Protein 5C33 (pdb70)

CATH classification: 2.60.120.920

GO terms:
  GO:0005262 calcium channel activity (F, IDA)
  GO:0015278 intracellularly gated calcium channel activity (F, IDA)
  GO:0031000 response to caffeine (P, IDA)
  GO:0006816 calcium ion transport (P, IDA)
  GO:0071313 cellular response to caffeine (P, IDA)
  GO:0003143 embryonic heart tube morphogenesis (P, IMP)
  GO:0019722 calcium-mediated signaling (P, IMP)
  GO:0006816 calcium ion transport (P, IMP)
  GO:0006874 intracellular calcium ion homeostasis (P, IMP)
  GO:0033017 sarcoplasmic reticulum membrane (C, IDA)
  GO:0005219 ryanodine-sensitive calcium-release channel activity (F, IDA)
  GO:0005516 calmodulin binding (F, IDA)
  GO:0005790 smooth endoplasmic reticulum (C, IDA)
  GO:0016020 membrane (C, IDA)
  GO:0016529 sarcoplasmic reticulum (C, IDA)
  GO:0030018 Z disc (C, IDA)
  GO:0016020 membrane (C, IC)
  GO:0003220 left ventricular cardiac muscle tissue morphogenesis (P, IMP)
  GO:0003300 cardiac muscle hypertrophy (P, IMP)
  GO:0010460 positive regulation of heart rate (P, IMP)

Nearest PDB structures (foldseek):
  5c33-assembly1_A  TM=1.006E+00  e=6.227E-36  Mus musculus
  6j6l-assembly1_B  TM=9.874E-01  e=3.017E-32  Mus musculus
  5c33-assembly2_B  TM=9.688E-01  e=4.383E-32  Mus musculus
  9c1e-assembly1_B  TM=8.774E-01  e=3.673E-23  Neogale vison
  9c1f-assembly1_B  TM=8.773E-01  e=4.548E-23  Neogale vison

B-factor: mean 19.42, std 8.79, range [5.18, 61.71]

Solvent-accessible surface area: 16112 Å² total

Radius of gyration: 21.64 Å; Cα contacts (8 Å, |Δi|>4): 975; chain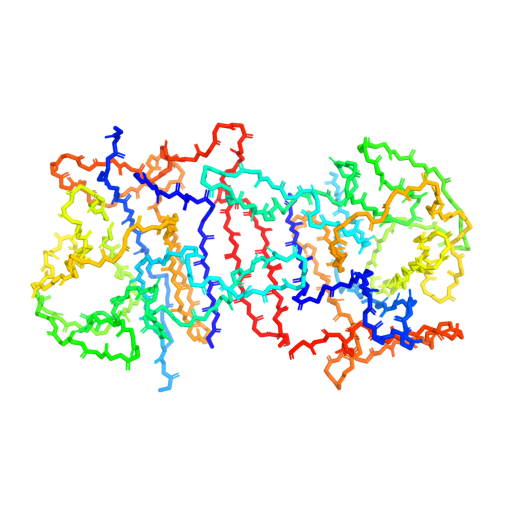s: 2; bounding box: 41×49×66 Å

Foldseek 3Di:
DKKKFKPFWAADDPDDPLAQAAKWKKAWAFDDVKDKKWAKFFQVPFDADPPGDTHDDRDAAQCEQGGWIDFQAFIHHVNDTDGWDWPPTDGDGHGKMKMWAHRPQGWIFIAINRTGIGDTDDDGDRPGIMTIMMDIDPPIDMDMQQDDPVRHDPDDDPPRYDGSVVRPCGDMDMGDDDD/DKKKFKQFWAADVQFFAKWKKAWQFDDCKAKKWAKFFQVPFDADPPRDTHDPRDAAQCEQGGWIDQQQWIHHVNDTDGWDWVVGDGDGHGKMKMWAGNPQGWIFIAIPATGIGDIDTDGDRDGIMTIMMDIDPPIDMDMQQDDDVRHDPDDDPPSYDGRVVRRDPPDDMDMDMGDDD

Secondary structure (DSSP, 8-state):
-EEEEES--B---SS--S--BEE-EEEEEE-----EEEEEEEGGGPEEEGGGEEE-----TTSSTTEEEE-SSEEEETTEEEE-B-TT--S--TT-EEE--BTTTTBB--EETTEE-B--B-S----S-EEEEEEE-TT-EEEEE-SSTTS--SSPPPTT-EEGGGG---EEEEEEE--/-EEEEES--B-----BEE-EEEEEE-----EEEEEEEGGGPEEEGGGEEE-----TTSSTTEEEE-SSEEEETTEEEE-B-TT--S--TT-EEE--BTTTTEE--EETTEE-B--EES----S-EEEEEEE-TT-EEEEE-SSTTS--SSPPPTT-EEGGGGSPTTPPPEEEEEEE-

InterPro domains:
  IPR000699 RIH domain [PF01365] (455-648)
  IPR000699 RIH domain [PF01365] (2123-2334)
  IPR001870 B30.2/SPRY domain [PS50188] (599-809)
  IPR001870 B30.2/SPRY domain [PS50188] (1025-1222)
  IPR001870 B30.2/SPRY domain [PS50188] (1357-1563)
  IPR002048 EF-hand domain [PF13499] (4030-4085)
  IPR002048 EF-hand domain [PS50222] (4022-4057)
  IPR003032 Ryanodine receptor Ryr [PF02026] (862-950)
  IPR003032 Ryanodine receptor Ryr [PF02026] (976-1065)
  IPR003032 Ryanodine receptor Ryr [PF02026] (2700-2790)
  IPR003032 Ryanodine receptor Ryr [PF02026] (2820-2903)
  IPR003877 SPRY domain [PF00622] (672-806)
  IPR003877 SPRY domain [PF00622] (1100-1219)
  IPR003877 SPRY domain [PF00622] (1426-1560)
  IPR003877 SPRY domain [SM00449] (670-808)
  IPR003877 SPRY domain [SM00449] (1098-1221)
  IPR003877 SPRY domain [SM00449] (1423-1562)
  IPR005821 Ion transport domain [PF00520] (4728-4876)
  IPR009460 Ryanodine Receptor TM 4-6 [PF06459] (4332-4598)
  IPR011992 EF-hand domain pair [SSF47473] (4008-4086)

Sequence (356 aa):
VSSMMRPNIFLGVSEGSAQYYKKWYYELMMVDHTEATHLRVGWASTEGYSPYPGGGEEWGGNGVGDDLFSYGFDGLHLWSSGCCIARRTVSSPNQQHLLRRRTDDVISCLDLSAPSISFRRINGQQPVQGMFENFNIDGLFFPVVSFSAGIKVRFLLGGRHGEEFKFLPPPGYAACYEAVLLKKVEEHSREYKVSSMRPNIIFLGVQYKKWYYELMVDHTEATTHLRVGWASTEGYSPYPGGGEEWGGNGVGDDLFSYGFDGLHLWSGCCIARRTVSSSPNQHLLRTDDDVISCLDLSAPSISFRINGQPVQGMFENFNIDGLFFPVVSFSAGIKVRFLLGGRHGEFKKFLPPPGYAACYYEAVLPKEKLKVEEHSREY

Structure (mmCIF, N/CA/C/O backbone):
data_5C33
#
_entry.id   5C33
#
_cell.length_a   53.246
_cell.length_b   64.085
_cell.length_c   109.769
_cell.angle_alpha   90.00
_cell.angle_beta   90.00
_cell.angle_gamma   90.00
#
_symmetry.space_group_name_H-M   'P 21 21 21'
#
loop_
_entity.id
_entity.type
_entity.pdbx_description
1 polymer 'Ryanodine receptor 2'
2 non-polymer 'ISOPROPYL ALCOHOL'
3 non-polymer 'CHLORIDE ION'
4 water water
#
loop_
_atom_site.group_PDB
_atom_site.id
_atom_site.type_symbol
_atom_site.label_atom_id
_atom_site.label_alt_id
_atom_site.label_comp_id
_atom_site.label_asym_id
_atom_site.label_entity_id
_atom_site.label_seq_id
_atom_site.pdbx_PDB_ins_code
_atom_site.Cartn_x
_atom_site.Cartn_y
_atom_site.Cartn_z
_atom_site.occupancy
_atom_site.B_iso_or_equiv
_atom_site.auth_seq_id
_atom_site.auth_comp_id
_atom_site.auth_asym_id
_atom_site.auth_atom_id
_atom_site.pdbx_PDB_model_num
ATOM 1 N N . VAL A 1 6 ? 10.492 2.317 17.386 1.00 34.30 652 VAL A N 1
ATOM 2 C CA . VAL A 1 6 ? 10.806 3.683 16.907 1.00 26.73 652 VAL A CA 1
ATOM 3 C C . VAL A 1 6 ? 10.932 4.761 18.023 1.00 23.11 652 VAL A C 1
ATOM 4 O O . VAL A 1 6 ? 10.040 5.026 18.826 1.00 25.89 652 VAL A O 1
ATOM 16 N N . SER A 1 7 ? 12.113 5.332 18.046 1.00 16.09 653 SER A N 1
ATOM 17 C CA . SER A 1 7 ? 12.560 6.349 18.975 1.00 14.49 653 SER A CA 1
ATOM 18 C C . SER A 1 7 ? 12.534 7.693 18.247 1.00 11.60 653 SER A C 1
ATOM 19 O O . SER A 1 7 ? 12.473 7.757 17.033 1.00 12.95 653 SER A O 1
ATOM 27 N N . SER A 1 8 ? 12.628 8.754 19.020 1.00 11.83 654 SER A N 1
ATOM 28 C CA . SER A 1 8 ? 12.691 10.082 18.437 1.00 11.32 654 SER A CA 1
ATOM 29 C C . SER A 1 8 ? 13.635 10.962 19.222 1.00 10.81 654 SER A C 1
ATOM 30 O O . SER A 1 8 ? 13.803 10.785 20.415 1.00 12.80 654 SER A O 1
ATOM 38 N N A MET A 1 9 ? 14.240 11.914 18.517 0.44 10.86 655 MET A N 1
ATOM 39 N N B MET A 1 9 ? 14.253 11.914 18.522 0.56 10.68 655 MET A N 1
ATOM 40 C CA A MET A 1 9 ? 15.138 12.869 19.146 0.44 10.61 655 MET A CA 1
ATOM 41 C CA B MET A 1 9 ? 15.142 12.876 19.173 0.56 10.18 655 MET A CA 1
ATOM 42 C C A MET A 1 9 ? 14.806 14.267 18.654 0.44 10.03 655 MET A C 1
ATOM 43 C C B MET A 1 9 ? 14.835 14.266 18.649 0.56 9.66 655 MET A C 1
ATOM 44 O O A MET A 1 9 ? 14.368 14.454 17.511 0.44 10.70 655 MET A O 1
ATOM 45 O O B MET A 1 9 ? 14.467 14.449 17.477 0.56 9.80 655 MET A O 1
ATOM 72 N N . ARG A 1 10 ? 15.107 15.260 19.490 1.00 9.55 656 ARG A N 1
ATOM 73 C CA . ARG A 1 10 ? 14.935 16.653 19.093 1.00 10.22 656 ARG A CA 1
ATOM 74 C C . ARG A 1 10 ? 15.853 17.527 19.960 1.00 10.25 656 ARG A C 1
ATOM 75 O O . ARG A 1 10 ? 16.083 17.206 21.130 1.00 11.19 656 ARG A O 1
ATOM 97 N N . PRO A 1 11 ? 16.312 18.653 19.423 1.00 10.10 657 PRO A N 1
ATOM 98 C CA . PRO A 1 11 ? 16.955 19.677 20.256 1.00 11.42 657 PRO A CA 1
ATOM 99 C C . PRO A 1 11 ? 15.923 20.591 20.868 1.00 12.89 657 PRO A C 1
ATOM 100 O O . PRO A 1 11 ? 14.807 20.631 20.384 1.00 13.25 657 PRO A O 1
ATOM 111 N N . ASN A 1 12 ? 16.308 21.320 21.900 1.00 13.32 658 ASN A N 1
ATOM 112 C CA . ASN A 1 12 ? 15.436 22.337 22.514 1.00 15.90 658 ASN A CA 1
ATOM 113 C C . ASN A 1 12 ? 15.479 23.676 21.789 1.00 15.65 658 ASN A C 1
ATOM 114 O O . ASN A 1 12 ? 15.892 24.683 22.338 1.00 20.05 658 ASN A O 1
ATOM 125 N N . ILE A 1 13 ? 15.071 23.663 20.545 1.00 13.75 659 ILE A N 1
ATOM 126 C CA . ILE A 1 13 ? 15.012 24.839 19.694 1.00 13.81 659 ILE A CA 1
ATOM 127 C C . ILE A 1 13 ? 13.583 24.944 19.175 1.00 13.44 659 ILE A C 1
ATOM 128 O O . ILE A 1 13 ? 13.060 23.997 18.544 1.00 14.75 659 ILE A O 1
ATOM 144 N N . PHE A 1 14 ? 12.952 26.060 19.468 1.00 13.58 660 PHE A N 1
ATOM 145 C CA . PHE A 1 14 ? 11.554 26.293 19.151 1.00 13.66 660 PHE A CA 1
ATOM 146 C C . PHE A 1 14 ? 11.405 27.548 18.357 1.00 14.59 660 PHE A C 1
ATOM 147 O O . PHE A 1 14 ? 11.783 28.645 18.835 1.00 19.14 660 PHE A O 1
ATOM 164 N N . LEU A 1 15 ? 10.871 27.396 17.150 1.00 14.33 661 LEU A N 1
ATOM 165 C CA . LEU A 1 15 ? 10.795 28.476 16.165 1.00 14.59 661 LEU A CA 1
ATOM 166 C C . LEU A 1 15 ? 9.392 28.835 15.870 1.00 14.71 661 LEU A C 1
ATOM 167 O O . LEU A 1 15 ? 8.560 27.981 15.676 1.00 16.60 661 LEU A O 1
ATOM 183 N N . GLY A 1 16 ? 9.039 30.106 15.827 1.00 15.65 662 GLY A N 1
ATOM 184 C CA . GLY A 1 16 ? 7.674 30.409 15.483 1.00 18.15 662 GLY A CA 1
ATOM 185 C C . GLY A 1 16 ? 7.445 31.843 15.321 1.00 21.05 662 GLY A C 1
ATOM 186 O O . GLY A 1 16 ? 8.337 32.648 15.507 1.00 21.45 662 GLY A O 1
ATOM 190 N N . VAL A 1 17 ? 6.210 32.132 14.952 1.00 21.49 663 VAL A N 1
ATOM 191 C CA . VAL A 1 17 ? 5.764 33.480 14.737 1.00 22.97 663 VAL A CA 1
ATOM 192 C C . VAL A 1 17 ? 5.618 34.180 16.075 1.00 24.45 663 VAL A C 1
ATOM 193 O O . VAL A 1 17 ? 5.211 33.590 17.092 1.00 27.44 663 VAL A O 1
ATOM 206 N N . SER A 1 18 ? 5.889 35.473 16.042 1.00 24.77 664 SER A N 1
ATOM 207 C CA . SER A 1 18 ? 5.550 36.332 17.144 1.00 25.99 664 SER A CA 1
ATOM 208 C C . SER A 1 18 ? 5.328 37.748 16.579 1.00 23.75 664 SER A C 1
ATOM 209 O O . SER A 1 18 ? 5.469 38.002 15.364 1.00 22.75 664 SER A O 1
ATOM 217 N N . GLU A 1 19 ? 4.938 38.655 17.460 1.00 22.92 665 GLU A N 1
ATOM 218 C CA . GLU A 1 19 ? 4.677 40.054 17.144 1.00 21.21 665 GLU A CA 1
ATOM 219 C C . GLU A 1 19 ? 5.933 40.905 17.400 1.00 23.06 665 GLU A C 1
ATOM 220 O O . GLU A 1 19 ? 5.950 42.119 17.128 1.00 24.36 665 GLU A O 1
ATOM 232 N N . GLY A 1 20 ? 7.013 40.258 17.839 1.00 26.30 666 GLY A N 1
ATOM 233 C CA . GLY A 1 20 ? 8.283 40.937 18.054 1.00 35.63 666 GLY A CA 1
ATOM 234 C C . GLY A 1 20 ? 9.150 41.015 16.797 1.00 32.35 666 GLY A C 1
ATOM 235 O O . GLY A 1 20 ? 8.728 40.654 15.697 1.00 30.36 666 GLY A O 1
ATOM 239 N N . SER A 1 21 ? 10.387 41.476 16.966 1.00 30.69 667 SER A N 1
ATOM 240 C CA . SER A 1 21 ? 11.334 41.553 15.863 1.00 25.73 667 SER A CA 1
ATOM 241 C C . SER A 1 21 ? 11.624 40.155 15.347 1.00 46.97 667 SER A C 1
ATOM 242 O O . SER A 1 21 ? 11.817 39.215 16.133 1.00 38.37 667 SER A O 1
ATOM 250 N N . ALA A 1 22 ? 11.646 40.021 14.026 1.00 37.38 668 ALA A N 1
ATOM 251 C CA . ALA A 1 22 ? 11.845 38.713 13.397 1.00 40.78 668 ALA A CA 1
ATOM 252 C C . ALA A 1 22 ? 12.646 38.867 12.109 1.00 32.63 668 ALA A C 1
ATOM 253 O O . ALA A 1 22 ? 12.130 38.676 10.999 1.00 32.10 668 ALA A O 1
ATOM 260 N N . GLN A 1 23 ? 13.916 39.225 12.260 1.00 33.02 669 GLN A N 1
ATOM 261 C CA . GLN A 1 23 ? 14.805 39.324 11.112 1.00 32.12 669 GLN A CA 1
ATOM 262 C C . GLN A 1 23 ? 14.833 38.035 10.298 1.00 30.87 669 GLN A C 1
ATOM 263 O O . GLN A 1 23 ? 14.932 38.101 9.066 1.00 31.29 669 GLN A O 1
ATOM 267 N N A TYR A 1 24 ? 14.752 36.898 11.008 0.45 29.07 670 TYR A N 1
ATOM 268 N N B TYR A 1 24 ? 14.715 36.879 10.958 0.55 28.26 670 TYR A N 1
ATOM 269 C CA A TYR A 1 24 ? 14.704 35.558 10.425 0.45 27.91 670 TYR A CA 1
ATOM 270 C CA B TYR A 1 24 ? 14.757 35.588 10.278 0.55 27.35 670 TYR A CA 1
ATOM 271 C C A TYR A 1 24 ? 13.314 34.928 10.515 0.45 23.93 670 TYR A C 1
ATOM 272 C C B TYR A 1 24 ? 13.480 34.735 10.498 0.55 23.93 670 TYR A C 1
ATOM 273 O O A TYR A 1 24 ? 12.747 34.824 11.589 0.45 23.65 670 TYR A O 1
ATOM 274 O O B TYR A 1 24 ? 13.138 34.334 11.623 0.55 25.56 670 TYR A O 1
ATOM 309 N N . LYS A 1 25 ? 12.797 34.466 9.387 1.00 19.74 671 LYS A N 1
ATOM 310 C CA . LYS A 1 25 ? 11.582 33.650 9.356 1.00 16.37 671 LYS A CA 1
ATOM 311 C C . LYS A 1 25 ? 11.859 32.296 8.680 1.00 13.30 671 LYS A C 1
ATOM 312 O O . LYS A 1 25 ? 10.958 31.492 8.489 1.00 15.32 671 LYS A O 1
ATOM 332 N N . LYS A 1 26 ? 13.103 32.086 8.279 1.00 12.15 672 LYS A N 1
ATOM 333 C CA . LYS A 1 26 ? 13.532 30.941 7.487 1.00 11.19 672 LYS A CA 1
ATOM 334 C C . LYS A 1 26 ? 14.661 30.259 8.234 1.00 11.09 672 LYS A C 1
ATOM 335 O O . LYS A 1 26 ? 15.664 30.906 8.595 1.00 12.18 672 LYS A O 1
ATOM 354 N N . TRP A 1 27 ? 14.482 28.961 8.552 1.00 10.26 673 TRP A N 1
ATOM 355 C CA . TRP A 1 27 ? 15.319 28.248 9.486 1.00 9.72 673 TRP A CA 1
ATOM 356 C C . TRP A 1 27 ? 15.856 26.966 8.828 1.00 9.68 673 TRP A C 1
ATOM 357 O O . TRP A 1 27 ? 15.113 26.259 8.144 1.00 10.42 673 TRP A O 1
ATOM 378 N N . TYR A 1 28 ? 17.122 26.653 9.109 1.00 9.67 674 TYR A N 1
ATOM 379 C CA . TYR A 1 28 ? 17.860 25.565 8.471 1.00 9.67 674 TYR A CA 1
ATOM 380 C C . TYR A 1 28 ? 18.606 24.705 9.506 1.00 9.40 674 TYR A C 1
ATOM 381 O O . TYR A 1 28 ? 19.214 25.258 10.440 1.00 9.71 674 TYR A O 1
ATOM 399 N N . TYR A 1 29 ? 18.574 23.405 9.291 1.00 8.74 675 TYR A N 1
ATOM 400 C CA . TYR A 1 29 ? 19.519 22.538 9.985 1.00 8.30 675 TYR A CA 1
ATOM 401 C C . TYR A 1 29 ? 19.833 21.335 9.074 1.00 8.28 675 TYR A C 1
ATOM 402 O O . TYR A 1 29 ? 19.174 21.144 8.048 1.00 9.34 675 TYR A O 1
ATOM 420 N N . GLU A 1 30 ? 20.799 20.533 9.487 1.00 8.29 676 GLU A N 1
ATOM 421 C CA . GLU A 1 30 ? 21.088 19.289 8.805 1.00 8.63 676 GLU A CA 1
ATOM 422 C C . GLU A 1 30 ? 21.050 18.112 9.768 1.00 8.55 676 GLU A C 1
ATOM 423 O O . GLU A 1 30 ? 21.275 18.240 10.981 1.00 8.97 676 GLU A O 1
ATOM 435 N N . LEU A 1 31 ? 20.754 16.944 9.217 1.00 8.68 677 LEU A N 1
ATOM 436 C CA . LEU A 1 31 ? 20.901 15.692 9.937 1.00 9.66 677 LEU A CA 1
ATOM 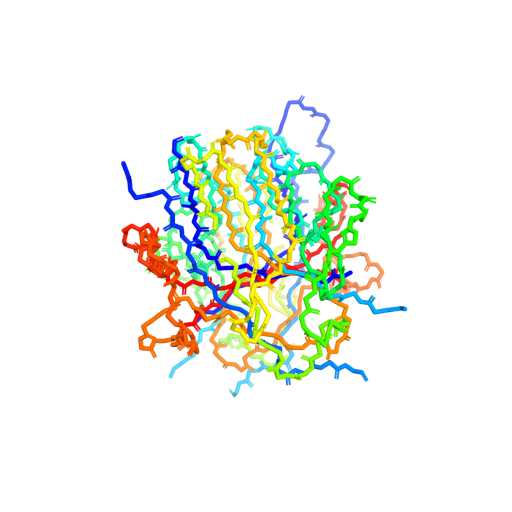437 C C . LEU A 1 31 ? 21.924 14.850 9.235 1.00 8.90 677 LEU A C 1
ATOM 438 O O . LEU A 1 31 ? 21.865 14.647 8.020 1.00 10.14 677 LEU A O 1
ATOM 454 N N A MET A 1 32 ? 22.897 14.351 10.000 0.71 9.61 678 MET A N 1
ATOM 455 N N B MET A 1 32 ? 22.864 14.344 10.037 0.29 10.41 678 MET A N 1
ATOM 456 C CA A MET A 1 32 ? 23.853 13.397 9.482 0.71 10.85 678 MET A CA 1
ATOM 457 C CA B MET A 1 32 ? 23.855 13.372 9.608 0.29 12.52 678 MET A CA 1
ATOM 458 C C A MET A 1 32 ? 23.488 12.001 9.945 0.71 10.36 678 MET A C 1
ATOM 459 C C B MET A 1 32 ? 23.400 11.987 9.964 0.29 11.85 678 MET A C 1
ATOM 460 O O A MET A 1 32 ? 23.248 11.763 11.122 0.71 11.33 678 MET A O 1
ATOM 461 O O B MET A 1 32 ? 23.029 11.729 11.107 0.29 13.03 678 MET A O 1
ATOM 488 N N . VAL A 1 33 ? 23.445 11.088 8.997 1.00 10.54 679 VAL A N 1
ATOM 489 C CA . VAL A 1 33 ? 23.174 9.679 9.288 1.00 11.74 679 VAL A CA 1
ATOM 490 C C . VAL A 1 33 ? 24.518 8.976 9.490 1.00 13.12 679 VAL A C 1
ATOM 491 O O . VAL A 1 33 ? 25.295 8.785 8.548 1.00 15.58 679 VAL A O 1
ATOM 505 N N . ASP A 1 34 ? 24.829 8.600 10.735 1.00 15.62 680 ASP A N 1
ATOM 506 C CA . ASP A 1 34 ? 26.115 7.946 11.015 1.00 16.91 680 ASP A CA 1
ATOM 507 C C . ASP A 1 34 ? 26.067 6.469 10.739 1.00 18.76 680 ASP A C 1
ATOM 508 O O . ASP A 1 34 ? 27.077 5.890 10.306 1.00 20.73 680 ASP A O 1
ATOM 517 N N . HIS A 1 35 ? 24.911 5.845 10.951 1.00 18.43 681 HIS A N 1
ATOM 518 C CA . HIS A 1 35 ? 24.764 4.414 10.699 1.00 19.61 681 HIS A CA 1
ATOM 519 C C . HIS A 1 35 ? 23.324 4.010 10.521 1.00 20.51 681 HIS A C 1
ATOM 520 O O . HIS A 1 35 ? 22.486 4.302 11.375 1.00 19.83 681 HIS A O 1
ATOM 534 N N . THR A 1 36 ? 23.075 3.313 9.409 1.00 20.91 682 THR A N 1
ATOM 535 C CA . THR A 1 36 ? 21.905 2.466 9.222 1.00 23.63 682 THR A CA 1
ATOM 536 C C . THR A 1 36 ? 22.409 1.047 8.969 1.00 25.02 682 THR A C 1
ATOM 537 O O . THR A 1 36 ? 23.561 0.825 8.563 1.00 26.95 682 THR A O 1
ATOM 548 N N . GLU A 1 37 ? 21.558 0.064 9.244 1.00 30.23 683 GLU A N 1
ATOM 549 C CA . GLU A 1 37 ? 21.948 -1.333 9.052 1.00 32.68 683 GLU A CA 1
ATOM 550 C C . GLU A 1 37 ? 22.013 -1.675 7.562 1.00 32.64 683 GLU A C 1
ATOM 551 O O . GLU A 1 37 ? 21.130 -1.294 6.784 1.00 32.03 683 GLU A O 1
ATOM 555 N N . ALA A 1 44 ? 12.093 -4.711 8.666 1.00 34.80 690 ALA A N 1
ATOM 556 C CA . ALA A 1 44 ? 11.887 -3.353 8.139 1.00 32.41 690 ALA A CA 1
ATOM 557 C C . ALA A 1 44 ? 12.364 -2.251 9.081 1.00 30.59 690 ALA A C 1
ATOM 558 O O . ALA A 1 44 ? 12.319 -2.398 10.299 1.00 34.39 690 ALA A O 1
ATOM 564 N N . THR A 1 45 ? 12.784 -1.133 8.504 1.00 23.30 691 THR A N 1
ATOM 565 C CA . THR A 1 45 ? 13.358 -0.041 9.307 1.00 20.52 691 THR A CA 1
ATOM 566 C C . THR A 1 45 ? 12.592 1.278 9.083 1.00 20.23 691 THR A C 1
ATOM 567 O O . THR A 1 45 ? 11.724 1.336 8.229 1.00 20.81 691 THR A O 1
ATOM 578 N N . HIS A 1 46 ? 12.901 2.293 9.880 1.00 16.96 692 HIS A N 1
ATOM 579 C CA . HIS A 1 46 ? 12.217 3.604 9.846 1.00 14.59 692 HIS A CA 1
ATOM 580 C C . HIS A 1 46 ? 13.286 4.651 10.117 1.00 13.14 692 HIS A C 1
ATOM 581 O O . HIS A 1 46 ? 14.013 4.559 11.096 1.00 14.66 692 HIS A O 1
ATOM 595 N N . LEU A 1 47 ? 13.363 5.646 9.248 1.00 12.25 693 LEU A N 1
ATOM 596 C CA . LEU A 1 47 ? 14.215 6.821 9.506 1.00 10.66 693 LEU A CA 1
ATOM 597 C C . LEU A 1 47 ? 13.554 7.992 8.800 1.00 9.66 693 LEU A C 1
ATOM 598 O O . LEU A 1 47 ? 13.478 8.041 7.558 1.00 10.51 693 LEU A O 1
ATOM 614 N N . ARG A 1 48 ? 13.044 8.955 9.579 1.00 8.75 694 ARG A N 1
ATOM 615 C CA . ARG A 1 48 ? 12.379 10.138 9.040 1.00 9.50 694 ARG A CA 1
ATOM 616 C C . ARG A 1 48 ? 12.879 11.368 9.760 1.00 9.13 694 ARG A C 1
ATOM 617 O O . ARG A 1 48 ? 13.073 11.340 10.975 1.00 10.31 694 ARG A O 1
ATOM 638 N N . VAL A 1 49 ? 13.041 12.468 9.033 1.00 8.42 695 VAL A N 1
ATOM 639 C CA . VAL A 1 49 ? 13.533 13.686 9.628 1.00 8.33 695 VAL A CA 1
ATOM 640 C C . VAL A 1 49 ? 12.712 14.873 9.150 1.00 8.45 695 VAL A C 1
ATOM 641 O O . VAL A 1 49 ? 12.260 14.904 8.018 1.00 8.97 695 VAL A O 1
ATOM 654 N N . GLY A 1 50 ? 12.549 15.877 9.992 1.00 8.22 696 GLY A N 1
ATOM 655 C CA . GLY A 1 50 ? 11.905 17.093 9.560 1.00 8.98 696 GLY A CA 1
ATOM 656 C C . GLY A 1 50 ? 11.570 17.995 10.734 1.00 7.90 696 GLY A C 1
ATOM 657 O O . GLY A 1 50 ? 12.455 18.400 11.490 1.00 8.54 696 GLY A O 1
ATOM 661 N N . TRP A 1 51 ? 10.294 18.355 10.855 1.00 8.45 697 TRP A N 1
ATOM 662 C CA . TRP A 1 51 ? 9.873 19.330 11.852 1.00 9.08 697 TRP A CA 1
ATOM 663 C C . TRP A 1 51 ? 8.555 18.898 12.490 1.00 8.63 697 TRP A C 1
ATOM 664 O O . TRP A 1 51 ? 7.753 18.227 11.830 1.00 9.95 697 TRP A O 1
ATOM 685 N N . ALA A 1 52 ? 8.309 19.367 13.708 1.00 9.02 698 ALA A N 1
ATOM 686 C CA . ALA A 1 52 ? 6.985 19.176 14.351 1.00 9.70 698 ALA A CA 1
ATOM 687 C C . ALA A 1 52 ? 6.602 20.430 15.096 1.00 9.90 698 ALA A C 1
ATOM 688 O O . ALA A 1 52 ? 7.482 21.207 15.477 1.00 10.15 698 ALA A O 1
ATOM 695 N N . SER A 1 53 ? 5.312 20.590 15.318 1.00 10.98 699 SER A N 1
ATOM 696 C CA . SER A 1 53 ? 4.783 21.697 16.087 1.00 11.17 699 SER A CA 1
ATOM 697 C C . SER A 1 53 ? 4.343 21.279 17.474 1.00 11.00 699 SER A C 1
ATOM 698 O O . SER A 1 53 ? 3.825 20.175 17.681 1.00 11.96 699 SER A O 1
ATOM 706 N N . THR A 1 54 ? 4.485 22.207 18.407 1.00 11.26 700 THR A N 1
ATOM 707 C CA . THR A 1 54 ? 3.980 22.034 19.749 1.00 10.61 700 THR A CA 1
ATOM 708 C C . THR A 1 54 ? 2.455 21.889 19.819 1.00 11.16 700 THR A C 1
ATOM 709 O O . THR A 1 54 ? 1.906 21.372 20.790 1.00 12.42 700 THR A O 1
ATOM 720 N N . GLU A 1 55 ? 1.729 22.273 18.752 1.00 12.29 701 GLU A N 1
ATOM 721 C CA . GLU A 1 55 ? 0.306 22.001 18.724 1.00 13.28 701 GLU A CA 1
ATOM 722 C C . GLU A 1 55 ? 0.006 20.526 18.677 1.00 12.64 701 GLU A C 1
ATOM 723 O O . GLU A 1 55 ? -1.136 20.120 18.948 1.00 14.24 701 GLU A O 1
ATOM 735 N N . GLY A 1 56 ? 1.003 19.693 18.351 1.00 12.81 702 GLY A N 1
ATOM 736 C CA . GLY A 1 56 ? 0.813 18.254 18.371 1.00 12.31 702 GLY A CA 1
ATOM 737 C C . GLY A 1 56 ? 1.056 17.591 19.689 1.00 12.79 702 GLY A C 1
ATOM 738 O O . GLY A 1 56 ? 0.913 16.380 19.777 1.00 14.30 702 GLY A O 1
ATOM 742 N N . TYR A 1 57 ? 1.367 18.358 20.714 1.00 12.55 703 TYR A N 1
ATOM 743 C CA . TYR A 1 57 ? 1.572 17.796 22.056 1.00 12.50 703 TYR A CA 1
ATOM 744 C C . TYR A 1 57 ? 0.315 17.072 22.565 1.00 14.50 703 TYR A C 1
ATOM 745 O O . TYR A 1 57 ? -0.816 17.414 22.204 1.00 16.15 703 TYR A O 1
ATOM 763 N N . SER A 1 58 ? 0.520 16.061 23.401 1.00 15.10 704 SER A N 1
ATOM 764 C CA . SER A 1 58 ? -0.579 15.348 24.039 1.00 16.16 704 SER A CA 1
ATOM 765 C C . SER A 1 58 ? -1.078 16.122 25.246 1.00 17.54 704 SER A C 1
ATOM 766 O O . SER A 1 58 ? -0.299 16.563 26.091 1.00 15.94 704 SER A O 1
ATOM 774 N N . PRO A 1 59 ? -2.395 16.282 25.350 1.00 19.57 705 PRO A N 1
ATOM 775 C CA . PRO A 1 59 ? -2.935 17.024 26.494 1.00 18.43 705 PRO A CA 1
ATOM 776 C C . PRO A 1 59 ? -2.993 16.169 27.750 1.00 18.62 705 PRO A C 1
ATOM 777 O O . PRO A 1 59 ? -3.328 14.969 27.712 1.00 22.11 705 PRO A O 1
ATOM 788 N N . TYR A 1 60 ? -2.703 16.825 28.873 1.00 18.17 706 TYR A N 1
ATOM 789 C CA . TYR A 1 60 ? -2.762 16.222 30.191 1.00 19.92 706 TYR A CA 1
ATOM 790 C C . TYR A 1 60 ? -3.665 17.031 31.087 1.00 22.11 706 TYR A C 1
ATOM 791 O O . TYR A 1 60 ? -3.979 18.173 30.794 1.00 23.16 706 TYR A O 1
ATOM 809 N N . PRO A 1 61 ? -4.129 16.433 32.193 1.00 25.95 707 PRO A N 1
ATOM 810 C CA . PRO A 1 61 ? -4.981 17.199 33.112 1.00 27.46 707 PRO A CA 1
ATOM 811 C C . PRO A 1 61 ? -4.342 18.519 33.546 1.00 26.64 707 PRO A C 1
ATOM 812 O O . PRO A 1 61 ? -3.090 18.635 33.556 1.00 28.44 707 PRO A O 1
ATOM 823 N N . GLY A 1 62 ? -5.188 19.505 33.831 1.00 26.93 708 GLY A N 1
ATOM 824 C CA . GLY A 1 62 ? -4.737 20.787 34.339 1.00 27.88 708 GLY A CA 1
ATOM 825 C C . GLY A 1 62 ? -4.096 21.659 33.282 1.00 28.08 708 GLY A C 1
ATOM 826 O O . GLY A 1 62 ? -3.417 22.628 33.621 1.00 32.09 708 GLY A O 1
ATOM 830 N N . GLY A 1 63 ? -4.273 21.310 32.006 1.00 25.87 709 GLY A N 1
ATOM 831 C CA . GLY A 1 63 ? -3.760 22.120 30.914 1.00 24.18 709 GLY A CA 1
ATOM 832 C C . GLY A 1 63 ? -2.345 21.764 30.507 1.00 22.21 709 GLY A C 1
ATOM 833 O O . GLY A 1 63 ? -1.702 22.497 29.753 1.00 23.78 709 GLY A O 1
ATOM 837 N N . GLY A 1 64 ? -1.821 20.660 31.024 1.00 21.02 710 GLY A N 1
ATOM 838 C CA . GLY A 1 64 ? -0.488 20.218 30.623 1.00 20.78 710 GLY A CA 1
ATOM 839 C C . GLY A 1 64 ? -0.469 19.776 29.175 1.00 17.24 710 GLY A C 1
ATOM 840 O O . GLY A 1 64 ? -1.471 19.367 28.614 1.00 16.94 710 GLY A O 1
ATOM 844 N N . GLU A 1 65 ? 0.690 19.903 28.556 1.00 17.68 711 GLU A N 1
ATOM 845 C CA . GLU A 1 65 ? 0.888 19.510 27.172 1.00 16.77 711 GLU A CA 1
ATOM 846 C C . GLU A 1 65 ? 2.273 18.887 27.092 1.00 16.48 711 GLU A C 1
ATOM 847 O O . GLU A 1 65 ? 3.258 19.482 27.535 1.00 17.74 711 GLU A O 1
ATOM 859 N N . GLU A 1 66 ? 2.377 17.702 26.501 1.00 13.56 712 GLU A N 1
ATOM 860 C CA . GLU A 1 66 ? 3.651 16.972 26.467 1.00 13.22 712 GLU A CA 1
ATOM 861 C C . GLU A 1 66 ? 4.004 16.498 25.063 1.00 13.07 712 GLU A C 1
ATOM 862 O O . GLU A 1 66 ? 3.162 16.004 24.329 1.00 13.19 712 GLU A O 1
ATOM 874 N N . TRP A 1 67 ? 5.276 16.568 24.730 1.00 14.33 713 TRP A N 1
ATOM 875 C CA . TRP A 1 67 ? 5.754 15.974 23.499 1.00 13.60 713 TRP A CA 1
ATOM 876 C C . TRP A 1 67 ? 5.545 14.475 23.545 1.00 13.67 713 TRP A C 1
ATOM 877 O O . TRP A 1 67 ? 5.930 13.826 24.503 1.00 17.83 713 TRP A O 1
ATOM 898 N N . GLY A 1 68 ? 5.036 13.922 22.461 1.00 12.80 714 GLY A N 1
ATOM 899 C CA . GLY A 1 68 ? 4.711 12.514 22.370 1.00 14.93 714 GLY A CA 1
ATOM 900 C C . GLY A 1 68 ? 5.867 11.620 21.924 1.00 13.61 714 GLY A C 1
ATOM 901 O O . GLY A 1 68 ? 5.813 10.413 22.151 1.00 14.89 714 GLY A O 1
ATOM 905 N N . GLY A 1 69 ? 6.848 12.171 21.240 1.00 12.22 715 GLY A N 1
ATOM 906 C CA . GLY A 1 69 ? 7.942 11.338 20.775 1.00 12.34 715 GLY A CA 1
ATOM 907 C C . GLY A 1 69 ? 7.558 10.315 19.739 1.00 12.87 715 GLY A C 1
ATOM 908 O O . GLY A 1 69 ? 8.209 9.273 19.632 1.00 14.34 715 GLY A O 1
ATOM 912 N N . ASN A 1 70 ? 6.548 10.600 18.944 1.00 13.14 716 ASN A N 1
ATOM 913 C CA . ASN A 1 70 ? 6.093 9.640 17.955 1.00 13.85 716 ASN A CA 1
ATOM 914 C C . ASN A 1 70 ? 6.765 9.830 16.601 1.00 12.26 716 ASN A C 1
ATOM 915 O O . ASN A 1 70 ? 7.612 10.720 16.426 1.00 12.74 716 ASN A O 1
ATOM 926 N N . GLY A 1 71 ? 6.431 8.970 15.644 1.00 12.80 717 GLY A N 1
ATOM 927 C CA . GLY A 1 71 ? 7.113 9.015 14.353 1.00 12.60 717 GLY A CA 1
ATOM 928 C C . GLY A 1 71 ? 6.841 10.334 13.664 1.00 11.40 717 GLY A C 1
ATOM 929 O O . GLY A 1 71 ? 5.728 10.854 13.700 1.00 12.28 717 GLY A O 1
ATOM 933 N N . VAL A 1 72 ? 7.859 10.862 13.001 1.00 11.10 718 VAL A N 1
ATOM 934 C CA . VAL A 1 72 ? 7.700 12.146 12.324 1.00 10.93 718 VAL A CA 1
ATOM 935 C C . VAL A 1 72 ? 6.776 11.937 11.140 1.00 10.22 718 VAL A C 1
ATOM 936 O O . VAL A 1 72 ? 7.028 11.117 10.250 1.00 11.25 718 VAL A O 1
ATOM 949 N N . GLY A 1 73 ? 5.716 12.724 11.102 1.00 10.24 719 GLY A N 1
ATOM 950 C CA . GLY A 1 73 ? 4.705 12.598 10.070 1.00 11.36 719 GLY A CA 1
ATOM 951 C C . GLY A 1 73 ? 3.591 11.625 10.321 1.00 11.05 719 GLY A C 1
ATOM 952 O O . GLY A 1 73 ? 2.765 11.414 9.443 1.00 11.99 719 GLY A O 1
ATOM 956 N N . ASP A 1 74 ? 3.543 11.072 11.527 1.00 11.02 720 ASP A N 1
ATOM 957 C CA . ASP A 1 74 ? 2.459 10.185 11.915 1.00 12.44 720 ASP A CA 1
ATOM 958 C C . ASP A 1 74 ? 1.322 10.904 12.630 1.00 14.09 720 ASP A C 1
ATOM 959 O O . ASP A 1 74 ? 0.555 10.306 13.395 1.00 17.17 720 ASP A O 1
ATOM 968 N N . ASP A 1 75 ? 1.196 12.179 12.369 1.00 12.95 721 ASP A N 1
ATOM 969 C CA . ASP A 1 75 ? 0.077 12.991 12.852 1.00 13.35 721 ASP A CA 1
ATOM 970 C C . ASP A 1 75 ? 0.022 14.244 11.972 1.00 13.14 721 ASP A C 1
ATOM 971 O O . ASP A 1 75 ? 0.885 14.448 11.093 1.00 12.90 721 ASP A O 1
ATOM 980 N N . LEU A 1 76 ? -0.931 15.120 12.238 1.00 11.85 722 LEU A N 1
ATOM 981 C CA . LEU A 1 76 ? -1.124 16.326 11.448 1.00 12.72 722 LEU A CA 1
ATOM 982 C C . LEU A 1 76 ? -0.336 17.514 11.937 1.00 12.73 722 LEU A C 1
ATOM 983 O O . LEU A 1 76 ? -0.601 18.656 11.532 1.00 15.04 722 LEU A O 1
ATOM 999 N N . PHE A 1 77 ? 0.673 17.265 12.763 1.00 11.72 723 PHE A N 1
ATOM 1000 C CA . PHE A 1 77 ? 1.441 18.314 13.385 1.00 11.91 723 PHE A CA 1
ATOM 1001 C C . PHE A 1 77 ? 2.943 18.114 13.129 1.00 11.03 723 PHE A C 1
ATOM 1002 O O . PHE A 1 77 ? 3.751 18.788 13.771 1.00 12.21 723 PHE A O 1
ATOM 1019 N N . SER A 1 78 ? 3.286 17.181 12.239 1.00 11.02 724 SER A N 1
ATOM 1020 C CA . SER A 1 78 ? 4.680 16.898 11.979 1.00 10.37 724 SER A CA 1
ATOM 1021 C C . SER A 1 78 ? 4.863 16.542 10.512 1.00 9.87 724 SER A C 1
ATOM 1022 O O . SER A 1 78 ? 3.936 16.110 9.861 1.00 10.46 724 SER A O 1
ATOM 1030 N N . TYR A 1 79 ? 6.108 16.706 10.057 1.00 9.61 725 TYR A N 1
ATOM 1031 C CA . TYR A 1 79 ? 6.401 16.784 8.651 1.00 9.92 725 TYR A CA 1
ATOM 1032 C C . TYR A 1 79 ? 7.739 16.106 8.431 1.00 9.34 725 TYR A C 1
ATOM 1033 O O . TYR A 1 79 ? 8.761 16.668 8.841 1.00 9.81 725 TYR A O 1
ATOM 1051 N N . GLY A 1 80 ? 7.768 14.949 7.786 1.00 9.10 726 GLY A N 1
ATOM 1052 C CA . GLY A 1 80 ? 8.980 14.160 7.701 1.00 9.68 726 GLY A CA 1
ATOM 1053 C C . GLY A 1 80 ? 9.372 13.785 6.288 1.00 9.56 726 GLY A C 1
ATOM 1054 O O . GLY A 1 80 ? 8.544 13.695 5.413 1.00 11.47 726 GLY A O 1
ATOM 1058 N N . PHE A 1 81 ? 10.649 13.523 6.093 1.00 9.00 727 PHE A N 1
ATOM 1059 C CA . PHE A 1 81 ? 11.252 13.042 4.850 1.00 8.79 727 PHE A CA 1
ATOM 1060 C C . PHE A 1 81 ? 12.053 11.766 5.122 1.00 8.55 727 PHE A C 1
ATOM 1061 O O . PHE A 1 81 ? 12.782 11.736 6.105 1.00 9.39 727 PHE A O 1
ATOM 1078 N N . ASP A 1 82 ? 11.921 10.777 4.237 1.00 8.87 728 ASP A N 1
ATOM 1079 C CA . ASP A 1 82 ? 12.611 9.517 4.405 1.00 8.78 728 ASP A CA 1
ATOM 1080 C C . ASP A 1 82 ? 13.520 9.127 3.251 1.00 9.28 728 ASP A C 1
ATOM 1081 O O . ASP A 1 82 ? 14.071 8.032 3.273 1.00 9.72 728 ASP A O 1
ATOM 1090 N N . GLY A 1 83 ? 13.750 10.049 2.323 1.00 8.97 729 GLY A N 1
ATOM 1091 C CA . GLY A 1 83 ? 14.532 9.778 1.116 1.00 9.94 729 GLY A CA 1
ATOM 1092 C C . GLY A 1 83 ? 13.679 9.583 -0.139 1.00 10.34 729 GLY A C 1
ATOM 1093 O O . GLY A 1 83 ? 14.040 10.027 -1.205 1.00 11.49 729 GLY A O 1
ATOM 1097 N N . LEU A 1 84 ? 12.551 8.915 0.033 1.00 11.18 730 LEU A N 1
ATOM 1098 C CA . LEU A 1 84 ? 11.620 8.616 -1.062 1.00 11.31 730 LEU A CA 1
ATOM 1099 C C . LEU A 1 84 ? 10.312 9.372 -0.972 1.00 11.10 730 LEU A C 1
ATOM 1100 O O . LEU A 1 84 ? 9.652 9.640 -1.987 1.00 11.35 730 LEU A O 1
ATOM 1116 N N . HIS A 1 85 ? 9.903 9.691 0.265 1.00 10.53 731 HIS A N 1
ATOM 1117 C CA . HIS A 1 85 ? 8.558 10.228 0.544 1.00 9.51 731 HIS A CA 1
ATOM 1118 C C . HIS A 1 85 ? 8.610 11.344 1.543 1.00 9.61 731 HIS A C 1
ATOM 1119 O O . HIS A 1 85 ? 9.480 11.390 2.428 1.00 10.58 731 HIS A O 1
ATOM 1133 N N . LEU A 1 86 ? 7.596 12.203 1.444 1.00 9.58 732 LEU A N 1
ATOM 1134 C CA . LEU A 1 86 ? 7.215 13.105 2.513 1.00 9.14 732 LEU A CA 1
ATOM 1135 C C . LEU A 1 86 ? 6.056 12.499 3.301 1.00 10.05 732 LEU A C 1
ATOM 1136 O O . LEU A 1 86 ? 5.110 12.000 2.697 1.00 13.28 732 LEU A O 1
ATOM 1152 N N . TRP A 1 87 ? 6.093 12.622 4.613 1.00 9.00 733 TRP A N 1
ATOM 1153 C CA . TRP A 1 87 ? 5.067 12.088 5.498 1.00 10.29 733 TRP A CA 1
ATOM 1154 C C . TRP A 1 87 ? 4.381 13.180 6.313 1.00 9.83 733 TRP A C 1
ATOM 1155 O O . TRP A 1 87 ? 5.069 13.976 6.987 1.00 10.00 733 TRP A O 1
ATOM 1176 N N . SER A 1 88 ? 3.049 13.131 6.341 1.00 10.34 734 SER A N 1
ATOM 1177 C CA A SER A 1 88 ? 2.293 13.867 7.314 0.68 10.51 734 SER A CA 1
ATOM 1178 C CA B SER A 1 88 ? 2.177 14.006 7.159 0.32 11.51 734 SER A CA 1
ATOM 1179 C C . SER A 1 88 ? 0.903 13.219 7.384 1.00 11.52 734 SER A C 1
ATOM 1180 O O . SER A 1 88 ? 0.417 12.603 6.433 1.00 12.22 734 SER A O 1
ATOM 1194 N N . GLY A 1 89 ? 0.302 13.282 8.580 1.00 12.87 735 GLY A N 1
ATOM 1195 C CA . GLY A 1 89 ? -0.981 12.626 8.798 1.00 14.94 735 GLY A CA 1
ATOM 1196 C C . GLY A 1 89 ? -0.928 11.136 8.490 1.00 14.88 735 GLY A C 1
ATOM 1197 O O . GLY A 1 89 ? -1.934 10.590 8.074 1.00 18.00 735 GLY A O 1
ATOM 1201 N N A CYS A 1 90 ? 0.210 10.467 8.709 0.82 13.17 736 CYS A N 1
ATOM 1202 N N B CYS A 1 90 ? 0.249 10.530 8.670 0.18 14.60 736 CYS A N 1
ATOM 1203 C CA A CYS A 1 90 ? 0.339 9.018 8.482 0.82 12.67 736 CYS A CA 1
ATOM 1204 C CA B CYS A 1 90 ? 0.483 9.090 8.489 0.18 14.11 736 CYS A CA 1
ATOM 1205 C C A CYS A 1 90 ? 0.251 8.632 7.016 0.82 11.91 736 CYS A C 1
ATOM 1206 C C B CYS A 1 90 ? 0.509 8.623 7.030 0.18 11.78 736 CYS A C 1
ATOM 1207 O O A CYS A 1 90 ? -0.024 7.465 6.691 0.82 14.04 736 CYS A O 1
ATOM 1208 O O B CYS A 1 90 ? 0.654 7.426 6.750 0.18 11.08 736 CYS A O 1
ATOM 1223 N N . ILE A 1 91 ? 0.442 9.579 6.115 1.00 11.41 737 ILE A N 1
ATOM 1224 C CA . ILE A 1 91 ? 0.333 9.324 4.702 1.00 11.58 737 ILE A CA 1
ATOM 1225 C C . ILE A 1 91 ? 1.610 9.764 3.987 1.00 11.03 737 ILE A C 1
ATOM 1226 O O . ILE A 1 91 ? 2.161 10.826 4.266 1.00 10.78 737 ILE A O 1
ATOM 1242 N N . ALA A 1 92 ? 2.062 8.944 3.048 1.00 10.38 738 ALA A N 1
ATOM 1243 C CA . ALA A 1 92 ? 3.282 9.199 2.263 1.00 10.72 738 ALA A CA 1
ATOM 1244 C C . ALA A 1 92 ? 2.979 9.855 0.912 1.00 9.83 738 ALA A C 1
ATOM 1245 O O . ALA A 1 92 ? 2.121 9.379 0.162 1.00 12.03 738 ALA A O 1
ATOM 1252 N N A ARG A 1 93 ? 3.714 10.913 0.588 0.54 9.70 739 ARG A N 1
ATOM 1253 N N B ARG A 1 93 ? 3.757 10.871 0.581 0.46 9.85 739 ARG A N 1
ATOM 1254 C CA A ARG A 1 93 ? 3.671 11.543 -0.741 0.54 9.55 739 ARG A CA 1
ATOM 1255 C CA B ARG A 1 93 ? 3.692 11.519 -0.724 0.46 10.29 739 ARG A CA 1
ATOM 1256 C C A ARG A 1 93 ? 5.001 11.224 -1.418 0.54 9.32 739 ARG A C 1
ATOM 1257 C C B ARG A 1 93 ? 5.017 11.283 -1.440 0.46 10.44 739 ARG A C 1
ATOM 1258 O O A ARG A 1 93 ? 6.054 11.403 -0.807 0.54 10.31 739 ARG A O 1
ATOM 1259 O O B ARG A 1 93 ? 6.079 11.594 -0.892 0.46 11.45 739 ARG A O 1
ATOM 1300 N N . THR A 1 94 ? 4.965 10.768 -2.651 1.00 10.17 740 THR A N 1
ATOM 1301 C CA . THR A 1 94 ? 6.198 10.530 -3.378 1.00 10.25 740 THR A CA 1
ATOM 1302 C C . THR A 1 94 ? 6.822 11.798 -3.870 1.00 10.73 740 THR A C 1
ATOM 1303 O O . THR A 1 94 ? 6.101 12.654 -4.415 1.00 12.94 740 THR A O 1
ATOM 1315 N N . VAL A 1 95 ? 8.139 11.907 -3.660 1.00 10.27 741 VAL A N 1
ATOM 1316 C CA . VAL A 1 95 ? 8.938 13.025 -4.154 1.00 11.66 741 VAL A CA 1
ATOM 1317 C C . VAL A 1 95 ? 10.109 12.449 -4.905 1.00 12.16 741 VAL A C 1
ATOM 1318 O O . VAL A 1 95 ? 10.328 11.225 -4.896 1.00 14.24 741 VAL A O 1
ATOM 1331 N N . SER A 1 96 ? 10.884 13.296 -5.562 1.00 11.49 742 SER A N 1
ATOM 1332 C CA . SER A 1 96 ? 12.004 12.824 -6.366 1.00 12.94 742 SER A CA 1
ATOM 1333 C C . SER A 1 96 ? 13.270 13.602 -6.034 1.00 11.53 742 SER A C 1
ATOM 1334 O O . SER A 1 96 ? 13.212 14.717 -5.529 1.00 13.13 742 SER A O 1
ATOM 1342 N N . SER A 1 97 ? 14.399 12.980 -6.339 1.00 11.39 743 SER A N 1
ATOM 1343 C CA . SER A 1 97 ? 15.702 13.616 -6.197 1.00 11.47 743 SER A CA 1
ATOM 1344 C C . SER A 1 97 ? 16.686 12.882 -7.091 1.00 10.93 743 SER A C 1
ATOM 1345 O O . SER A 1 97 ? 16.392 11.778 -7.531 1.00 12.06 743 SER A O 1
ATOM 1353 N N . PRO A 1 98 ? 17.883 13.449 -7.302 1.00 11.33 744 PRO A N 1
ATOM 1354 C CA . PRO A 1 98 ? 18.954 12.656 -7.943 1.00 12.84 744 PRO A CA 1
ATOM 1355 C C . PRO A 1 98 ? 19.390 11.484 -7.022 1.00 11.33 744 PRO A C 1
ATOM 1356 O O . PRO A 1 98 ? 19.235 11.550 -5.815 1.00 12.21 744 PRO A O 1
ATOM 1367 N N . ASN A 1 99 ? 19.927 10.422 -7.626 1.00 11.97 745 ASN A N 1
ATOM 1368 C CA . ASN A 1 99 ? 20.583 9.366 -6.857 1.00 11.52 745 ASN A CA 1
ATOM 1369 C C . ASN A 1 99 ? 19.661 8.898 -5.721 1.00 10.85 745 ASN A C 1
ATOM 1370 O O . ASN A 1 99 ? 20.100 8.689 -4.628 1.00 11.97 745 ASN A O 1
ATOM 1381 N N A GLN A 1 100 ? 18.410 8.596 -6.028 0.63 10.71 746 GLN A N 1
ATOM 1382 N N B GLN A 1 100 ? 18.338 8.866 -5.966 0.37 13.96 746 GLN A N 1
ATOM 1383 C CA A GLN A 1 100 ? 17.399 8.590 -4.973 0.63 9.92 746 GLN A CA 1
ATOM 1384 C CA B GLN A 1 100 ? 17.356 8.789 -4.862 0.37 12.49 746 GLN A CA 1
ATOM 1385 C C A GLN A 1 100 ? 17.410 7.295 -4.217 0.63 10.79 746 GLN A C 1
ATOM 1386 C C B GLN A 1 100 ? 17.273 7.401 -4.221 0.37 13.05 746 GLN A C 1
ATOM 1387 O O A GLN A 1 100 ? 17.416 6.207 -4.804 0.63 11.06 746 GLN A O 1
ATOM 1388 O O B GLN A 1 100 ? 17.171 6.366 -4.888 0.37 12.10 746 GLN A O 1
ATOM 1415 N N . HIS A 1 101 ? 17.329 7.422 -2.894 1.00 11.25 747 HIS A N 1
ATOM 1416 C CA . HIS A 1 101 ? 17.326 6.243 -2.036 1.00 11.27 747 HIS A CA 1
ATOM 1417 C C . HIS A 1 101 ? 16.707 6.566 -0.689 1.00 10.89 747 HIS A C 1
ATOM 1418 O O . HIS A 1 101 ? 16.748 7.707 -0.228 1.00 11.34 747 HIS A O 1
ATOM 1433 N N . LEU A 1 102 ? 16.212 5.536 -0.012 1.00 10.95 748 LEU A N 1
ATOM 1434 C CA . LEU A 1 102 ? 15.912 5.641 1.399 1.00 10.90 748 LEU A CA 1
ATOM 1435 C C . LEU A 1 102 ? 17.185 6.057 2.144 1.00 10.12 748 LEU A C 1
ATOM 1436 O O . LEU A 1 102 ? 18.286 5.616 1.826 1.00 12.18 748 LEU A O 1
ATOM 1452 N N . LEU A 1 103 ? 17.027 6.847 3.196 1.00 10.07 749 LEU A N 1
ATOM 1453 C CA . LEU A 1 103 ? 18.170 7.387 3.939 1.00 10.79 749 LEU A CA 1
ATOM 1454 C C . LEU A 1 103 ? 19.073 6.271 4.407 1.00 12.78 749 LEU A C 1
ATOM 1455 O O . LEU A 1 103 ? 18.617 5.234 4.890 1.00 13.74 749 LEU A O 1
ATOM 1471 N N A ARG A 1 104 ? 20.358 6.545 4.362 0.58 12.68 750 ARG A N 1
ATOM 1472 N N B ARG A 1 104 ? 20.371 6.489 4.249 0.27 13.80 750 ARG A N 1
ATOM 1473 N N C ARG A 1 104 ? 20.373 6.482 4.242 0.15 13.88 750 ARG A N 1
ATOM 1474 C CA A ARG A 1 104 ? 21.324 5.539 4.760 0.58 13.87 750 ARG A CA 1
ATOM 1475 C CA B ARG A 1 104 ? 21.358 5.492 4.648 0.27 14.95 750 ARG A CA 1
ATOM 1476 C CA C ARG A 1 104 ? 21.359 5.491 4.651 0.15 15.05 750 ARG A CA 1
ATOM 1477 C C A ARG A 1 104 ? 22.606 6.189 5.246 0.58 12.87 750 ARG A C 1
ATOM 1478 C C B ARG A 1 104 ? 22.619 6.165 5.178 0.27 14.31 750 ARG A C 1
ATOM 1479 C C C ARG A 1 104 ? 22.609 6.167 5.198 0.15 14.54 750 ARG A C 1
ATOM 1480 O O A ARG A 1 104 ? 22.810 7.399 5.164 0.58 12.50 750 ARG A O 1
ATOM 1481 O O B ARG A 1 104 ? 22.785 7.378 5.083 0.27 14.11 750 ARG A O 1
ATOM 1482 O O C ARG A 1 104 ? 22.750 7.388 5.140 0.15 14.29 750 ARG A O 1
ATOM 1543 N N . THR A 1 105 ? 23.510 5.350 5.735 1.00 14.31 751 THR A N 1
ATOM 1544 C CA . THR A 1 105 ? 24.801 5.785 6.254 1.00 13.84 751 THR A CA 1
ATOM 1545 C C . THR A 1 105 ? 25.447 6.834 5.354 1.00 12.97 751 THR A C 1
ATOM 1546 O O . THR A 1 105 ? 25.578 6.629 4.129 1.00 14.03 751 THR A O 1
ATOM 1557 N N . ASP A 1 106 ? 25.852 7.926 6.012 1.00 13.16 752 ASP A N 1
ATOM 1558 C CA . ASP A 1 106 ? 26.580 9.056 5.455 1.00 13.31 752 ASP A CA 1
ATOM 1559 C C . ASP A 1 106 ? 25.714 10.038 4.657 1.00 12.32 752 ASP A C 1
ATOM 1560 O O . ASP A 1 106 ? 26.217 11.049 4.189 1.00 14.00 752 ASP A O 1
ATOM 1569 N N . ASP A 1 107 ? 24.414 9.801 4.544 1.00 11.46 753 ASP A N 1
ATOM 1570 C CA . ASP A 1 107 ? 23.549 10.833 3.983 1.00 11.10 753 ASP A CA 1
ATOM 1571 C C . ASP A 1 107 ? 23.504 12.041 4.921 1.00 10.47 753 ASP A C 1
ATOM 1572 O O . ASP A 1 107 ? 23.507 11.913 6.154 1.00 11.42 753 ASP A O 1
ATOM 1581 N N . VAL A 1 108 ? 23.426 13.215 4.293 1.00 9.89 754 VAL A N 1
ATOM 1582 C CA . VAL A 1 108 ? 23.246 14.486 5.005 1.00 9.42 754 VAL A CA 1
ATOM 1583 C C . VAL A 1 108 ? 21.961 15.086 4.463 1.00 9.10 754 VAL A C 1
ATOM 1584 O O . VAL A 1 108 ? 21.875 15.405 3.279 1.00 10.10 754 VAL A O 1
ATOM 1597 N N . ILE A 1 109 ? 20.997 15.242 5.354 1.00 9.00 755 ILE A N 1
ATOM 1598 C CA . ILE A 1 109 ? 19.690 15.770 4.976 1.00 8.97 755 ILE A CA 1
ATOM 1599 C C . ILE A 1 109 ? 19.628 17.229 5.431 1.00 8.76 755 ILE A C 1
ATOM 1600 O O . ILE A 1 109 ? 19.825 17.534 6.591 1.00 10.72 755 ILE A O 1
ATOM 1616 N N . SER A 1 110 ? 19.333 18.130 4.504 1.00 8.71 756 SER A N 1
ATOM 1617 C CA . SER A 1 110 ? 19.084 19.523 4.835 1.00 9.11 756 SER A CA 1
ATOM 1618 C C . SER A 1 110 ? 17.566 19.704 5.050 1.00 9.13 756 SER A C 1
ATOM 1619 O O . SER A 1 110 ? 16.797 19.218 4.230 1.00 9.94 756 SER A O 1
ATOM 1627 N N . CYS A 1 111 ? 17.198 20.421 6.117 1.00 9.26 757 CYS A N 1
ATOM 1628 C CA . CYS A 1 111 ? 15.799 20.667 6.443 1.00 10.01 757 CYS A CA 1
ATOM 1629 C C . CYS A 1 111 ? 15.584 22.153 6.540 1.00 9.67 757 CYS A C 1
ATOM 1630 O O . CYS A 1 111 ? 16.306 22.844 7.272 1.00 10.39 757 CYS A O 1
ATOM 1656 N N . LEU A 1 113 ? 12.607 25.269 6.977 1.00 10.18 759 LEU A N 1
ATOM 1657 C CA . LEU A 1 113 ? 11.299 25.753 7.407 1.00 10.08 759 LEU A CA 1
ATOM 1658 C C . LEU A 1 113 ? 11.204 27.213 7.068 1.00 11.41 759 LEU A C 1
ATOM 1659 O O . LEU A 1 113 ? 12.013 27.988 7.544 1.00 11.36 759 LEU A O 1
ATOM 1675 N N . ASP A 1 114 ? 10.222 27.560 6.263 1.00 10.98 760 ASP A N 1
ATOM 1676 C CA . ASP A 1 114 ? 9.941 28.946 5.868 1.00 11.61 760 ASP A CA 1
ATOM 1677 C C . ASP A 1 114 ? 8.605 29.347 6.420 1.00 10.85 760 ASP A C 1
ATOM 1678 O O . ASP A 1 114 ? 7.573 28.953 5.895 1.00 12.98 760 ASP A O 1
ATOM 1687 N N . LEU A 1 115 ? 8.628 30.101 7.524 1.00 12.75 761 LEU A N 1
ATOM 1688 C CA . LEU A 1 115 ? 7.408 30.512 8.174 1.00 14.17 761 LEU A CA 1
ATOM 1689 C C . LEU A 1 115 ? 6.720 31.653 7.438 1.00 14.68 761 LEU A C 1
ATOM 1690 O O . LEU A 1 115 ? 5.597 31.989 7.771 1.00 17.51 761 LEU A O 1
ATOM 1706 N N . SER A 1 116 ? 7.363 32.220 6.428 1.00 15.21 762 SER A N 1
ATOM 1707 C CA . SER A 1 116 ? 6.757 33.328 5.669 1.00 16.35 762 SER A CA 1
ATOM 1708 C C . SER A 1 116 ? 5.952 32.833 4.474 1.00 15.94 762 SER A C 1
ATOM 1709 O O . SER A 1 116 ? 5.193 33.607 3.934 1.00 16.83 762 SER A O 1
ATOM 1717 N N . ALA A 1 117 ? 6.097 31.584 4.058 1.00 14.69 763 ALA A N 1
ATOM 1718 C CA . ALA A 1 117 ? 5.431 31.074 2.865 1.00 15.44 763 ALA A CA 1
ATOM 1719 C C . ALA A 1 117 ? 3.985 30.560 3.133 1.00 16.39 763 ALA A C 1
ATOM 1720 O O . ALA A 1 117 ? 3.056 31.193 2.661 1.00 17.29 763 ALA A O 1
ATOM 1727 N N . PRO A 1 118 ? 3.772 29.524 3.955 1.00 15.78 764 PRO A N 1
ATOM 1728 C CA . PRO A 1 118 ? 4.777 28.699 4.657 1.00 15.12 764 PRO A CA 1
ATOM 1729 C C . PRO A 1 118 ? 5.200 27.505 3.807 1.00 14.23 764 PRO A C 1
ATOM 1730 O O . PRO A 1 118 ? 4.418 27.016 2.990 1.00 15.40 764 PRO A O 1
ATOM 1741 N N . SER A 1 119 ? 6.368 26.955 4.080 1.00 13.43 765 SER A N 1
ATOM 1742 C CA . SER A 1 119 ? 6.803 25.758 3.395 1.00 12.22 765 SER A CA 1
ATOM 1743 C C . SER A 1 119 ? 7.796 25.016 4.304 1.00 11.78 765 SER A C 1
ATOM 1744 O O . SER A 1 119 ? 8.436 25.618 5.184 1.00 11.43 765 SER A O 1
ATOM 1752 N N . ILE A 1 120 ? 7.893 23.707 4.054 1.00 10.95 766 ILE A N 1
ATOM 1753 C CA . ILE A 1 120 ? 8.944 22.859 4.620 1.00 10.67 766 ILE A CA 1
ATOM 1754 C C . ILE A 1 120 ? 9.527 22.092 3.459 1.00 10.96 766 ILE A C 1
ATOM 1755 O O . ILE A 1 120 ? 8.784 21.454 2.718 1.00 12.35 766 ILE A O 1
ATOM 1771 N N . SER A 1 121 ? 10.844 22.180 3.287 1.00 10.29 767 SER A N 1
ATOM 1772 C CA . SER A 1 121 ? 11.494 21.598 2.131 1.00 10.34 767 SER A CA 1
ATOM 1773 C C . SER A 1 121 ? 12.830 20.974 2.580 1.00 9.70 767 SER A C 1
ATOM 1774 O O . SER A 1 121 ? 13.307 21.218 3.674 1.00 10.18 767 SER A O 1
ATOM 1782 N N . PHE A 1 122 ? 13.383 20.179 1.683 1.00 9.70 768 PHE A N 1
ATOM 1783 C CA . PHE A 1 122 ? 14.546 19.341 2.001 1.00 9.25 768 PHE A CA 1
ATOM 1784 C C . PHE A 1 122 ? 15.571 19.350 0.906 1.00 9.36 768 PHE A C 1
ATOM 1785 O O . PHE A 1 122 ? 15.253 19.579 -0.272 1.00 10.01 768 PHE A O 1
ATOM 1802 N N A ARG A 1 123 ? 16.825 19.060 1.280 0.58 9.46 769 ARG A N 1
ATOM 1803 N N B ARG A 1 123 ? 16.815 19.043 1.281 0.42 9.29 769 ARG A N 1
ATOM 1804 C CA A ARG A 1 123 ? 17.858 18.667 0.331 0.58 9.68 769 ARG A CA 1
ATOM 1805 C CA B ARG A 1 123 ? 17.847 18.675 0.331 0.42 9.02 769 ARG A CA 1
ATOM 1806 C C A ARG A 1 123 ? 18.432 17.356 0.821 0.58 9.41 769 ARG A C 1
ATOM 1807 C C B ARG A 1 123 ? 18.463 17.373 0.816 0.42 8.76 769 ARG A C 1
ATOM 1808 O O A ARG A 1 123 ? 18.377 17.043 2.027 0.58 9.71 769 ARG A O 1
ATOM 1809 O O B ARG A 1 123 ? 18.407 17.042 1.999 0.42 9.33 769 ARG A O 1
ATOM 1849 N N . ILE A 1 124 ? 19.041 16.625 -0.112 1.00 9.55 770 ILE A N 1
ATOM 1850 C CA . ILE A 1 124 ? 19.694 15.362 0.190 1.00 10.31 770 ILE A CA 1
ATOM 1851 C C . ILE A 1 124 ? 21.083 15.393 -0.413 1.00 8.98 770 ILE A C 1
ATOM 1852 O O . ILE A 1 124 ? 21.248 15.555 -1.604 1.00 10.06 770 ILE A O 1
ATOM 1869 N N . ASN A 1 125 ? 22.100 15.308 0.451 1.00 9.49 771 ASN A N 1
ATOM 1870 C CA . ASN A 1 125 ? 23.494 15.434 0.008 1.00 10.09 771 ASN A CA 1
ATOM 1871 C C . ASN A 1 125 ? 23.682 16.653 -0.880 1.00 10.18 771 ASN A C 1
ATOM 1872 O O . ASN A 1 125 ? 24.414 16.634 -1.870 1.00 11.67 771 ASN A O 1
ATOM 1883 N N . GLY A 1 126 ? 23.027 17.745 -0.470 1.00 9.67 772 GLY A N 1
ATOM 1884 C CA . GLY A 1 126 ? 23.175 19.033 -1.112 1.00 10.29 772 GLY A CA 1
ATOM 1885 C C . GLY A 1 126 ? 22.257 19.314 -2.290 1.00 10.77 772 GLY A C 1
ATOM 1886 O O . GLY A 1 126 ? 22.257 20.420 -2.800 1.00 11.69 772 GLY A O 1
ATOM 1890 N N A GLN A 1 127 ? 21.471 18.326 -2.696 0.35 10.58 773 GLN A N 1
ATOM 1891 N N B GLN A 1 127 ? 21.502 18.314 -2.727 0.65 10.01 773 GLN A N 1
ATOM 1892 C CA A GLN A 1 127 ? 20.679 18.429 -3.912 0.35 11.83 773 GLN A CA 1
ATOM 1893 C CA B GLN A 1 127 ? 20.639 18.471 -3.891 0.65 11.57 773 GLN A CA 1
ATOM 1894 C C A GLN A 1 127 ? 19.191 18.583 -3.541 0.35 12.59 773 GLN A C 1
ATOM 1895 C C B GLN A 1 127 ? 19.208 18.657 -3.474 0.65 11.40 773 GLN A C 1
ATOM 1896 O O A GLN A 1 127 ? 18.694 17.890 -2.673 0.35 12.08 773 GLN A O 1
ATOM 1897 O O B GLN A 1 127 ? 18.748 18.044 -2.542 0.65 10.29 773 GLN A O 1
ATOM 1924 N N . PRO A 1 128 ? 18.452 19.506 -4.187 1.00 14.10 774 PRO A N 1
ATOM 1925 C CA . PRO A 1 128 ? 17.044 19.712 -3.790 1.00 15.26 774 PRO A CA 1
ATOM 1926 C C . PRO A 1 128 ? 16.170 18.494 -3.996 1.00 14.12 774 PRO A C 1
ATOM 1927 O O . PRO A 1 128 ? 16.318 17.759 -4.966 1.00 16.74 774 PRO A O 1
ATOM 1938 N N . VAL A 1 129 ? 15.281 18.268 -3.056 1.00 12.79 775 VAL A N 1
ATOM 1939 C CA . VAL A 1 129 ? 14.212 17.319 -3.220 1.00 11.85 775 VAL A CA 1
ATOM 1940 C C . VAL A 1 129 ? 13.114 18.035 -3.936 1.00 12.99 775 VAL A C 1
ATOM 1941 O O . VAL A 1 129 ? 12.701 19.147 -3.550 1.00 14.45 775 VAL A O 1
ATOM 1954 N N . GLN A 1 130 ? 12.594 17.398 -4.997 1.00 12.82 776 GLN A N 1
ATOM 1955 C CA . GLN A 1 130 ? 11.477 17.953 -5.763 1.00 13.72 776 GLN A CA 1
ATOM 1956 C C . GLN A 1 130 ? 10.195 17.492 -5.118 1.00 14.40 776 GLN A C 1
ATOM 1957 O O . GLN A 1 130 ? 9.820 16.320 -5.196 1.00 14.64 776 GLN A O 1
ATOM 1971 N N . GLY A 1 131 ? 9.524 18.441 -4.477 1.00 13.56 777 GLY A N 1
ATOM 1972 C CA . GLY A 1 131 ? 8.333 18.207 -3.701 1.00 14.76 777 GLY A CA 1
ATOM 1973 C C . GLY A 1 131 ? 8.556 18.694 -2.299 1.00 14.57 777 GLY A C 1
ATOM 1974 O O . GLY A 1 131 ? 9.532 18.306 -1.639 1.00 15.35 777 GLY A O 1
ATOM 1978 N N . MET A 1 132 ? 7.650 19.541 -1.812 1.00 13.49 778 MET A N 1
ATOM 1979 C CA . MET A 1 132 ? 7.759 20.100 -0.489 1.00 13.24 778 MET A CA 1
ATOM 1980 C C . MET A 1 132 ? 6.404 20.210 0.144 1.00 13.58 778 MET A C 1
ATOM 1981 O O . MET A 1 132 ? 5.407 20.019 -0.491 1.00 16.00 778 MET A O 1
ATOM 1995 N N . PHE A 1 133 ? 6.364 20.484 1.439 1.00 12.58 779 PHE A N 1
ATOM 1996 C CA . PHE A 1 133 ? 5.100 20.761 2.105 1.00 13.50 779 PHE A CA 1
ATOM 1997 C C . PHE A 1 133 ? 4.718 22.200 1.930 1.00 13.78 779 PHE A C 1
ATOM 1998 O O . PHE A 1 133 ? 5.546 23.109 2.171 1.00 13.60 779 PHE A O 1
ATOM 2015 N N . GLU A 1 134 ? 3.447 22.391 1.545 1.00 14.10 780 GLU A N 1
ATOM 2016 C CA . GLU A 1 134 ? 2.798 23.670 1.420 1.00 15.71 780 GLU A CA 1
ATOM 2017 C C . GLU A 1 134 ? 1.372 23.492 1.947 1.00 21.64 780 GLU A C 1
ATOM 2018 O O . GLU A 1 134 ? 0.910 22.364 2.157 1.00 29.03 780 GLU A O 1
ATOM 2030 N N . ASN A 1 135 ? 0.689 24.591 2.104 1.00 16.43 781 ASN A N 1
ATOM 2031 C CA . ASN A 1 135 ? -0.766 24.554 2.399 1.00 15.72 781 ASN A CA 1
ATOM 2032 C C . ASN A 1 135 ? -1.049 23.847 3.701 1.00 16.53 781 ASN A C 1
ATOM 2033 O O . ASN A 1 135 ? -2.058 23.158 3.841 1.00 15.60 781 ASN A O 1
ATOM 2044 N N . PHE A 1 136 ? -0.201 24.074 4.707 1.00 16.42 782 PHE A N 1
ATOM 2045 C CA . PHE A 1 136 ? -0.353 23.594 6.056 1.00 17.36 782 PHE A CA 1
ATOM 2046 C C . PHE A 1 136 ? -0.284 24.758 7.036 1.00 16.50 782 PHE A C 1
ATOM 2047 O O . PHE A 1 136 ? 0.211 25.874 6.752 1.00 17.41 782 PHE A O 1
ATOM 2064 N N . ASN A 1 137 ? -0.886 24.561 8.179 1.00 19.05 783 ASN A N 1
ATOM 2065 C CA . ASN A 1 137 ? -0.858 25.610 9.154 1.00 18.39 783 ASN A CA 1
ATOM 2066 C C . ASN A 1 137 ? 0.422 25.761 9.955 1.00 19.76 783 ASN A C 1
ATOM 2067 O O . ASN A 1 137 ? 1.143 24.801 10.145 1.00 19.21 783 ASN A O 1
ATOM 2078 N N . ILE A 1 138 ? 0.665 26.988 10.428 1.00 16.76 784 ILE A N 1
ATOM 2079 C CA . ILE A 1 138 ? 1.818 27.281 11.240 1.00 20.16 784 ILE A CA 1
ATOM 2080 C C . ILE A 1 138 ? 1.449 27.719 12.658 1.00 18.63 784 ILE A C 1
ATOM 2081 O O . ILE A 1 138 ? 2.105 28.571 13.243 1.00 17.51 784 ILE A O 1
ATOM 2097 N N . ASP A 1 139 ? 0.433 27.100 13.209 1.00 16.18 785 ASP A N 1
ATOM 2098 C CA . ASP A 1 139 ? 0.155 27.256 14.643 1.00 16.08 785 ASP A CA 1
ATOM 2099 C C . ASP A 1 139 ? 1.218 26.568 15.468 1.00 16.41 785 ASP A C 1
ATOM 2100 O O . ASP A 1 139 ? 1.699 25.490 15.096 1.00 18.20 785 ASP A O 1
ATOM 2109 N N . GLY A 1 140 ? 1.555 27.167 16.613 1.00 16.35 786 GLY A N 1
ATOM 2110 C CA . GLY A 1 140 ? 2.496 26.567 17.558 1.00 15.23 786 GLY A CA 1
ATOM 2111 C C . GLY A 1 140 ? 3.925 26.982 17.305 1.00 14.64 786 GLY A C 1
ATOM 2112 O O . GLY A 1 140 ? 4.218 27.800 16.430 1.00 18.83 786 GLY A O 1
ATOM 2116 N N . LEU A 1 141 ? 4.839 26.400 18.059 1.00 13.71 787 LEU A N 1
ATOM 2117 C CA . LEU A 1 141 ? 6.265 26.517 17.809 1.00 13.41 787 LEU A CA 1
ATOM 2118 C C . LEU A 1 141 ? 6.788 25.232 17.176 1.00 12.53 787 LEU A C 1
ATOM 2119 O O . LEU A 1 141 ? 6.331 24.127 17.535 1.00 12.34 787 LEU A O 1
ATOM 2135 N N . PHE A 1 142 ? 7.673 25.406 16.201 1.00 11.35 788 PHE A N 1
ATOM 2136 C CA . PHE A 1 142 ? 8.266 24.299 15.448 1.00 10.70 788 PHE A CA 1
ATOM 2137 C C . PHE A 1 142 ? 9.619 23.926 16.015 1.00 10.96 788 PHE A C 1
ATOM 2138 O O . PHE A 1 142 ? 10.415 24.800 16.401 1.00 12.30 788 PHE A O 1
ATOM 2155 N N . PHE A 1 143 ? 9.924 22.631 16.004 1.00 9.83 789 PHE A N 1
ATOM 2156 C CA . PHE A 1 143 ? 11.217 22.132 16.435 1.00 9.83 789 PHE A CA 1
ATOM 2157 C C . PHE A 1 143 ? 11.742 21.113 15.441 1.00 9.57 789 PHE A C 1
ATOM 2158 O O . PHE A 1 143 ? 10.950 20.334 14.858 1.00 9.52 789 PHE A O 1
ATOM 2175 N N . PRO A 1 144 ? 13.063 21.071 15.237 1.00 8.76 790 PRO A N 1
ATOM 2176 C CA . PRO A 1 144 ? 13.674 19.952 14.505 1.00 8.91 790 PRO A CA 1
ATOM 2177 C C . PRO A 1 144 ? 13.349 18.628 15.171 1.00 9.20 790 PRO A C 1
ATOM 2178 O O . PRO A 1 144 ? 13.314 18.587 16.418 1.00 9.62 790 PRO A O 1
ATOM 2189 N N . VAL A 1 145 ? 13.173 17.572 14.397 1.00 9.18 791 VAL A N 1
ATOM 2190 C CA . VAL A 1 145 ? 12.838 16.265 14.994 1.00 8.72 791 VAL A CA 1
ATOM 2191 C C . VAL A 1 145 ? 13.210 15.153 14.013 1.00 8.43 791 VAL A C 1
ATOM 2192 O O . VAL A 1 145 ? 13.177 15.314 12.795 1.00 9.18 791 VAL A O 1
ATOM 2205 N N . VAL A 1 146 ? 13.599 14.015 14.577 1.00 8.78 792 VAL A N 1
ATOM 2206 C CA . VAL A 1 146 ? 13.914 12.830 13.827 1.00 9.56 792 VAL A CA 1
ATOM 2207 C C . VAL A 1 146 ? 13.298 11.645 14.549 1.00 8.87 792 VAL A C 1
ATOM 2208 O O . VAL A 1 146 ? 13.191 11.645 15.782 1.00 10.28 792 VAL A O 1
ATOM 2221 N N . SER A 1 147 ? 12.882 10.642 13.783 1.00 9.06 793 SER A N 1
ATOM 2222 C CA . SER A 1 147 ? 12.438 9.379 14.351 1.00 9.80 793 SER A CA 1
ATOM 2223 C C . SER A 1 147 ? 13.137 8.224 13.623 1.00 10.76 793 SER A C 1
ATOM 2224 O O . SER A 1 147 ? 13.445 8.305 12.431 1.00 10.58 793 SER A O 1
ATOM 2232 N N . PHE A 1 148 ? 13.410 7.153 14.371 1.00 11.63 794 PHE A N 1
ATOM 2233 C CA . PHE A 1 148 ? 14.258 6.078 13.840 1.00 12.70 794 PHE A CA 1
ATOM 2234 C C . PHE A 1 148 ? 14.047 4.790 14.600 1.00 14.96 794 P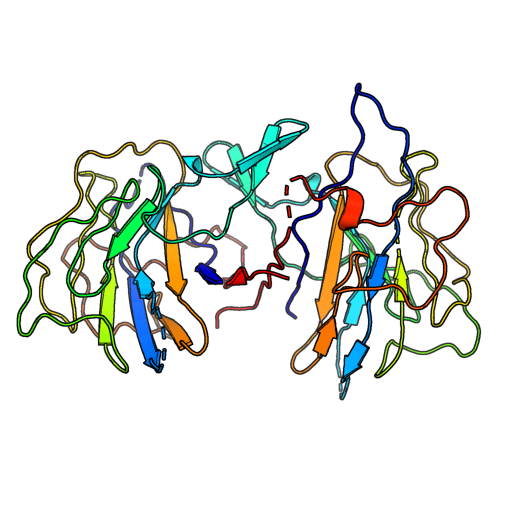HE A C 1
ATOM 2235 O O . PHE A 1 148 ? 13.797 4.793 15.807 1.00 15.29 794 PHE A O 1
ATOM 2252 N N . SER A 1 149 ? 14.153 3.692 13.872 1.00 16.06 795 SER A N 1
ATOM 2253 C CA . SER A 1 149 ? 14.120 2.347 14.473 1.00 18.24 795 SER A CA 1
ATOM 2254 C C . SER A 1 149 ? 15.467 1.986 15.135 1.00 21.44 795 SER A C 1
ATOM 2255 O O . SER A 1 149 ? 16.413 2.756 15.090 1.00 20.43 795 SER A O 1
ATOM 2263 N N . ALA A 1 150 ? 15.535 0.795 15.748 1.00 23.52 796 ALA A N 1
ATOM 2264 C CA . ALA A 1 150 ? 16.638 0.351 16.606 1.00 25.32 796 ALA A CA 1
ATOM 2265 C C . ALA A 1 150 ? 17.937 0.286 15.867 1.00 25.73 796 ALA A C 1
ATOM 2266 O O . ALA A 1 150 ? 17.984 -0.140 14.697 1.00 28.22 796 ALA A O 1
ATOM 2273 N N . GLY A 1 151 ? 18.983 0.797 16.514 1.00 28.60 797 GLY A N 1
ATOM 2274 C CA . GLY A 1 151 ? 20.325 0.634 16.035 1.00 29.11 797 GLY A CA 1
ATOM 2275 C C . GLY A 1 151 ? 20.752 1.794 15.180 1.00 27.98 797 GLY A C 1
ATOM 2276 O O . GLY A 1 151 ? 21.913 1.902 14.849 1.00 29.17 797 GLY A O 1
ATOM 2280 N N . ILE A 1 152 ? 19.809 2.647 14.764 1.00 24.01 798 ILE A N 1
ATOM 2281 C CA . ILE A 1 152 ? 20.141 3.764 13.899 1.00 20.59 798 ILE A CA 1
ATOM 2282 C C . ILE A 1 152 ? 20.779 4.878 14.690 1.00 19.13 798 ILE A C 1
ATOM 2283 O O . ILE A 1 152 ? 20.332 5.249 15.779 1.00 20.09 798 ILE A O 1
ATOM 2299 N N . LYS A 1 153 ? 21.850 5.414 14.108 1.00 16.52 799 LYS A N 1
ATOM 2300 C CA . LYS A 1 153 ? 22.598 6.485 14.739 1.00 15.91 799 LYS A CA 1
ATOM 2301 C C . LYS A 1 153 ? 22.599 7.699 13.834 1.00 14.57 799 LYS A C 1
ATOM 2302 O O . LYS A 1 153 ? 23.054 7.634 12.690 1.00 15.13 799 LYS A O 1
ATOM 2321 N N . VAL A 1 154 ? 22.104 8.807 14.365 1.00 14.06 800 VAL A N 1
ATOM 2322 C CA . VAL A 1 154 ? 22.048 10.068 13.654 1.00 12.38 800 VAL A CA 1
ATOM 2323 C C . VAL A 1 154 ? 22.515 11.196 14.577 1.00 13.14 800 VAL A C 1
ATOM 2324 O O . VAL A 1 154 ? 22.473 11.055 15.802 1.00 14.53 800 VAL A O 1
ATOM 2337 N N . ARG A 1 155 ? 22.861 12.322 13.987 1.00 12.39 801 ARG A N 1
ATOM 2338 C CA . ARG A 1 155 ? 23.238 13.535 14.715 1.00 12.60 801 ARG A CA 1
ATOM 2339 C C . ARG A 1 155 ? 22.595 14.724 14.055 1.00 11.38 801 ARG A C 1
ATOM 2340 O O . ARG A 1 155 ? 22.597 14.851 12.824 1.00 11.57 801 ARG A O 1
ATOM 2361 N N . PHE A 1 156 ? 22.107 15.639 14.876 1.00 11.25 802 PHE A N 1
ATOM 2362 C CA . PHE A 1 156 ? 21.733 16.980 14.436 1.00 10.37 802 PHE A CA 1
ATOM 2363 C C . PHE A 1 156 ? 22.969 17.838 14.251 1.00 10.36 802 PHE A C 1
ATOM 2364 O O . PHE A 1 156 ? 23.819 17.899 15.146 1.00 13.97 802 PHE A O 1
ATOM 2381 N N . LEU A 1 157 ? 23.017 18.560 13.146 1.00 9.81 803 LEU A N 1
ATOM 2382 C CA . LEU A 1 157 ? 23.970 19.629 12.890 1.00 9.25 803 LEU A CA 1
ATOM 2383 C C . LEU A 1 157 ? 23.148 20.907 12.860 1.00 9.70 803 LEU A C 1
ATOM 2384 O O . LEU A 1 157 ? 22.416 21.167 11.900 1.00 10.34 803 LEU A O 1
ATOM 2400 N N . LEU A 1 158 ? 23.183 21.685 13.944 1.00 10.12 804 LEU A N 1
ATOM 2401 C CA . LEU A 1 158 ? 22.300 22.838 14.116 1.00 11.60 804 LEU A CA 1
ATOM 2402 C C . LEU A 1 158 ? 22.958 24.141 13.796 1.00 12.16 804 LEU A C 1
ATOM 2403 O O . LEU A 1 158 ? 22.317 25.187 13.764 1.00 13.51 804 LEU A O 1
ATOM 2419 N N . GLY A 1 159 ? 24.234 24.060 13.525 1.00 12.69 805 GLY A N 1
ATOM 2420 C CA . GLY A 1 159 ? 25.057 25.232 13.505 1.00 18.76 805 GLY A CA 1
ATOM 2421 C C . GLY A 1 159 ? 25.710 25.353 14.908 1.00 19.35 805 GLY A C 1
ATOM 2422 O O . GLY A 1 159 ? 25.367 24.660 15.889 1.00 23.80 805 GLY A O 1
ATOM 2426 N N . GLY A 1 160 ? 26.559 26.28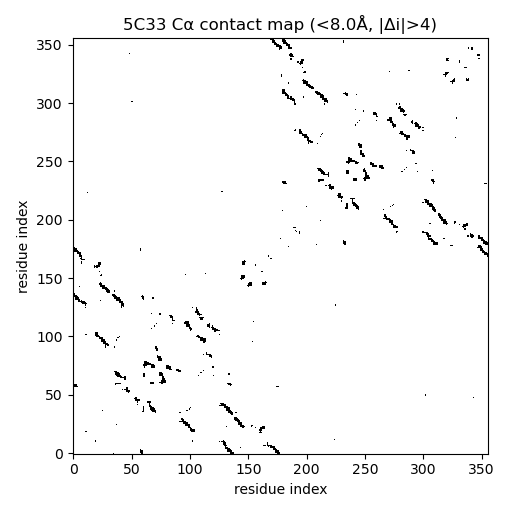9 15.061 1.00 25.39 806 GLY A N 1
ATOM 2427 C CA . GLY A 1 160 ? 27.305 26.292 16.248 1.00 21.92 806 GLY A CA 1
ATOM 2428 C C . GLY A 1 160 ? 28.497 25.393 16.052 1.00 21.39 806 GLY A C 1
ATOM 2429 O O . GLY A 1 160 ? 28.608 24.478 15.181 1.00 22.84 806 GLY A O 1
ATOM 2433 N N . ARG A 1 161 ? 29.449 25.716 16.908 1.00 27.01 807 ARG A N 1
ATOM 2434 C CA . ARG A 1 161 ? 30.788 25.223 16.762 1.00 28.04 807 ARG A CA 1
ATOM 2435 C C . ARG A 1 161 ? 30.817 23.715 16.867 1.00 30.08 807 ARG A C 1
ATOM 2436 O O . ARG A 1 161 ? 31.714 23.061 16.325 1.00 33.98 807 ARG A O 1
ATOM 2440 N N . HIS A 1 162 ? 29.874 23.136 17.584 1.00 31.37 808 HIS A N 1
ATOM 2441 C CA . HIS A 1 162 ? 29.908 21.678 17.719 1.00 31.29 808 HIS A CA 1
ATOM 2442 C C . HIS A 1 162 ? 29.013 20.925 16.694 1.00 31.37 808 HIS A C 1
ATOM 2443 O O . HIS A 1 162 ? 28.923 19.708 16.739 1.00 33.10 808 HIS A O 1
ATOM 2447 N N . GLY A 1 163 ? 28.389 21.624 15.753 1.00 23.71 809 GLY A N 1
ATOM 2448 C CA . GLY A 1 163 ? 27.456 21.008 14.816 1.00 19.28 809 GLY A CA 1
ATOM 2449 C C . GLY A 1 163 ? 27.436 21.784 13.527 1.00 15.33 809 GLY A C 1
ATOM 2450 O O . GLY A 1 163 ? 26.395 22.242 13.063 1.00 14.39 809 GLY A O 1
ATOM 2454 N N A GLU A 1 164 ? 28.617 21.970 12.954 0.56 14.48 810 GLU A N 1
ATOM 2455 N N B GLU A 1 164 ? 28.621 21.986 12.945 0.44 15.73 810 GLU A N 1
ATOM 2456 C CA A GLU A 1 164 ? 28.753 22.762 11.755 0.56 12.08 810 GLU A CA 1
ATOM 2457 C CA B GLU A 1 164 ? 28.765 22.807 11.744 0.44 15.19 810 GLU A CA 1
ATOM 2458 C C A GLU A 1 164 ? 28.046 22.113 10.575 0.56 11.46 810 GLU A C 1
ATOM 2459 C C B GLU A 1 164 ? 28.162 22.140 10.521 0.44 13.56 810 GLU A C 1
ATOM 2460 O O A GLU A 1 164 ? 28.033 20.887 10.413 0.56 10.96 810 GLU A O 1
ATOM 2461 O O B GLU A 1 164 ? 28.344 20.943 10.287 0.44 14.98 810 GLU A O 1
ATOM 2484 N N . PHE A 1 165 ? 27.477 22.936 9.716 1.00 10.47 811 PHE A N 1
ATOM 2485 C CA . PHE A 1 165 ? 26.840 22.412 8.513 1.00 10.08 811 PHE A CA 1
ATOM 2486 C C . PHE A 1 165 ? 27.867 21.943 7.492 1.00 10.93 811 PHE A C 1
ATOM 2487 O O . PHE A 1 165 ? 28.976 22.468 7.415 1.00 12.71 811 PHE A O 1
ATOM 2505 N N . LYS A 1 166 ? 27.470 20.964 6.699 1.00 9.57 812 LYS A N 1
ATOM 2506 C CA . LYS A 1 166 ? 28.238 20.522 5.558 1.00 9.68 812 LYS A CA 1
ATOM 2507 C C . LYS A 1 166 ? 27.984 21.379 4.321 1.00 9.47 812 LYS A C 1
ATOM 2508 O O . LYS A 1 166 ? 28.879 21.545 3.487 1.00 10.37 812 LYS A O 1
ATOM 2527 N N . PHE A 1 167 ? 26.785 21.945 4.213 1.00 9.34 813 PHE A N 1
ATOM 2528 C CA . PHE A 1 167 ? 26.360 22.745 3.079 1.00 9.69 813 PHE A CA 1
ATOM 2529 C C . PHE A 1 167 ? 25.941 24.134 3.513 1.00 10.08 813 PHE A C 1
ATOM 2530 O O . PHE A 1 167 ? 25.528 24.353 4.647 1.00 12.25 813 PHE A O 1
ATOM 2547 N N . LEU A 1 168 ? 26.058 25.094 2.630 1.00 10.43 814 LEU A N 1
ATOM 2548 C CA . LEU A 1 168 ? 25.569 26.434 2.934 1.00 11.24 814 LEU A CA 1
ATOM 2549 C C . LEU A 1 168 ? 24.056 26.469 3.038 1.00 11.18 814 LEU A C 1
ATOM 2550 O O . LEU A 1 168 ? 23.354 25.969 2.156 1.00 11.57 814 LEU A O 1
ATOM 2566 N N . PRO A 1 169 ? 23.524 27.125 4.088 1.00 11.22 815 PRO A N 1
ATOM 2567 C CA . PRO A 1 169 ? 22.083 27.354 4.080 1.00 11.57 815 PRO A CA 1
ATOM 2568 C C . PRO A 1 169 ? 21.667 28.166 2.853 1.00 11.09 815 PRO A C 1
ATOM 2569 O O . PRO A 1 169 ? 22.431 28.988 2.362 1.00 11.99 815 PRO A O 1
ATOM 2580 N N . PRO A 1 170 ? 20.440 27.985 2.379 1.00 11.30 816 PRO A N 1
ATOM 2581 C CA . PRO A 1 170 ? 19.986 28.805 1.240 1.00 12.41 816 PRO A CA 1
ATOM 2582 C C . PRO A 1 170 ? 19.919 30.284 1.646 1.00 12.16 816 PRO A C 1
ATOM 2583 O O . PRO A 1 170 ? 19.882 30.621 2.851 1.00 11.78 816 PRO A O 1
ATOM 2594 N N . PRO A 1 171 ? 19.949 31.197 0.665 1.00 14.30 817 PRO A N 1
ATOM 2595 C CA . PRO A 1 171 ? 19.852 32.625 0.978 1.00 15.75 817 PRO A CA 1
ATOM 2596 C C . PRO A 1 171 ? 18.652 32.943 1.859 1.00 15.26 817 PRO A C 1
ATOM 2597 O O . PRO A 1 171 ? 17.542 32.419 1.655 1.00 16.10 817 PRO A O 1
ATOM 2608 N N . GLY A 1 172 ? 18.865 33.766 2.872 1.00 15.18 818 GLY A N 1
ATOM 2609 C CA . GLY A 1 172 ? 17.810 34.182 3.755 1.00 15.54 818 GLY A CA 1
ATOM 2610 C C . GLY A 1 172 ? 17.560 33.263 4.934 1.00 14.26 818 GLY A C 1
ATOM 2611 O O . GLY A 1 172 ? 16.810 33.630 5.798 1.00 16.68 818 GLY A O 1
ATOM 2615 N N . TYR A 1 173 ? 18.149 32.076 4.944 1.00 12.44 819 TYR A N 1
ATOM 2616 C CA . TYR A 1 173 ? 17.965 31.124 6.025 1.00 11.96 819 TYR A CA 1
ATOM 2617 C C . TYR A 1 173 ? 18.979 31.318 7.158 1.00 12.74 819 TYR A C 1
ATOM 2618 O O . TYR A 1 173 ? 20.158 31.600 6.936 1.00 13.98 819 TYR A O 1
ATOM 2636 N N . ALA A 1 174 ? 18.506 31.144 8.377 1.00 11.32 820 ALA A N 1
ATOM 2637 C CA . ALA A 1 174 ? 19.317 31.193 9.583 1.00 12.34 820 ALA A CA 1
ATOM 2638 C C . ALA A 1 174 ? 19.518 29.792 10.124 1.00 10.39 820 ALA A C 1
ATOM 2639 O O . ALA A 1 174 ? 18.631 28.935 10.074 1.00 12.07 820 ALA A O 1
ATOM 2646 N N . ALA A 1 175 ? 20.677 29.578 10.721 1.00 10.77 821 ALA A N 1
ATOM 2647 C CA . ALA A 1 175 ? 20.955 28.347 11.466 1.00 10.94 821 ALA A CA 1
ATOM 2648 C C . ALA A 1 175 ? 20.040 28.226 12.638 1.00 11.86 821 ALA A C 1
ATOM 2649 O O . ALA A 1 175 ? 19.867 29.169 13.416 1.00 12.44 821 ALA A O 1
ATOM 2656 N N . CYS A 1 176 ? 19.496 27.040 12.866 1.00 11.34 822 CYS A N 1
ATOM 2657 C CA . CYS A 1 176 ? 18.667 26.815 14.047 1.00 11.58 822 CYS A CA 1
ATOM 2658 C C . CYS A 1 176 ? 19.366 27.131 15.355 1.00 12.25 822 CYS A C 1
ATOM 2659 O O . CYS A 1 176 ? 18.695 27.535 16.305 1.00 14.29 822 CYS A O 1
ATOM 2667 N N . TYR A 1 177 ? 20.685 26.967 15.409 1.00 12.85 823 TYR A N 1
ATOM 2668 C CA . TYR A 1 177 ? 21.413 27.243 16.634 1.00 14.48 823 TYR A CA 1
ATOM 2669 C C . TYR A 1 177 ? 21.171 28.661 17.124 1.00 16.47 823 TYR A C 1
ATOM 2670 O O . TYR A 1 177 ? 21.311 28.950 18.314 1.00 20.18 823 TYR A O 1
ATOM 2688 N N . GLU A 1 178 ? 20.862 29.576 16.215 1.00 17.27 824 GLU A N 1
ATOM 2689 C CA . GLU A 1 178 ? 20.649 30.982 16.617 1.00 19.00 824 GLU A CA 1
ATOM 2690 C C . GLU A 1 178 ? 19.436 31.160 17.470 1.00 18.58 824 GLU A C 1
ATOM 2691 O O . GLU A 1 178 ? 19.310 32.181 18.142 1.00 22.92 824 GLU A O 1
ATOM 2703 N N . ALA A 1 179 ? 18.562 30.179 17.524 1.00 16.22 825 ALA A N 1
ATOM 2704 C CA . ALA A 1 179 ? 17.327 30.291 18.289 1.00 22.23 825 ALA A CA 1
ATOM 2705 C C . ALA A 1 179 ? 17.435 29.661 19.675 1.00 24.46 825 ALA A C 1
ATOM 2706 O O . ALA A 1 179 ? 16.444 29.642 20.410 1.00 28.75 825 ALA A O 1
ATOM 2713 N N . VAL A 1 180 ? 18.623 29.183 20.033 1.00 27.11 826 VAL A N 1
ATOM 2714 C CA . VAL A 1 180 ? 18.930 28.796 21.413 1.00 33.56 826 VAL A CA 1
ATOM 2715 C C . VAL A 1 180 ? 18.661 29.980 22.315 1.00 39.87 826 VAL A C 1
ATOM 2716 O O . VAL A 1 180 ? 19.230 31.055 22.097 1.00 40.21 826 VAL A O 1
ATOM 2720 N N . LEU A 1 181 ? 17.778 29.788 23.303 1.00 42.50 827 LEU A N 1
ATOM 2721 C CA . LEU A 1 181 ? 17.412 30.825 24.259 1.00 43.97 827 LEU A CA 1
ATOM 2722 C C . LEU A 1 181 ? 18.393 30.806 25.423 1.00 44.99 827 LEU A C 1
ATOM 2723 O O . LEU A 1 181 ? 19.608 30.619 25.225 1.00 47.33 827 LEU A O 1
ATOM 2727 N N . LEU A 1 186 ? 21.810 24.306 25.276 1.00 28.09 832 LEU A N 1
ATOM 2728 C CA . LEU A 1 186 ? 21.368 23.452 24.127 1.00 27.12 832 LEU A CA 1
ATOM 2729 C C . LEU A 1 186 ? 21.442 22.000 24.532 1.00 23.26 832 LEU A C 1
ATOM 2730 O O . LEU A 1 186 ? 22.494 21.457 24.917 1.00 24.03 832 LEU A O 1
ATOM 2746 N N A LYS A 1 187 ? 20.295 21.359 24.436 0.58 19.79 833 LYS A N 1
ATOM 2747 N N B LYS A 1 187 ? 20.282 21.371 24.469 0.42 20.55 833 LYS A N 1
ATOM 2748 C CA A LYS A 1 187 ? 20.149 19.978 24.860 0.58 17.70 833 LYS A CA 1
ATOM 2749 C CA B LYS A 1 187 ? 20.129 19.984 24.867 0.42 18.73 833 LYS A CA 1
ATOM 2750 C C A LYS A 1 187 ? 19.405 19.192 23.794 0.58 15.56 833 LYS A C 1
ATOM 2751 C C B LYS A 1 187 ? 19.488 19.205 23.723 0.42 15.94 833 LYS A C 1
ATOM 2752 O O A LYS A 1 187 ? 18.630 19.745 23.038 0.58 16.53 833 LYS A O 1
ATOM 2753 O O B LYS A 1 187 ? 18.901 19.779 22.818 0.42 16.13 833 LYS A O 1
ATOM 2789 N N . VAL A 1 188 ? 19.659 17.892 23.767 1.00 14.26 834 VAL A N 1
ATOM 2790 C CA . VAL A 1 188 ? 18.917 16.962 22.942 1.00 13.36 834 VAL A CA 1
ATOM 2791 C C . VAL A 1 188 ? 18.102 16.054 23.831 1.00 13.63 834 VAL A C 1
ATOM 2792 O O . VAL A 1 188 ? 18.612 15.519 24.825 1.00 15.90 834 VAL A O 1
ATOM 2806 N N A GLU A 1 189 ? 16.826 15.922 23.483 0.65 12.30 835 GLU A N 1
ATOM 2807 N N B GLU A 1 189 ? 16.854 15.859 23.427 0.35 11.95 835 GLU A N 1
ATOM 2808 C CA A GLU A 1 189 ? 15.921 15.004 24.155 0.65 12.02 835 GLU A CA 1
ATOM 2809 C CA B GLU A 1 189 ? 15.935 15.000 24.138 0.35 10.95 835 GLU A CA 1
ATOM 2810 C C A GLU A 1 189 ? 15.752 13.783 23.255 0.65 11.46 835 GLU A C 1
ATOM 2811 C C B GLU A 1 189 ? 15.565 13.787 23.294 0.35 10.88 835 GLU A C 1
ATOM 2812 O O A GLU A 1 189 ? 15.621 13.919 22.034 0.65 12.51 835 GLU A O 1
ATOM 2813 O O B GLU A 1 189 ? 15.063 13.929 22.169 0.35 9.57 835 GLU A O 1
ATOM 2836 N N . HIS A 1 190 ? 15.771 12.608 23.870 1.00 12.14 836 HIS A N 1
ATOM 2837 C CA . HIS A 1 190 ? 15.573 11.348 23.177 1.00 13.52 836 HIS A CA 1
ATOM 2838 C C . HIS A 1 190 ? 14.395 10.661 23.821 1.00 15.56 836 HIS A C 1
ATOM 2839 O O . HIS A 1 190 ? 14.431 10.479 25.008 1.00 23.32 836 HIS A O 1
ATOM 2854 N N . SER A 1 191 ? 13.393 10.222 23.079 1.00 13.66 837 SER A N 1
ATOM 2855 C CA . SER A 1 191 ? 12.250 9.486 23.590 1.00 15.68 837 SER A CA 1
ATOM 2856 C C . SER A 1 191 ? 12.339 8.086 23.038 1.00 18.29 837 SER A C 1
ATOM 2857 O O . SER A 1 191 ? 12.569 7.907 21.852 1.00 20.61 837 SER A O 1
ATOM 2865 N N . ARG A 1 192 ? 12.152 7.095 23.906 1.00 18.57 838 ARG A N 1
ATOM 2866 C CA . ARG A 1 192 ? 12.234 5.668 23.536 1.00 23.55 838 ARG A CA 1
ATOM 2867 C C . ARG A 1 192 ? 11.150 4.911 24.243 1.00 21.08 838 ARG A C 1
ATOM 2868 O O . ARG A 1 192 ? 10.747 5.265 25.334 1.00 19.47 838 ARG A O 1
ATOM 2872 N N . GLU A 1 193 ? 10.722 3.809 23.670 1.00 23.53 839 GLU A N 1
ATOM 2873 C CA . GLU A 1 193 ? 9.797 2.937 24.375 1.00 24.48 839 GLU A CA 1
ATOM 2874 C C . GLU A 1 193 ? 10.418 2.402 25.650 1.00 20.72 839 GLU A C 1
ATOM 2875 O O . GLU A 1 193 ? 11.587 2.057 25.696 1.00 25.32 839 GLU A O 1
ATOM 2879 N N . TYR A 1 194 ? 9.610 2.330 26.691 1.00 18.49 840 TYR A N 1
ATOM 2880 C CA . TYR A 1 194 ? 10.094 1.848 27.981 1.00 19.71 840 TYR A CA 1
ATOM 2881 C C . TYR A 1 194 ? 10.310 0.381 28.021 1.00 27.77 840 TYR A C 1
ATOM 2882 O O . TYR A 1 194 ? 11.317 -0.097 28.591 1.00 31.08 840 TYR A O 1
ATOM 2900 N N . LYS A 1 195 ? 9.335 -0.341 27.496 1.00 28.76 841 LYS A N 1
ATOM 2901 C CA . LYS A 1 195 ? 9.320 -1.785 27.675 1.00 32.76 841 LYS A CA 1
ATOM 2902 C C . LYS A 1 195 ? 10.483 -2.401 26.909 1.00 35.72 841 LYS A C 1
ATOM 2903 O O . LYS A 1 195 ? 10.885 -1.875 25.863 1.00 38.40 841 LYS A O 1
ATOM 2907 N N . VAL B 1 6 ? 24.906 17.487 33.823 1.00 34.90 652 VAL B N 1
ATOM 2908 C CA . VAL B 1 6 ? 24.229 16.223 34.119 1.00 29.49 652 VAL B CA 1
ATOM 2909 C C . VAL B 1 6 ? 23.182 15.973 33.042 1.00 27.07 652 VAL B C 1
ATOM 2910 O O . VAL B 1 6 ? 22.723 16.902 32.376 1.00 31.89 652 VAL B O 1
ATOM 2922 N N . SER B 1 7 ? 22.847 14.709 32.842 1.00 18.22 653 SER B N 1
ATOM 2923 C CA . SER B 1 7 ? 21.751 14.265 31.990 1.00 16.42 653 SER B CA 1
ATOM 2924 C C . SER B 1 7 ? 20.607 13.951 32.926 1.00 13.79 653 SER B C 1
ATOM 2925 O O . SER B 1 7 ? 20.788 13.772 34.134 1.00 13.78 653 SER B O 1
ATOM 2933 N N . SER B 1 8 ? 19.431 13.780 32.358 1.00 13.47 654 SER B N 1
ATOM 2934 C CA . SER B 1 8 ? 18.270 13.404 33.143 1.00 11.93 654 SER B CA 1
ATOM 2935 C C . SER B 1 8 ? 17.367 12.490 32.334 1.00 11.21 654 SER B C 1
ATOM 2936 O O . SER B 1 8 ? 17.318 12.540 31.118 1.00 13.82 654 SER B O 1
ATOM 2944 N N . MET B 1 9 ? 16.630 11.620 33.033 1.00 11.11 655 MET B N 1
ATOM 2945 C CA . MET B 1 9 ? 15.666 10.734 32.406 1.00 11.13 655 MET B CA 1
ATOM 2946 C C . MET B 1 9 ? 14.381 10.739 33.194 1.00 10.16 655 MET B C 1
ATOM 2947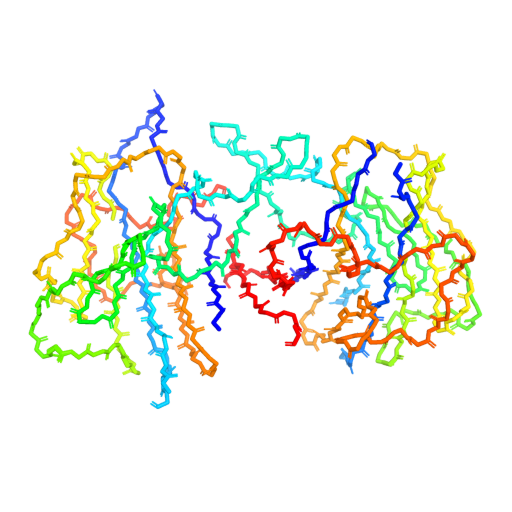 O O . MET B 1 9 ? 14.402 10.920 34.425 1.00 10.49 655 MET B O 1
ATOM 2961 N N . ARG B 1 10 ? 13.281 10.486 32.503 1.00 10.49 656 ARG B N 1
ATOM 2962 C CA . ARG B 1 10 ? 11.976 10.368 33.132 1.00 10.48 656 ARG B CA 1
ATOM 2963 C C . ARG B 1 10 ? 11.060 9.533 32.267 1.00 10.02 656 ARG B C 1
ATOM 2964 O O . ARG B 1 10 ? 11.158 9.594 31.038 1.00 11.41 656 ARG B O 1
ATOM 2985 N N . PRO B 1 11 ? 10.144 8.810 32.901 1.00 10.74 657 PRO B N 1
ATOM 2986 C CA . PRO B 1 11 ? 9.058 8.158 32.146 1.00 11.52 657 PRO B CA 1
ATOM 2987 C C . PRO B 1 11 ? 7.914 9.180 31.937 1.00 12.12 657 PRO B C 1
ATOM 2988 O O . PRO B 1 11 ? 7.816 10.184 32.647 1.00 13.14 657 PRO B O 1
ATOM 2999 N N . ASN B 1 12 ? 7.002 8.878 31.034 1.00 11.95 658 ASN B N 1
ATOM 3000 C CA . ASN B 1 12 ? 5.811 9.706 30.806 1.00 13.09 658 ASN B CA 1
ATOM 3001 C C . ASN B 1 12 ? 4.683 9.303 31.771 1.00 14.79 658 ASN B C 1
ATOM 3002 O O . ASN B 1 12 ? 3.638 8.817 31.345 1.00 15.62 658 ASN B O 1
ATOM 3013 N N A ILE B 1 13 ? 4.949 9.483 33.066 0.43 13.70 659 ILE B N 1
ATOM 3014 N N B ILE B 1 13 ? 4.924 9.540 33.061 0.57 13.66 659 ILE B N 1
ATOM 3015 C CA A ILE B 1 13 ? 3.980 9.280 34.130 0.43 13.01 659 ILE B CA 1
ATOM 3016 C CA B ILE B 1 13 ? 3.965 9.308 34.121 0.57 12.66 659 ILE B CA 1
ATOM 3017 C C A ILE B 1 13 ? 3.799 10.629 34.809 0.43 13.44 659 ILE B C 1
ATOM 3018 C C B ILE B 1 13 ? 3.779 10.602 34.886 0.57 13.34 659 ILE B C 1
ATOM 3019 O O A ILE B 1 13 ? 4.796 11.233 35.248 0.43 11.81 659 ILE B O 1
ATOM 3020 O O B ILE B 1 13 ? 4.738 11.151 35.445 0.57 13.50 659 ILE B O 1
ATOM 3051 N N . PHE B 1 14 ? 2.546 11.114 34.849 1.00 13.77 660 PHE B N 1
ATOM 3052 C CA . PHE B 1 14 ? 2.222 12.429 35.405 1.00 13.65 660 PHE B CA 1
ATOM 3053 C C . PHE B 1 14 ? 1.100 12.310 36.406 1.00 14.75 660 PHE B C 1
ATOM 3054 O O . PHE B 1 14 ? 0.004 11.851 36.070 1.00 16.72 660 PHE B O 1
ATOM 3072 N N . LEU B 1 15 ? 1.416 12.684 37.646 1.00 14.45 661 LEU B N 1
ATOM 3073 C CA . LEU B 1 15 ? 0.534 12.435 38.795 1.00 14.06 661 LEU B CA 1
ATOM 3074 C C . LEU B 1 15 ? 0.039 13.744 39.372 1.00 14.85 661 LEU B C 1
ATOM 3075 O O . LEU B 1 15 ? 0.854 14.634 39.655 1.00 15.79 661 LEU B O 1
ATOM 3091 N N . GLY B 1 16 ? -1.253 13.853 39.636 1.00 15.61 662 GLY B N 1
ATOM 3092 C CA . GLY B 1 16 ? -1.784 15.087 40.207 1.00 17.47 662 GLY B CA 1
ATOM 3093 C C . GLY B 1 16 ? -3.024 14.831 41.022 1.00 18.85 662 GLY B C 1
ATOM 3094 O O . GLY B 1 16 ? -3.550 13.700 41.078 1.00 21.06 662 GLY B O 1
ATOM 3098 N N . VAL B 1 17 ? -3.443 15.870 41.730 0.92 20.68 663 VAL B N 1
ATOM 3099 C CA . VAL B 1 17 ? -4.650 15.811 42.550 0.92 23.68 663 VAL B CA 1
ATOM 3100 C C . VAL B 1 17 ? -5.361 17.123 42.413 0.92 25.70 663 VAL B C 1
ATOM 3101 O O . VAL B 1 17 ? -4.728 18.167 42.186 0.92 25.94 663 VAL B O 1
ATOM 3114 N N . GLN B 1 23 ? -9.297 10.294 43.923 0.77 23.89 669 GLN B N 1
ATOM 3115 C CA . GLN B 1 23 ? -8.242 9.668 43.130 0.77 21.04 669 GLN B CA 1
ATOM 3116 C C . GLN B 1 23 ? -7.358 8.741 43.980 0.77 17.95 669 GLN B C 1
ATOM 3117 O O . GLN B 1 23 ? -7.355 8.814 45.203 0.77 20.11 669 GLN B O 1
ATOM 3131 N N . TYR B 1 24 ? -6.599 7.878 43.317 1.00 17.87 670 TYR B N 1
ATOM 3132 C CA . TYR B 1 24 ? -5.429 7.282 43.908 1.00 16.78 670 TYR B CA 1
ATOM 3133 C C . TYR B 1 24 ? -4.338 8.347 43.968 1.00 15.65 670 TYR B C 1
ATOM 3134 O O . TYR B 1 24 ? -4.010 8.995 42.959 1.00 16.38 670 TYR B O 1
ATOM 3152 N N . LYS B 1 25 ? -3.794 8.525 45.151 1.00 15.09 671 LYS B N 1
ATOM 3153 C CA . LYS B 1 25 ? -2.884 9.627 45.392 1.00 14.21 671 LYS B CA 1
ATOM 3154 C C . LYS B 1 25 ? -1.523 9.169 45.831 1.00 13.19 671 LYS B C 1
ATOM 3155 O O . LYS B 1 25 ? -0.648 10.000 46.001 1.00 13.65 671 LYS B O 1
ATOM 3174 N N . LYS B 1 26 ? -1.323 7.868 46.069 1.00 13.81 672 LYS B N 1
ATOM 3175 C CA . LYS B 1 26 ? -0.074 7.361 46.598 1.00 12.98 672 LYS B CA 1
ATOM 3176 C C . LYS B 1 26 ? 0.600 6.472 45.548 1.00 12.57 672 LYS B C 1
ATOM 3177 O O . LYS B 1 26 ? 0.034 5.454 45.111 1.00 12.94 672 LYS B O 1
ATOM 3196 N N . TRP B 1 27 ? 1.790 6.870 45.107 1.00 10.73 673 TRP B N 1
ATOM 3197 C CA . TRP B 1 27 ? 2.436 6.271 43.960 1.00 10.89 673 TRP B CA 1
ATOM 3198 C C . TRP B 1 27 ? 3.878 5.889 44.301 1.00 10.44 673 TRP B C 1
ATOM 3199 O O . TRP B 1 27 ? 4.575 6.596 45.010 1.00 10.96 673 TRP B O 1
ATOM 3220 N N . TYR B 1 28 ? 4.292 4.754 43.765 1.00 9.96 674 TYR B N 1
ATOM 3221 C CA . TYR B 1 28 ? 5.582 4.116 44.030 1.00 9.06 674 TYR B CA 1
ATOM 3222 C C . TYR B 1 28 ? 6.275 3.714 42.757 1.00 10.08 674 TYR B C 1
ATOM 3223 O O . TYR B 1 28 ? 5.659 3.183 41.834 1.00 10.16 674 TYR B O 1
ATOM 3241 N N . TYR B 1 29 ? 7.607 3.895 42.737 1.00 9.26 675 TYR B N 1
ATOM 3242 C CA . TYR B 1 29 ? 8.441 3.290 41.720 1.00 9.56 675 TYR B CA 1
ATOM 3243 C C . TYR B 1 29 ? 9.782 2.973 42.348 1.00 8.45 675 TYR B C 1
ATOM 3244 O O . TYR B 1 29 ? 10.090 3.460 43.425 1.00 9.35 675 TYR B O 1
ATOM 3262 N N . GLU B 1 30 ? 10.610 2.219 41.612 1.00 8.86 676 GLU B N 1
ATOM 3263 C CA . GLU B 1 30 ? 11.984 2.004 42.023 1.00 8.46 676 GLU B CA 1
ATOM 3264 C C . GLU B 1 30 ? 12.930 2.403 40.900 1.00 8.55 676 GLU B C 1
ATOM 3265 O O . GLU B 1 30 ? 12.558 2.356 39.729 1.00 9.77 676 GLU B O 1
ATOM 3277 N N . LEU B 1 31 ? 14.115 2.789 41.286 1.00 9.34 677 LEU B N 1
ATOM 3278 C CA . LEU B 1 31 ? 15.216 2.999 40.355 1.00 9.41 677 LEU B CA 1
ATOM 3279 C C . LEU B 1 31 ? 16.309 1.996 40.699 1.00 9.54 677 LEU B C 1
ATOM 3280 O O . LEU B 1 31 ? 16.710 1.895 41.857 1.00 10.24 677 LEU B O 1
ATOM 3296 N N . MET B 1 32 ? 16.802 1.289 39.692 0.80 7.75 678 MET B N 1
ATOM 3297 C CA . MET B 1 32 ? 17.961 0.430 39.818 0.80 8.81 678 MET B CA 1
ATOM 3298 C C . MET B 1 32 ? 19.141 1.115 39.204 0.80 8.04 678 MET B C 1
ATOM 3299 O O . MET B 1 32 ? 19.094 1.617 38.087 0.80 9.43 678 MET B O 1
ATOM 3313 N N . VAL B 1 33 ? 20.255 1.089 39.939 1.00 10.63 679 VAL B N 1
ATOM 3314 C CA . VAL B 1 33 ? 21.537 1.623 39.471 1.00 11.61 679 VAL B CA 1
ATOM 3315 C C . VAL B 1 33 ? 22.338 0.499 38.814 1.00 12.24 679 VAL B C 1
ATOM 3316 O O . VAL B 1 33 ? 22.756 -0.419 39.474 1.00 14.05 679 VAL B O 1
ATOM 3329 N N . ASP B 1 34 ? 22.409 0.514 37.491 1.00 14.39 680 ASP B N 1
ATOM 3330 C CA . ASP B 1 34 ? 23.092 -0.556 36.781 1.00 16.25 680 ASP B CA 1
ATOM 3331 C C . ASP B 1 34 ? 24.564 -0.419 36.916 1.00 18.89 680 ASP B C 1
ATOM 3332 O O . ASP B 1 34 ? 25.259 -1.413 37.038 1.00 21.54 680 ASP B O 1
ATOM 3341 N N . HIS B 1 35 ? 25.085 0.789 36.876 1.00 20.84 681 HIS B N 1
ATOM 3342 C CA . HIS B 1 35 ? 26.454 1.012 37.276 1.00 25.75 681 HIS B CA 1
ATOM 3343 C C . HIS B 1 35 ? 26.799 2.463 37.496 1.00 24.40 681 HIS B C 1
ATOM 3344 O O . HIS B 1 35 ? 26.215 3.395 36.872 1.00 21.85 681 HIS B O 1
ATOM 3358 N N . THR B 1 36 ? 27.701 2.627 38.472 1.00 25.74 682 THR B N 1
ATOM 3359 C CA . THR B 1 36 ? 28.342 3.904 38.771 1.00 26.54 682 THR B CA 1
ATOM 3360 C C . THR B 1 36 ? 29.776 3.746 38.391 1.00 29.16 682 THR B C 1
ATOM 3361 O O . THR B 1 36 ? 30.261 2.617 38.310 1.00 32.17 682 THR B O 1
ATOM 3372 N N . GLU B 1 37 ? 30.445 4.866 38.099 1.00 30.90 683 GLU B N 1
ATOM 3373 C CA . GLU B 1 37 ? 31.844 4.894 37.673 1.00 36.15 683 GLU B CA 1
ATOM 3374 C C . GLU B 1 37 ? 32.761 5.080 38.866 1.00 37.73 683 GLU B C 1
ATOM 3375 O O . GLU B 1 37 ? 33.848 4.506 38.914 1.00 38.44 683 GLU B O 1
ATOM 3379 N N . ALA B 1 44 ? 33.000 15.052 41.714 1.00 33.16 690 ALA B N 1
ATOM 3380 C CA . ALA B 1 44 ? 32.716 15.278 40.295 1.00 32.86 690 ALA B CA 1
ATOM 3381 C C . ALA B 1 44 ? 31.572 14.366 39.795 1.00 26.72 690 ALA B C 1
ATOM 3382 O O . ALA B 1 44 ? 31.278 14.300 38.607 1.00 38.89 690 ALA B O 1
ATOM 3388 N N A THR B 1 45 ? 30.940 13.670 40.735 0.23 26.76 691 THR B N 1
ATOM 3389 N N B THR B 1 45 ? 30.946 13.688 40.742 0.77 26.25 691 THR B N 1
ATOM 3390 C CA A THR B 1 45 ? 29.865 12.735 40.423 0.23 25.83 691 THR B CA 1
ATOM 3391 C CA B THR B 1 45 ? 29.871 12.749 40.461 0.77 24.48 691 THR B CA 1
ATOM 3392 C C A THR B 1 45 ? 28.529 13.300 40.887 0.23 22.24 691 THR B C 1
ATOM 3393 C C B THR B 1 45 ? 28.515 13.287 40.914 0.77 21.32 691 THR B C 1
ATOM 3394 O O A THR B 1 45 ? 28.459 14.039 41.872 0.23 23.13 691 THR B O 1
ATOM 3395 O O B THR B 1 45 ? 28.415 14.000 41.926 0.77 23.66 691 THR B O 1
ATOM 3416 N N . HIS B 1 46 ? 27.471 12.955 40.163 1.00 18.26 692 HIS B N 1
ATOM 3417 C CA . HIS B 1 46 ? 26.124 13.392 40.505 1.00 17.40 692 HIS B CA 1
ATOM 3418 C C . HIS B 1 46 ? 25.173 12.199 40.198 1.00 16.06 692 HIS B C 1
ATOM 3419 O O . HIS B 1 46 ? 25.156 11.687 39.076 1.00 16.16 692 HIS B O 1
ATOM 3434 N N . LEU B 1 47 ? 24.381 11.778 41.171 1.00 13.23 693 LEU B N 1
ATOM 3435 C CA . LEU B 1 47 ? 23.333 10.797 40.903 1.00 13.06 693 LEU B CA 1
ATOM 3436 C C . LEU B 1 47 ? 22.226 11.060 41.937 1.00 11.51 693 LEU B C 1
ATOM 3437 O O . LEU B 1 47 ? 22.423 10.872 43.136 1.00 12.12 693 LEU B O 1
ATOM 3453 N N . ARG B 1 48 ? 21.067 11.534 41.456 1.00 10.65 694 ARG B N 1
ATOM 3454 C CA . ARG B 1 48 ? 19.949 11.862 42.311 1.00 10.31 694 ARG B CA 1
ATOM 3455 C C . ARG B 1 48 ? 18.674 11.366 41.696 1.00 9.40 694 ARG B C 1
ATOM 3456 O O . ARG B 1 48 ? 18.499 11.450 40.474 1.00 12.00 694 ARG B O 1
ATOM 3477 N N . VAL B 1 49 ? 17.758 10.885 42.521 1.00 9.68 695 VAL B N 1
ATOM 3478 C CA . VAL B 1 49 ? 16.504 10.343 42.028 1.00 9.27 695 VAL B CA 1
ATOM 3479 C C . VAL B 1 49 ? 15.343 10.844 42.877 1.00 9.10 695 VAL B C 1
ATOM 3480 O O . VAL B 1 49 ? 15.490 11.065 44.089 1.00 9.86 695 VAL B O 1
ATOM 3493 N N . GLY B 1 50 ? 14.179 11.028 42.268 1.00 9.61 696 GLY B N 1
ATOM 3494 C CA . GLY B 1 50 ? 12.989 11.435 42.999 1.00 9.71 696 GLY B CA 1
ATOM 3495 C C . GLY B 1 50 ? 11.849 11.824 42.075 1.00 9.42 696 GLY B C 1
ATOM 3496 O O . GLY B 1 50 ? 11.418 11.057 41.248 1.00 9.85 696 GLY B O 1
ATOM 3500 N N . TRP B 1 51 ? 11.368 13.040 42.277 1.00 9.86 697 TRP B N 1
ATOM 3501 C CA . TRP B 1 51 ? 10.188 13.529 41.577 1.00 10.17 697 TRP B CA 1
ATOM 3502 C C . TRP B 1 51 ? 10.378 14.998 41.231 1.00 9.92 697 TRP B C 1
ATOM 3503 O O . TRP B 1 51 ? 11.087 15.703 41.963 1.00 11.77 697 TRP B O 1
ATOM 3524 N N . ALA B 1 52 ? 9.665 15.439 40.197 1.00 11.49 698 ALA B N 1
ATOM 3525 C CA . ALA B 1 52 ? 9.631 16.852 39.875 1.00 11.78 698 ALA B CA 1
ATOM 3526 C C . ALA B 1 52 ? 8.229 17.219 39.446 1.00 11.72 698 ALA B C 1
ATOM 3527 O O . ALA B 1 52 ? 7.469 16.365 39.005 1.00 12.73 698 ALA B O 1
ATOM 3534 N N . SER B 1 53 ? 7.888 18.502 39.607 1.00 12.69 699 SER B N 1
ATOM 3535 C CA . SER B 1 53 ? 6.618 19.058 39.186 1.00 14.47 699 SER B CA 1
ATOM 3536 C C . SER B 1 53 ? 6.720 19.818 37.876 1.00 12.77 699 SER B C 1
ATOM 3537 O O . SER B 1 53 ? 7.727 20.485 37.600 1.00 14.37 699 SER B O 1
ATOM 3545 N N . THR B 1 54 ? 5.678 19.742 37.066 1.00 14.38 700 THR B N 1
ATOM 3546 C CA . THR B 1 54 ? 5.605 20.501 35.822 1.00 14.37 700 THR B CA 1
ATOM 3547 C C . THR B 1 54 ? 5.570 22.018 36.123 1.00 17.12 700 THR B C 1
ATOM 3548 O O . THR B 1 54 ? 5.824 22.812 35.233 1.00 17.64 700 THR B O 1
ATOM 3559 N N . GLU B 1 55 ? 5.307 22.416 37.377 1.00 16.03 701 GLU B N 1
ATOM 3560 C CA . GLU B 1 55 ? 5.393 23.831 37.733 1.00 17.72 701 GLU B CA 1
ATOM 3561 C C . GLU B 1 55 ? 6.811 24.356 37.554 1.00 18.23 701 GLU B C 1
ATOM 3562 O O . GLU B 1 55 ? 7.023 25.571 37.442 1.00 21.45 701 GLU B O 1
ATOM 3574 N N . GLY B 1 56 ? 7.795 23.465 37.516 1.00 17.55 702 GLY B N 1
ATOM 3575 C CA . GLY B 1 56 ? 9.151 23.874 37.288 1.00 17.67 702 GLY B CA 1
ATOM 3576 C C . GLY B 1 56 ? 9.566 23.937 35.835 1.00 17.64 702 GLY B C 1
ATOM 3577 O O . GLY B 1 56 ? 10.745 24.210 35.571 1.00 19.24 702 GLY B O 1
ATOM 3581 N N . TYR B 1 57 ? 8.635 23.733 34.901 1.00 16.84 703 TYR B N 1
ATOM 3582 C CA . TYR B 1 57 ? 8.943 23.887 33.468 1.00 16.74 703 TYR B CA 1
ATOM 3583 C C . TYR B 1 57 ? 9.446 25.303 33.121 1.00 19.19 703 TYR B C 1
ATOM 3584 O O . TYR B 1 57 ? 9.133 26.301 33.829 1.00 21.01 703 TYR B O 1
ATOM 3602 N N . SER B 1 58 ? 10.289 25.373 32.092 1.00 21.07 704 SER B N 1
ATOM 3603 C CA . SER B 1 58 ? 10.780 26.627 31.543 1.00 23.80 704 SER B CA 1
ATOM 3604 C C . SER B 1 58 ? 9.695 27.225 30.646 1.00 22.55 704 SER B C 1
ATOM 3605 O O . SER B 1 58 ? 9.208 26.550 29.750 1.00 21.51 704 SER B O 1
ATOM 3613 N N . PRO B 1 59 ? 9.324 28.494 30.859 1.00 27.33 705 PRO B N 1
ATOM 3614 C CA . PRO B 1 59 ? 8.273 29.089 30.010 1.00 27.42 705 PRO B CA 1
ATOM 3615 C C . PRO B 1 59 ? 8.758 29.507 28.601 1.00 30.27 705 PRO B C 1
ATOM 3616 O O . PRO B 1 59 ? 9.895 29.907 28.491 1.00 32.92 705 PRO B O 1
ATOM 3627 N N . TYR B 1 60 ? 7.923 29.359 27.567 1.00 32.27 706 TYR B N 1
ATOM 3628 C CA . TYR B 1 60 ? 8.300 29.649 26.168 1.00 31.53 706 TYR B CA 1
ATOM 3629 C C . TYR B 1 60 ? 7.289 30.568 25.561 1.00 35.13 706 TYR B C 1
ATOM 3630 O O . TYR B 1 60 ? 6.172 30.670 26.072 1.00 36.11 706 TYR B O 1
ATOM 3648 N N . PRO B 1 61 ? 7.667 31.229 24.459 1.00 37.85 707 PRO B N 1
ATOM 3649 C CA . PRO B 1 61 ? 6.736 32.166 23.828 1.00 39.91 707 PRO B CA 1
ATOM 3650 C C . PRO B 1 61 ? 5.389 31.510 23.560 1.00 40.00 707 PRO B C 1
ATOM 3651 O O . PRO B 1 61 ? 5.321 30.285 23.331 1.00 40.44 707 PRO B O 1
ATOM 3662 N N . GLY B 1 62 ? 4.329 32.311 23.648 1.00 40.87 708 GLY B N 1
ATOM 3663 C CA . GLY B 1 62 ? 2.984 31.831 23.411 1.00 41.27 708 GLY B CA 1
ATOM 3664 C C . GLY B 1 62 ? 2.455 30.933 24.512 1.00 43.45 708 GLY B C 1
ATOM 3665 O O . GLY B 1 62 ? 1.549 30.134 24.274 1.00 45.63 708 GLY B O 1
ATOM 3669 N N . GLY B 1 63 ? 3.023 31.043 25.709 1.00 41.00 709 GLY B N 1
ATOM 3670 C CA . GLY B 1 63 ? 2.573 30.248 26.831 1.00 39.80 709 GLY B CA 1
ATOM 3671 C C . GLY B 1 63 ? 3.076 28.813 26.814 1.00 36.58 709 GLY B C 1
ATOM 3672 O O . GLY B 1 63 ? 2.537 27.948 27.522 1.00 38.17 709 GLY B O 1
ATOM 3676 N N . GLY B 1 64 ? 4.105 28.539 26.020 1.00 33.21 710 GLY B N 1
ATOM 3677 C CA . GLY B 1 64 ? 4.682 27.217 26.026 1.00 30.67 710 GLY B CA 1
ATOM 3678 C C . GLY B 1 64 ? 5.376 26.942 27.343 1.00 27.69 710 GLY B C 1
ATOM 3679 O O . GLY B 1 64 ? 5.736 27.862 28.057 1.00 27.03 710 GLY B O 1
ATOM 3683 N N . GLU B 1 65 ? 5.562 25.668 27.658 1.00 24.05 711 GLU B N 1
ATOM 3684 C CA . GLU B 1 65 ? 6.264 25.254 28.858 1.00 23.98 711 GLU B CA 1
ATOM 3685 C C . GLU B 1 65 ? 7.056 24.004 28.471 1.00 19.08 711 GLU B C 1
ATOM 3686 O O . GLU B 1 65 ? 6.515 23.129 27.784 1.00 22.08 711 GLU B O 1
ATOM 3698 N N . GLU B 1 66 ? 8.337 23.925 28.831 1.00 17.75 712 GLU B N 1
ATOM 3699 C CA . GLU B 1 66 ? 9.180 22.763 28.511 1.00 16.84 712 GLU B CA 1
ATOM 3700 C C . GLU B 1 66 ? 9.930 22.231 29.719 1.00 17.49 712 GLU B C 1
ATOM 3701 O O . GLU B 1 66 ? 10.399 22.984 30.565 1.00 16.61 712 GLU B O 1
ATOM 3713 N N . TRP B 1 67 ? 10.066 20.905 29.792 1.00 17.80 713 TRP B N 1
ATOM 3714 C CA . TRP B 1 67 ? 10.924 20.283 30.777 1.00 18.06 713 TRP B CA 1
ATOM 3715 C C . TRP B 1 67 ? 12.365 20.716 30.526 1.00 17.51 713 TRP B C 1
ATOM 3716 O O . TRP B 1 67 ? 12.873 20.601 29.401 1.00 22.89 713 TRP B O 1
ATOM 3737 N N . GLY B 1 68 ? 13.038 21.143 31.588 1.00 16.58 714 GLY B N 1
ATOM 3738 C CA . GLY B 1 68 ? 14.415 21.572 31.485 1.00 18.62 714 GLY B CA 1
ATOM 3739 C C . GLY B 1 68 ? 15.480 20.500 31.581 1.00 16.70 714 GLY B C 1
ATOM 3740 O O . GLY B 1 68 ? 16.629 20.752 31.201 1.00 18.77 714 GLY B O 1
ATOM 3744 N N . GLY B 1 69 ? 15.159 19.330 32.135 1.00 15.65 715 GLY B N 1
ATOM 3745 C CA . GLY B 1 69 ? 16.121 18.262 32.231 1.00 15.53 715 GLY B CA 1
ATOM 3746 C C . GLY B 1 69 ? 17.290 18.586 33.131 1.00 15.59 715 GLY B C 1
ATOM 3747 O O . GLY B 1 69 ? 18.385 18.079 32.912 1.00 17.28 715 GLY B O 1
ATOM 3751 N N . ASN B 1 70 ? 17.070 19.378 34.173 1.00 16.84 716 ASN B N 1
ATOM 3752 C CA . ASN B 1 70 ? 18.154 19.773 35.067 1.00 17.80 716 ASN B CA 1
ATOM 3753 C C . ASN B 1 70 ? 18.273 18.842 36.283 1.00 16.46 716 ASN B C 1
ATOM 3754 O O . ASN B 1 70 ? 17.520 17.865 36.406 1.00 16.70 716 ASN B O 1
ATOM 3765 N N . GLY B 1 71 ? 19.230 19.115 37.160 1.00 17.52 717 GLY B N 1
ATOM 3766 C CA . GLY B 1 71 ? 19.498 18.216 38.286 1.00 15.55 717 GLY B CA 1
ATOM 3767 C C . GLY B 1 71 ? 18.301 18.115 39.181 1.00 13.91 717 GLY B C 1
ATOM 3768 O O . GLY B 1 71 ? 17.680 19.132 39.502 1.00 14.99 717 GLY B O 1
ATOM 3772 N N . VAL B 1 72 ? 17.989 16.920 39.659 1.00 13.42 718 VAL B N 1
ATOM 3773 C CA . VAL B 1 72 ? 16.840 16.757 40.536 1.00 12.88 718 VAL B CA 1
ATOM 3774 C C . VAL B 1 72 ? 17.165 17.422 41.880 1.00 12.94 718 VAL B C 1
ATOM 3775 O O . VAL B 1 72 ? 18.179 17.110 42.515 1.00 13.98 718 VAL B O 1
ATOM 3788 N N . GLY B 1 73 ? 16.306 18.337 42.316 1.00 12.75 719 GLY B N 1
ATOM 3789 C CA . GLY B 1 73 ? 16.544 19.065 43.540 1.00 13.24 719 GLY B CA 1
ATOM 3790 C C . GLY B 1 73 ? 17.288 20.365 43.386 1.00 13.81 719 GLY B C 1
ATOM 3791 O O . GLY B 1 73 ? 17.554 21.010 44.393 1.00 15.39 719 GLY B O 1
ATOM 3795 N N . ASP B 1 74 ? 17.625 20.750 42.144 1.00 15.07 720 ASP B N 1
ATOM 3796 C CA . ASP B 1 74 ? 18.342 21.997 41.880 1.00 15.55 720 ASP B CA 1
ATOM 3797 C C . ASP B 1 74 ? 17.382 23.146 41.55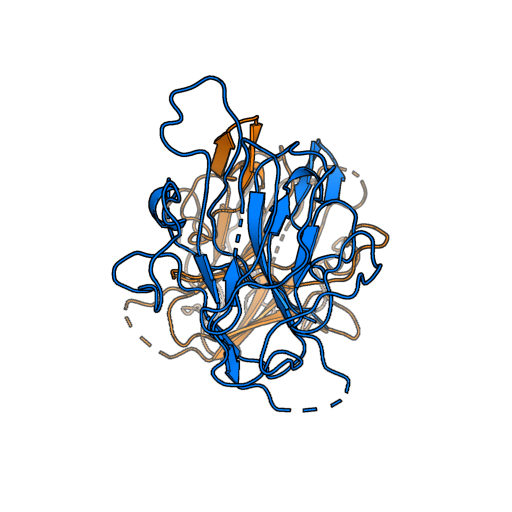9 1.00 18.07 720 ASP B C 1
ATOM 3798 O O . ASP B 1 74 ? 17.740 24.118 40.868 1.00 22.26 720 ASP B O 1
ATOM 3807 N N . ASP B 1 75 ? 16.160 23.063 42.040 1.00 17.82 721 ASP B N 1
ATOM 3808 C CA . ASP B 1 75 ? 15.199 24.135 41.906 1.00 17.39 721 ASP B CA 1
ATOM 3809 C C . ASP B 1 75 ? 14.116 23.862 42.927 1.00 17.47 721 ASP B C 1
ATOM 3810 O O . ASP B 1 75 ? 14.165 22.876 43.668 1.00 17.54 721 ASP B O 1
ATOM 3819 N N . LEU B 1 76 ? 13.136 24.748 42.977 1.00 17.09 722 LEU B N 1
ATOM 3820 C CA . LEU B 1 76 ? 12.118 24.661 43.998 1.00 16.43 722 LEU B CA 1
ATOM 3821 C C . LEU B 1 76 ? 10.923 23.805 43.617 1.00 16.41 722 LEU B C 1
ATOM 3822 O O . LEU B 1 76 ? 9.907 23.801 44.310 1.00 19.47 722 LEU B O 1
ATOM 3838 N N . PHE B 1 77 ? 11.087 23.034 42.551 1.00 14.35 723 PHE B N 1
ATOM 3839 C CA . PHE B 1 77 ? 10.018 22.228 41.984 1.00 14.00 723 PHE B CA 1
ATOM 3840 C C . PHE B 1 77 ? 10.441 20.780 41.827 1.00 13.78 723 PHE B C 1
ATOM 3841 O O . PHE B 1 77 ? 9.786 20.041 41.096 1.00 14.39 723 PHE B O 1
ATOM 3858 N N . SER B 1 78 ? 11.505 20.366 42.493 1.00 12.43 724 SER B N 1
ATOM 3859 C CA . SER B 1 78 ? 11.960 18.998 42.365 1.00 11.89 724 SER B CA 1
ATOM 3860 C C . SER B 1 78 ? 12.590 18.551 43.671 1.00 11.55 724 SER B C 1
ATOM 3861 O O . SER B 1 78 ? 13.035 19.364 44.517 1.00 12.90 724 SER B O 1
ATOM 3869 N N . TYR B 1 79 ? 12.649 17.216 43.842 1.00 11.50 725 TYR B N 1
ATOM 3870 C CA . TYR B 1 79 ? 12.870 16.596 45.155 1.00 11.22 725 TYR B CA 1
ATOM 3871 C C . TYR B 1 79 ? 13.668 15.326 44.941 1.00 10.94 725 TYR B C 1
ATOM 3872 O O . TYR B 1 79 ? 13.167 14.378 44.354 1.00 11.20 725 TYR B O 1
ATOM 3890 N N . GLY B 1 80 ? 14.933 15.335 45.352 1.00 11.35 726 GLY B N 1
ATOM 3891 C CA . GLY B 1 80 ? 15.825 14.230 45.054 1.00 11.19 726 GLY B CA 1
ATOM 3892 C C . GLY B 1 80 ? 16.478 13.619 46.250 1.00 10.99 726 GLY B C 1
ATOM 3893 O O . GLY B 1 80 ? 16.558 14.221 47.310 1.00 12.54 726 GLY B O 1
ATOM 3897 N N . PHE B 1 81 ? 16.983 12.398 46.075 1.00 10.59 727 PHE B N 1
ATOM 3898 C CA . PHE B 1 81 ? 17.758 11.658 47.071 1.00 10.17 727 PHE B CA 1
ATOM 3899 C C . PHE B 1 81 ? 19.024 11.134 46.398 1.00 8.92 727 PHE B C 1
ATOM 3900 O O . PHE B 1 81 ? 18.995 10.627 45.294 1.00 9.95 727 PHE B O 1
ATOM 3917 N N . ASP B 1 82 ? 20.155 11.283 47.089 1.00 10.17 728 ASP B N 1
ATOM 3918 C CA . ASP B 1 82 ? 21.452 10.879 46.539 1.00 9.52 728 ASP B CA 1
ATOM 3919 C C . ASP B 1 82 ? 22.124 9.752 47.318 1.00 9.70 728 ASP B C 1
ATOM 3920 O O . ASP B 1 82 ? 23.287 9.407 47.057 1.00 10.18 728 ASP B O 1
ATOM 3929 N N . GLY B 1 83 ? 21.404 9.123 48.252 1.00 9.77 729 GLY B N 1
ATOM 3930 C CA . GLY B 1 83 ? 21.967 8.069 49.094 1.00 9.90 729 GLY B CA 1
ATOM 3931 C C . GLY B 1 83 ? 22.249 8.551 50.521 1.00 10.42 729 GLY B C 1
ATOM 3932 O O . GLY B 1 83 ? 21.997 7.802 51.471 1.00 10.80 729 GLY B O 1
ATOM 3936 N N . LEU B 1 84 ? 22.724 9.788 50.650 1.00 10.46 730 LEU B N 1
ATOM 3937 C CA . LEU B 1 84 ? 23.039 10.401 51.950 1.00 11.06 730 LEU B CA 1
ATOM 3938 C C . LEU B 1 84 ? 22.118 11.584 52.238 1.00 10.64 730 LEU B C 1
ATOM 3939 O O . LEU B 1 84 ? 21.919 11.913 53.425 1.00 12.66 730 LEU B O 1
ATOM 3955 N N . HIS B 1 85 ? 21.612 12.254 51.206 1.00 10.93 731 HIS B N 1
ATOM 3956 C CA . HIS B 1 85 ? 20.946 13.552 51.371 1.00 10.51 731 HIS B CA 1
ATOM 3957 C C . HIS B 1 85 ? 19.704 13.633 50.528 1.00 11.27 731 HIS B C 1
ATOM 3958 O O . HIS B 1 85 ? 19.627 13.076 49.445 1.00 11.75 731 HIS B O 1
ATOM 3972 N N . LEU B 1 86 ? 18.745 14.426 51.009 1.00 10.85 732 LEU B N 1
ATOM 3973 C CA . LEU B 1 86 ? 17.608 14.935 50.212 1.00 12.08 732 LEU B CA 1
ATOM 3974 C C . LEU B 1 86 ? 18.032 16.279 49.643 1.00 12.27 732 LEU B C 1
ATOM 3975 O O . LEU B 1 86 ? 18.708 17.072 50.321 1.00 15.93 732 LEU B O 1
ATOM 3991 N N . TRP B 1 87 ? 17.568 16.574 48.435 1.00 11.93 733 TRP B N 1
ATOM 3992 C CA . TRP B 1 87 ? 17.825 17.856 47.780 1.00 12.64 733 TRP B CA 1
ATOM 3993 C C . TRP B 1 87 ? 16.533 18.495 47.291 1.00 12.25 733 TRP B C 1
ATOM 3994 O O . TRP B 1 87 ? 15.757 17.846 46.620 1.00 12.20 733 TRP B O 1
ATOM 4015 N N . SER B 1 88 ? 16.402 19.815 47.537 1.00 12.65 734 SER B N 1
ATOM 4016 C CA . SER B 1 88 ? 15.387 20.626 46.895 1.00 13.22 734 SER B CA 1
ATOM 4017 C C . SER B 1 88 ? 15.863 22.054 47.076 1.00 16.02 734 SER B C 1
ATOM 4018 O O . SER B 1 88 ? 16.535 22.362 48.056 1.00 15.85 734 SER B O 1
ATOM 4026 N N . GLY B 1 89 ? 15.549 22.894 46.106 1.00 16.63 735 GLY B N 1
ATOM 4027 C CA . GLY B 1 89 ? 15.993 24.271 46.138 1.00 17.88 735 GLY B CA 1
ATOM 4028 C C . GLY B 1 89 ? 17.509 24.445 46.214 1.00 18.00 735 GLY B C 1
ATOM 4029 O O . GLY B 1 89 ? 18.011 25.429 46.769 1.00 20.28 735 GLY B O 1
ATOM 4033 N N A CYS B 1 90 ? 18.252 23.483 45.659 0.80 17.41 736 CYS B N 1
ATOM 4034 N N B CYS B 1 90 ? 18.218 23.483 45.622 0.20 18.32 736 CYS B N 1
ATOM 4035 C CA A CYS B 1 90 ? 19.724 23.526 45.638 0.80 18.89 736 CYS B CA 1
ATOM 4036 C CA B CYS B 1 90 ? 19.680 23.435 45.616 0.20 18.66 736 CYS B CA 1
ATOM 4037 C C A CYS B 1 90 ? 20.322 23.352 47.015 0.80 18.44 736 CYS B C 1
ATOM 4038 C C B CYS B 1 90 ? 20.234 23.488 47.031 0.20 17.93 736 CYS B C 1
ATOM 4039 O O A CYS B 1 90 ? 21.517 23.632 47.227 0.80 20.30 736 CYS B O 1
ATOM 4040 O O B CYS B 1 90 ? 21.269 24.108 47.292 0.20 18.38 736 CYS B O 1
ATOM 4054 N N . ILE B 1 91 ? 19.510 22.852 47.944 1.00 17.48 737 ILE B N 1
ATOM 4055 C CA . ILE B 1 91 ? 19.950 22.699 49.335 1.00 17.53 737 ILE B CA 1
ATOM 4056 C C . ILE B 1 91 ? 19.809 21.240 49.761 1.00 16.83 737 ILE B C 1
ATOM 4057 O O . ILE B 1 91 ? 18.822 20.584 49.464 1.00 16.36 737 ILE B O 1
ATOM 4073 N N . ALA B 1 92 ? 20.843 20.721 50.399 1.00 15.45 738 ALA B N 1
ATOM 4074 C CA . ALA B 1 92 ? 20.856 19.346 50.884 1.00 15.48 738 ALA B CA 1
ATOM 4075 C C . ALA B 1 92 ? 20.392 19.288 52.307 1.00 16.39 738 ALA B C 1
ATOM 4076 O O . ALA B 1 92 ? 20.601 20.206 53.111 1.00 19.08 738 ALA B O 1
ATOM 4083 N N A ARG B 1 93 ? 19.752 18.178 52.627 0.54 15.57 739 ARG B N 1
ATOM 4084 N N B ARG B 1 93 ? 19.843 18.127 52.636 0.46 14.49 739 ARG B N 1
ATOM 4085 C CA A ARG B 1 93 ? 19.473 17.807 54.005 0.54 16.25 739 ARG B CA 1
ATOM 4086 C CA B ARG B 1 93 ? 19.388 17.778 53.978 0.46 14.37 739 ARG B CA 1
ATOM 4087 C C A ARG B 1 93 ? 19.917 16.369 54.177 0.54 15.19 739 ARG B C 1
ATOM 4088 C C B ARG B 1 93 ? 19.812 16.336 54.233 0.46 14.04 739 ARG B C 1
ATOM 4089 O O A ARG B 1 93 ? 19.542 15.492 53.422 0.54 15.70 739 ARG B O 1
ATOM 4090 O O B ARG B 1 93 ? 19.318 15.422 53.562 0.46 13.08 739 ARG B O 1
ATOM 4131 N N . THR B 1 94 ? 20.742 16.126 55.158 1.00 12.82 740 THR B N 1
ATOM 4132 C CA . THR B 1 94 ? 21.260 14.791 55.445 1.00 13.51 740 THR B CA 1
ATOM 4133 C C . THR B 1 94 ? 20.226 13.942 56.137 1.00 13.64 740 THR B C 1
ATOM 4134 O O . THR B 1 94 ? 19.574 14.408 57.073 1.00 14.67 740 THR B O 1
ATOM 4146 N N . VAL B 1 95 ? 20.055 12.719 55.655 1.00 13.14 741 VAL B N 1
ATOM 4147 C CA . VAL B 1 95 ? 19.054 11.815 56.214 1.00 12.64 741 VAL B CA 1
ATOM 4148 C C . VAL B 1 95 ? 19.700 10.454 56.439 1.00 13.52 741 VAL B C 1
ATOM 4149 O O . VAL B 1 95 ? 20.479 9.983 55.603 1.00 14.55 741 VAL B O 1
ATOM 4162 N N A SER B 1 96 ? 19.374 9.776 57.539 0.38 14.79 742 SER B N 1
ATOM 4163 N N B SER B 1 96 ? 19.328 9.766 57.532 0.62 13.40 742 SER B N 1
ATOM 4164 C CA A SER B 1 96 ? 20.033 8.515 57.832 0.38 14.99 742 SER B CA 1
ATOM 4165 C CA B SER B 1 96 ? 19.939 8.491 57.875 0.62 13.74 742 SER B CA 1
ATOM 4166 C C A SER B 1 96 ? 19.319 7.314 57.226 0.38 13.26 742 SER B C 1
ATOM 4167 C C B SER B 1 96 ? 19.275 7.274 57.245 0.62 12.71 742 SER B C 1
ATOM 4168 O O A SER B 1 96 ? 18.123 7.353 56.958 0.38 13.29 742 SER B O 1
ATOM 4169 O O B SER B 1 96 ? 18.069 7.247 57.011 0.62 14.39 742 SER B O 1
ATOM 4184 N N . SER B 1 97 ? 20.086 6.251 57.037 1.00 11.85 743 SER B N 1
ATOM 4185 C CA . SER B 1 97 ? 19.574 4.960 56.620 1.00 11.90 743 SER B CA 1
ATOM 4186 C C . SER B 1 97 ? 20.603 3.917 57.049 1.00 12.92 743 SER B C 1
ATOM 4187 O O . SER B 1 97 ? 21.752 4.255 57.309 1.00 13.45 743 SER B O 1
ATOM 4196 N N . PRO B 1 98 ? 20.205 2.646 57.085 1.00 13.68 744 PRO B N 1
ATOM 4197 C CA . PRO B 1 98 ? 21.166 1.618 57.465 1.00 15.90 744 PRO B CA 1
ATOM 4198 C C . PRO B 1 98 ? 22.301 1.558 56.401 1.00 15.19 744 PRO B C 1
ATOM 4199 O O . PRO B 1 98 ? 22.046 1.516 55.216 1.00 17.09 744 PRO B O 1
ATOM 4210 N N . ASN B 1 99 ? 23.520 1.555 56.841 1.00 16.64 745 ASN B N 1
ATOM 4211 C CA . ASN B 1 99 ? 24.648 1.476 55.938 1.00 15.28 745 ASN B CA 1
ATOM 4212 C C . ASN B 1 99 ? 24.592 2.551 54.908 1.00 13.17 745 ASN B C 1
ATOM 4213 O O . ASN B 1 99 ? 25.063 2.352 53.795 1.00 13.48 745 ASN B O 1
ATOM 4224 N N . GLN B 1 100 ? 24.150 3.736 55.310 1.00 12.65 746 GLN B N 1
ATOM 4225 C CA . GLN B 1 100 ? 24.009 4.851 54.372 1.00 12.82 746 GLN B CA 1
ATOM 4226 C C . GLN B 1 100 ? 25.254 5.042 53.524 1.00 12.83 746 GLN B C 1
ATOM 4227 O O . GLN B 1 100 ? 26.384 5.061 54.032 1.00 13.66 746 GLN B O 1
ATOM 4241 N N . HIS B 1 101 ? 25.042 5.245 52.236 1.00 11.81 747 HIS B N 1
ATOM 4242 C CA . HIS B 1 101 ? 26.139 5.479 51.290 1.00 11.77 747 HIS B CA 1
ATOM 4243 C C . HIS B 1 101 ? 25.595 6.245 50.092 1.00 11.11 747 HIS B C 1
ATOM 4244 O O . HIS B 1 101 ? 24.415 6.170 49.803 1.00 11.52 747 HIS B O 1
ATOM 4258 N N . LEU B 1 102 ? 26.470 6.968 49.410 1.00 11.81 748 LEU B N 1
ATOM 4259 C CA . LEU B 1 102 ? 26.086 7.566 48.122 1.00 12.31 748 LEU B CA 1
ATOM 4260 C C . LEU B 1 102 ? 25.652 6.455 47.171 1.00 11.82 748 LEU B C 1
ATOM 4261 O O . LEU B 1 102 ? 26.232 5.362 47.177 1.00 12.37 748 LEU B O 1
ATOM 4277 N N . LEU B 1 103 ? 24.680 6.760 46.336 1.00 10.99 749 LEU B N 1
ATOM 4278 C CA . LEU B 1 103 ? 24.131 5.743 45.449 1.00 11.55 749 LEU B CA 1
ATOM 4279 C C . LEU B 1 103 ? 25.218 5.108 44.605 1.00 11.13 749 LEU B C 1
ATOM 4280 O O . LEU B 1 103 ? 26.109 5.775 44.097 1.00 12.38 749 LEU B O 1
ATOM 4296 N N . ARG B 1 104 ? 25.106 3.776 44.428 1.00 11.50 750 ARG B N 1
ATOM 4297 C CA . ARG B 1 104 ? 26.126 2.993 43.723 1.00 12.07 750 ARG B CA 1
ATOM 4298 C C . ARG B 1 104 ? 25.491 1.838 42.988 1.00 11.61 750 ARG B C 1
ATOM 4299 O O . ARG B 1 104 ? 24.308 1.510 43.174 1.00 11.09 750 ARG B O 1
ATOM 4320 N N . THR B 1 105 ? 26.274 1.202 42.150 1.00 12.40 751 THR B N 1
ATOM 4321 C CA . THR B 1 105 ? 25.882 -0.012 41.433 1.00 13.70 751 THR B CA 1
ATOM 4322 C C . THR B 1 105 ? 25.088 -0.964 42.306 1.00 12.54 751 THR B C 1
ATOM 4323 O O . THR B 1 105 ? 25.516 -1.314 43.414 1.00 13.12 751 THR B O 1
ATOM 4334 N N A ASP B 1 106 ? 23.953 -1.366 41.736 0.48 12.33 752 ASP B N 1
ATOM 4335 N N B ASP B 1 106 ? 23.986 -1.466 41.747 0.52 11.85 752 ASP B N 1
ATOM 4336 C CA A ASP B 1 106 ? 23.031 -2.358 42.269 0.48 11.88 752 ASP B CA 1
ATOM 4337 C CA B ASP B 1 106 ? 23.083 -2.424 42.398 0.52 11.97 752 ASP B CA 1
ATOM 4338 C C A ASP B 1 106 ? 22.118 -1.826 43.370 0.48 12.38 752 ASP B C 1
ATOM 4339 C C B ASP B 1 106 ? 22.208 -1.863 43.501 0.52 10.72 752 ASP B C 1
ATOM 4340 O O A ASP B 1 106 ? 21.188 -2.522 43.770 0.48 13.31 752 ASP B O 1
ATOM 4341 O O B ASP B 1 106 ? 21.381 -2.570 44.035 0.52 10.91 752 ASP B O 1
ATOM 4358 N N . ASP B 1 107 ? 22.310 -0.578 43.809 1.00 10.94 753 ASP B N 1
ATOM 4359 C CA . ASP B 1 107 ? 21.328 0.002 44.707 1.00 9.90 753 ASP B CA 1
ATOM 4360 C C . ASP B 1 107 ? 19.968 0.032 44.017 1.00 10.05 753 ASP B C 1
ATOM 4361 O O . ASP B 1 107 ? 19.864 0.360 42.812 1.00 10.90 753 ASP B O 1
ATOM 4371 N N . VAL B 1 108 ? 18.930 -0.217 44.804 1.00 9.90 754 VAL B N 1
ATOM 4372 C CA . VAL B 1 108 ? 17.531 -0.070 44.393 1.00 9.96 754 VAL B CA 1
ATOM 4373 C C . VAL B 1 108 ? 16.912 0.976 45.297 1.00 9.64 754 VAL B C 1
ATOM 4374 O O . VAL B 1 108 ? 16.804 0.793 46.516 1.00 9.78 754 VAL B O 1
ATOM 4387 N N . ILE B 1 109 ? 16.518 2.095 44.716 1.00 8.96 755 ILE B N 1
ATOM 4388 C CA . ILE B 1 109 ? 15.920 3.182 45.462 1.00 8.71 755 ILE B CA 1
ATOM 4389 C C . ILE B 1 109 ? 14.413 3.149 45.248 1.00 8.84 755 ILE B C 1
ATOM 4390 O O . ILE B 1 109 ? 13.936 3.163 44.102 1.00 10.23 755 ILE B O 1
ATOM 4406 N N . SER B 1 110 ? 13.665 3.028 46.332 1.00 8.75 756 SER B N 1
ATOM 4407 C CA . SER B 1 110 ? 12.218 3.180 46.296 1.00 8.80 756 SER B CA 1
ATOM 4408 C C . SER B 1 110 ? 11.866 4.651 46.441 1.00 8.36 756 SER B C 1
ATOM 4409 O O . SER B 1 110 ? 12.384 5.324 47.321 1.00 9.79 756 SER B O 1
ATOM 4417 N N . CYS B 1 111 ? 10.960 5.115 45.603 1.00 9.50 757 CYS B N 1
ATOM 4418 C CA . CYS B 1 111 ? 10.489 6.478 45.648 1.00 9.17 757 CYS B CA 1
ATOM 4419 C C . CYS B 1 111 ? 8.979 6.505 45.809 1.00 10.09 757 CYS B C 1
ATOM 4420 O O . CYS B 1 111 ? 8.260 5.861 45.040 1.00 10.49 757 CYS B O 1
ATOM 4446 N N . LEU B 1 113 ? 5.494 8.936 46.449 1.00 11.26 759 LEU B N 1
ATOM 4447 C CA . LEU B 1 113 ? 4.838 10.238 46.388 1.00 11.44 759 LEU B CA 1
ATOM 4448 C C . LEU B 1 113 ? 3.447 10.011 46.946 1.00 11.57 759 LEU B C 1
ATOM 4449 O O . LEU B 1 113 ? 2.682 9.168 46.446 1.00 11.69 759 LEU B O 1
ATOM 4465 N N . ASP B 1 114 ? 3.086 10.793 47.970 1.00 11.64 760 ASP B N 1
ATOM 4466 C CA . ASP B 1 114 ? 1.748 10.743 48.568 1.00 13.12 760 ASP B CA 1
ATOM 4467 C C . ASP B 1 114 ? 1.171 12.129 48.361 1.00 12.70 760 ASP B C 1
ATOM 4468 O O . ASP B 1 114 ? 1.473 13.053 49.130 1.00 13.77 760 ASP B O 1
ATOM 4477 N N . LEU B 1 115 ? 0.328 12.276 47.338 1.00 13.19 761 LEU B N 1
ATOM 4478 C CA . LEU B 1 115 ? -0.254 13.567 47.046 1.00 14.82 761 LEU B CA 1
ATOM 4479 C C . LEU B 1 115 ? -1.358 13.930 48.012 1.00 15.82 761 LEU B C 1
ATOM 4480 O O . LEU B 1 115 ? -1.833 15.074 48.018 1.00 18.68 761 LEU B O 1
ATOM 4496 N N . SER B 1 116 ? -1.767 12.985 48.851 1.00 14.61 762 SER B N 1
ATOM 4497 C CA . SER B 1 116 ? -2.791 13.233 49.869 1.00 16.62 762 SER B CA 1
ATOM 4498 C C . SER B 1 116 ? -2.234 13.896 51.126 1.00 16.59 762 SER B C 1
ATOM 4499 O O . SER B 1 116 ? -2.976 14.528 51.881 1.00 18.37 762 SER B O 1
ATOM 4507 N N . ALA B 1 117 ? -0.943 13.743 51.383 1.00 14.74 763 ALA B N 1
ATOM 4508 C CA . ALA B 1 117 ? -0.343 14.227 52.617 1.00 15.20 763 ALA B CA 1
ATOM 4509 C C . ALA B 1 117 ? -0.076 15.741 52.633 1.00 14.31 763 ALA B C 1
ATOM 4510 O O . ALA B 1 117 ? -0.652 16.428 53.466 1.00 15.82 763 ALA B O 1
ATOM 4517 N N . PRO B 1 118 ? 0.745 16.283 51.740 1.00 13.56 764 PRO B N 1
ATOM 4518 C CA . PRO B 1 118 ? 1.539 15.631 50.709 1.00 13.24 764 PRO B CA 1
ATOM 4519 C C . PRO B 1 118 ? 2.929 15.329 51.255 1.00 13.30 764 PRO B C 1
ATOM 4520 O O . PRO B 1 118 ? 3.491 16.052 52.106 1.00 13.93 764 PRO B O 1
ATOM 4531 N N . SER B 1 119 ? 3.514 14.249 50.738 1.00 12.99 765 SER B N 1
ATOM 4532 C CA . SER B 1 119 ? 4.839 13.849 51.140 1.00 12.92 765 SER B CA 1
ATOM 4533 C C . SER B 1 119 ? 5.586 13.133 50.031 1.00 11.69 765 SER B C 1
ATOM 4534 O O . SER B 1 119 ? 4.969 12.599 49.109 1.00 12.34 765 SER B O 1
ATOM 4542 N N . ILE B 1 120 ? 6.904 13.158 50.135 1.00 11.29 766 ILE B N 1
ATOM 4543 C CA . ILE B 1 120 ? 7.787 12.377 49.276 1.00 11.27 766 ILE B CA 1
ATOM 4544 C C . ILE B 1 120 ? 8.775 11.710 50.202 1.00 12.03 766 ILE B C 1
ATOM 4545 O O . ILE B 1 120 ? 9.387 12.363 51.033 1.00 13.86 766 ILE B O 1
ATOM 4561 N N . SER B 1 121 ? 8.911 10.398 50.043 1.00 11.35 767 SER B N 1
ATOM 4562 C CA . SER B 1 121 ? 9.797 9.606 50.921 1.00 11.13 767 SER B CA 1
ATOM 4563 C C . SER B 1 121 ? 10.511 8.533 50.099 1.00 9.55 767 SER B C 1
ATOM 4564 O O . SER B 1 121 ? 10.157 8.284 48.951 1.00 10.41 767 SER B O 1
ATOM 4572 N N . PHE B 1 122 ? 11.512 7.899 50.703 1.00 10.11 768 PHE B N 1
ATOM 4573 C CA . PHE B 1 122 ? 12.402 6.988 50.010 1.00 9.59 768 PHE B CA 1
ATOM 4574 C C . PHE B 1 122 ? 12.709 5.751 50.835 1.00 9.52 768 PHE B C 1
ATOM 4575 O O . PHE B 1 122 ? 12.655 5.781 52.078 1.00 10.08 768 PHE B O 1
ATOM 4592 N N . ARG B 1 123 ? 13.098 4.709 50.141 1.00 9.16 769 ARG B N 1
ATOM 4593 C CA . ARG B 1 123 ? 13.782 3.570 50.775 1.00 9.31 769 ARG B CA 1
ATOM 4594 C C . ARG B 1 123 ? 15.047 3.280 49.979 1.00 8.44 769 ARG B C 1
ATOM 4595 O O . ARG B 1 123 ? 15.119 3.604 48.772 1.00 9.27 769 ARG B O 1
ATOM 4616 N N . ILE B 1 124 ? 16.012 2.660 50.639 1.00 9.15 770 ILE B N 1
ATOM 4617 C CA . ILE B 1 124 ? 17.219 2.245 49.983 1.00 9.14 770 ILE B CA 1
ATOM 4618 C C . ILE B 1 124 ? 17.406 0.761 50.238 1.00 8.97 770 ILE B C 1
ATOM 4619 O O . ILE B 1 124 ? 17.463 0.298 51.398 1.00 9.45 770 ILE B O 1
ATOM 4635 N N . ASN B 1 125 ? 17.438 -0.028 49.167 1.00 9.29 771 ASN B N 1
ATOM 4636 C CA . ASN B 1 125 ? 17.493 -1.496 49.306 1.00 9.16 771 ASN B CA 1
ATOM 4637 C C . ASN B 1 125 ? 16.469 -2.023 50.283 1.00 9.19 771 ASN B C 1
ATOM 4638 O O . ASN B 1 125 ? 16.743 -2.887 51.110 1.00 10.34 771 ASN B O 1
ATOM 4649 N N . GLY B 1 126 ? 15.264 -1.475 50.182 1.00 9.34 772 GLY B N 1
ATOM 4650 C CA . GLY B 1 126 ? 14.118 -1.947 50.953 1.00 9.57 772 GLY B CA 1
ATOM 4651 C C . GLY B 1 126 ? 13.989 -1.315 52.338 1.00 9.45 772 GLY B C 1
ATOM 4652 O O . GLY B 1 126 ? 13.030 -1.591 53.030 1.00 10.87 772 GLY B O 1
ATOM 4656 N N . GLN B 1 127 ? 14.946 -0.486 52.709 1.00 9.47 773 GLN B N 1
ATOM 4657 C CA . GLN B 1 127 ? 15.036 0.061 54.079 1.00 10.82 773 GLN B CA 1
ATOM 4658 C C . GLN B 1 127 ? 14.627 1.514 54.123 1.00 11.04 773 GLN B C 1
ATOM 4659 O O . GLN B 1 127 ? 15.067 2.300 53.305 1.00 10.05 773 GLN B O 1
ATOM 4673 N N . PRO B 1 128 ? 13.796 1.899 55.092 1.00 15.71 774 PRO B N 1
ATOM 4674 C CA . PRO B 1 128 ? 13.407 3.307 55.169 1.00 16.44 774 PRO B CA 1
ATOM 4675 C C . PRO B 1 128 ? 14.549 4.269 55.324 1.00 14.54 774 PRO B C 1
ATOM 4676 O O . PRO B 1 128 ? 15.494 4.034 56.067 1.00 18.06 774 PRO B O 1
ATOM 4687 N N . VAL B 1 129 ? 14.428 5.360 54.591 1.00 12.69 775 VAL B N 1
ATOM 4688 C CA . VAL B 1 129 ? 15.269 6.531 54.763 1.00 11.65 775 VAL B CA 1
ATOM 4689 C C . VAL B 1 129 ? 14.586 7.454 55.765 1.00 12.16 775 VAL B C 1
ATOM 4690 O O . VAL B 1 129 ? 13.400 7.734 55.629 1.00 13.60 775 VAL B O 1
ATOM 4703 N N . GLN B 1 130 ? 15.312 7.891 56.792 1.00 12.66 776 GLN B N 1
ATOM 4704 C CA . GLN B 1 130 ? 14.727 8.624 57.905 1.00 13.20 776 GLN B CA 1
ATOM 4705 C C . GLN B 1 130 ? 14.702 10.121 57.648 1.00 15.62 776 GLN B C 1
ATOM 4706 O O . GLN B 1 130 ? 15.436 10.887 58.254 1.00 21.88 776 GLN B O 1
ATOM 4720 N N . GLY B 1 131 ? 13.812 10.548 56.812 1.00 16.14 777 GLY B N 1
ATOM 4721 C CA . GLY B 1 131 ? 13.609 11.942 56.534 1.00 14.98 777 GLY B CA 1
ATOM 4722 C C . GLY B 1 131 ? 12.823 12.000 55.250 1.00 15.09 777 GLY B C 1
ATOM 4723 O O . GLY B 1 131 ? 13.074 11.177 54.367 1.00 17.82 777 GLY B O 1
ATOM 4727 N N . MET B 1 132 ? 11.909 12.961 55.125 1.00 13.25 778 MET B N 1
ATOM 4728 C CA . MET B 1 132 ? 11.109 13.101 53.942 1.00 15.73 778 MET B CA 1
ATOM 4729 C C . MET B 1 132 ? 10.804 14.550 53.648 1.00 12.44 778 MET B C 1
ATOM 4730 O O . MET B 1 132 ? 11.093 15.418 54.446 1.00 16.08 778 MET B O 1
ATOM 4744 N N . PHE B 1 133 ? 10.253 14.803 52.478 1.00 13.00 779 PHE B N 1
ATOM 4745 C CA . PHE B 1 133 ? 9.718 16.116 52.135 1.00 13.33 779 PHE B CA 1
ATOM 4746 C C . PHE B 1 133 ? 8.229 16.126 52.435 1.00 13.86 779 PHE B C 1
ATOM 4747 O O . PHE B 1 133 ? 7.508 15.179 52.121 1.00 13.28 779 PHE B O 1
ATOM 4764 N N . GLU B 1 134 ? 7.769 17.216 53.017 1.00 14.19 780 GLU B N 1
ATOM 4765 C CA . GLU B 1 134 ? 6.371 17.358 53.363 1.00 15.31 780 GLU B CA 1
ATOM 4766 C C . GLU B 1 134 ? 5.852 18.748 53.060 1.00 14.99 780 GLU B C 1
ATOM 4767 O O . GLU B 1 134 ? 6.608 19.699 53.091 1.00 15.82 780 GLU B O 1
ATOM 4779 N N . ASN B 1 135 ? 4.579 18.841 52.748 1.00 15.11 781 ASN B N 1
ATOM 4780 C CA . ASN B 1 135 ? 3.864 20.102 52.688 1.00 17.34 781 ASN B CA 1
ATOM 4781 C C . ASN B 1 135 ? 4.374 21.060 51.619 1.00 18.40 781 ASN B C 1
ATOM 4782 O O . ASN B 1 135 ? 4.262 22.275 51.745 1.00 19.83 781 ASN B O 1
ATOM 4793 N N . PHE B 1 136 ? 4.843 20.499 50.530 1.00 17.31 782 PHE B N 1
ATOM 4794 C CA . PHE B 1 136 ? 5.261 21.231 49.328 1.00 16.16 782 PHE B CA 1
ATOM 4795 C C . PHE B 1 136 ? 4.028 21.561 48.486 1.00 17.43 782 PHE B C 1
ATOM 4796 O O . PHE B 1 136 ? 2.955 20.985 48.686 1.00 17.76 782 PHE B O 1
ATOM 4813 N N . ASN B 1 137 ? 4.204 22.463 47.518 1.00 19.35 783 ASN B N 1
ATOM 4814 C CA . ASN B 1 137 ? 3.126 22.850 46.628 1.00 21.29 783 ASN B CA 1
ATOM 4815 C C . ASN B 1 137 ? 2.760 21.673 45.698 1.00 19.42 783 ASN B C 1
ATOM 4816 O O . ASN B 1 137 ? 3.643 21.004 45.114 1.00 19.51 783 ASN B O 1
ATOM 4827 N N . ILE B 1 138 ? 1.472 21.463 45.515 1.00 19.88 784 ILE B N 1
ATOM 4828 C CA . ILE B 1 138 ? 0.989 20.366 44.709 1.00 20.66 784 ILE B CA 1
ATOM 4829 C C . ILE B 1 138 ? 0.138 20.846 43.561 1.00 21.65 784 ILE B C 1
ATOM 4830 O O . ILE B 1 138 ? -0.715 20.121 43.060 1.00 24.76 784 ILE B O 1
ATOM 4846 N N . ASP B 1 139 ? 0.436 22.044 43.086 1.00 23.40 785 ASP B N 1
ATOM 4847 C CA . ASP B 1 139 ? -0.145 22.512 41.842 1.00 29.04 785 ASP B CA 1
ATOM 4848 C C . ASP B 1 139 ? 0.632 21.742 40.759 1.00 32.59 785 ASP B C 1
ATOM 4849 O O . ASP B 1 139 ? 1.782 21.360 40.943 1.00 33.27 785 ASP B O 1
ATOM 4858 N N . GLY B 1 140 ? 0.035 21.482 39.627 1.00 33.46 786 GLY B N 1
ATOM 4859 C CA . GLY B 1 140 ? 0.842 20.815 38.621 1.00 27.59 786 GLY B CA 1
ATOM 4860 C C . GLY B 1 140 ? 1.030 19.344 38.860 1.00 24.00 786 GLY B C 1
ATOM 4861 O O . GLY B 1 140 ? 0.709 18.800 39.904 1.00 26.20 786 GLY B O 1
ATOM 4865 N N . LEU B 1 141 ? 1.612 18.721 37.855 1.00 16.73 787 LEU B N 1
ATOM 4866 C CA . LEU B 1 141 ? 1.743 17.285 37.781 1.00 15.39 787 LEU B CA 1
ATOM 4867 C C . LEU B 1 141 ? 3.163 16.870 38.155 1.00 14.51 787 LEU B C 1
ATOM 4868 O O . LEU B 1 141 ? 4.141 17.534 37.779 1.00 15.62 787 LEU B O 1
ATOM 4884 N N . PHE B 1 142 ? 3.265 15.755 38.864 1.00 13.42 788 PHE B N 1
ATOM 4885 C CA . PHE B 1 142 ? 4.551 15.219 39.295 1.00 12.33 788 PHE B CA 1
ATOM 4886 C C . PHE B 1 142 ? 4.955 14.027 38.430 1.00 12.05 788 PHE B C 1
ATOM 4887 O O . PHE B 1 142 ? 4.134 13.170 38.097 1.00 13.65 788 PHE B O 1
ATOM 4904 N N . PHE B 1 143 ? 6.236 13.906 38.137 1.00 11.67 789 PHE B N 1
ATOM 4905 C CA . PHE B 1 143 ? 6.745 12.816 37.345 1.00 10.62 789 PHE B CA 1
ATOM 4906 C C . PHE B 1 143 ? 7.992 12.246 38.035 1.00 10.03 789 PHE B C 1
ATOM 4907 O O . PHE B 1 143 ? 8.784 12.994 38.648 1.00 10.84 789 PHE B O 1
ATOM 4924 N N . PRO B 1 144 ? 8.205 10.938 37.946 1.00 10.32 790 PRO B N 1
ATOM 4925 C CA . PRO B 1 144 ? 9.490 10.353 38.351 1.00 9.66 790 PRO B CA 1
ATOM 4926 C C . PRO B 1 144 ? 10.615 10.966 37.544 1.00 9.82 790 PRO B C 1
ATOM 4927 O O . PRO B 1 144 ? 10.458 11.227 36.341 1.00 10.36 790 PRO B O 1
ATOM 4938 N N . VAL B 1 145 ? 11.783 11.120 38.169 1.00 9.70 791 VAL B N 1
ATOM 4939 C CA . VAL B 1 145 ? 12.893 11.719 37.461 1.00 9.82 791 VAL B CA 1
ATOM 4940 C C . VAL B 1 145 ? 14.214 11.322 38.124 1.00 9.79 791 VAL B C 1
ATOM 4941 O O . VAL B 1 145 ? 14.278 11.114 39.334 1.00 10.48 791 VAL B O 1
ATOM 4954 N N . VAL B 1 146 ? 15.248 11.237 37.311 1.00 9.90 792 VAL B N 1
ATOM 4955 C CA . VAL B 1 146 ? 16.572 10.974 37.791 1.00 9.85 792 VAL B CA 1
ATOM 4956 C C . VAL B 1 146 ? 17.569 11.852 37.013 1.00 10.13 792 VAL B C 1
ATOM 4957 O O . VAL B 1 146 ? 17.335 12.190 35.869 1.00 11.31 792 VAL B O 1
ATOM 4970 N N . SER B 1 147 ? 18.619 12.282 37.706 1.00 10.69 793 SER B N 1
ATOM 4971 C CA . SER B 1 147 ? 19.704 13.028 37.057 1.00 10.40 793 SER B CA 1
ATOM 4972 C C . SER B 1 147 ? 21.036 12.400 37.409 1.00 11.52 793 SER B C 1
ATOM 4973 O O . SER B 1 147 ? 21.207 11.842 38.508 1.00 12.02 793 SER B O 1
ATOM 4981 N N . PHE B 1 148 ? 21.988 12.468 36.466 1.00 12.35 794 PHE B N 1
ATOM 4982 C CA . PHE B 1 148 ? 23.226 11.704 36.619 1.00 14.21 794 PHE B CA 1
ATOM 4983 C C . PHE B 1 148 ? 24.314 12.244 35.711 1.00 15.31 794 PHE B C 1
ATOM 4984 O O . PHE B 1 148 ? 24.060 12.716 34.595 1.00 16.46 794 PHE B O 1
ATOM 5001 N N . SER B 1 149 ? 25.540 12.161 36.209 1.00 16.09 795 SER B N 1
ATOM 5002 C CA . SER B 1 149 ? 26.722 12.548 35.460 1.00 18.42 795 SER B CA 1
ATOM 5003 C C . SER B 1 149 ? 27.141 11.396 34.531 1.00 20.98 795 SER B C 1
ATOM 5004 O O . SER B 1 149 ? 26.502 10.338 34.473 1.00 21.67 795 SER B O 1
ATOM 5012 N N . ALA B 1 150 ? 28.238 11.610 33.822 1.00 22.57 796 ALA B N 1
ATOM 5013 C CA . ALA B 1 150 ? 28.642 10.745 32.713 1.00 24.71 796 ALA B CA 1
ATOM 5014 C C . ALA B 1 150 ? 29.009 9.369 33.154 1.00 28.28 796 ALA B C 1
ATOM 5015 O O . ALA B 1 150 ? 29.572 9.180 34.240 1.00 29.24 796 ALA B O 1
ATOM 5022 N N . GLY B 1 151 ? 28.640 8.390 32.337 1.00 31.87 797 GLY B N 1
ATOM 5023 C CA . GLY B 1 151 ? 29.091 7.047 32.571 1.00 33.51 797 GLY B CA 1
ATOM 5024 C C . GLY B 1 151 ? 28.175 6.306 33.516 1.00 32.65 797 GLY B C 1
ATOM 5025 O O . GLY B 1 151 ? 28.455 5.168 33.835 1.00 36.31 797 GLY B O 1
ATOM 5029 N N . ILE B 1 152 ? 27.126 6.959 34.026 1.00 27.33 798 ILE B N 1
ATOM 5030 C CA . ILE B 1 152 ? 26.193 6.300 34.915 1.00 22.04 798 ILE B CA 1
ATOM 5031 C C . ILE B 1 152 ? 24.987 5.758 34.144 1.00 20.09 798 ILE B C 1
ATOM 5032 O O . ILE B 1 152 ? 24.443 6.413 33.228 1.00 23.06 798 ILE B O 1
ATOM 5048 N N . LYS B 1 153 ? 24.619 4.528 34.480 1.00 16.81 799 LYS B N 1
ATOM 5049 C CA . LYS B 1 153 ? 23.478 3.869 33.841 1.00 15.69 799 LYS B CA 1
ATOM 5050 C C . LYS B 1 153 ? 22.490 3.436 34.901 1.00 14.12 799 LYS B C 1
ATOM 5051 O O . LYS B 1 153 ? 22.863 2.794 35.884 1.00 15.14 799 LYS B O 1
ATOM 5055 N N . VAL B 1 154 ? 21.243 3.852 34.708 1.00 13.30 800 VAL B N 1
ATOM 5056 C CA . VAL B 1 154 ? 20.154 3.533 35.619 1.00 12.67 800 VAL B CA 1
ATOM 5057 C C . VAL B 1 154 ? 18.907 3.099 34.839 1.00 12.66 800 VAL B C 1
ATOM 5058 O O . VAL B 1 154 ? 18.812 3.358 33.628 1.00 14.86 800 VAL B O 1
ATOM 5071 N N . ARG B 1 155 ? 17.959 2.442 35.515 1.00 12.04 801 ARG B N 1
ATOM 5072 C CA . ARG B 1 155 ? 16.707 2.039 34.928 1.00 12.97 801 ARG B CA 1
ATOM 5073 C C . ARG B 1 155 ? 15.577 2.290 35.901 1.00 11.00 801 ARG B C 1
ATOM 5074 O O . ARG B 1 155 ? 15.688 2.017 37.113 1.00 11.46 801 ARG B O 1
ATOM 5095 N N . PHE B 1 156 ? 14.463 2.755 35.351 1.00 10.93 802 PHE B N 1
ATOM 5096 C CA . PHE B 1 156 ? 13.203 2.809 36.095 1.00 10.71 802 PHE B CA 1
ATOM 5097 C C . PHE B 1 156 ? 12.543 1.457 36.136 1.00 10.70 802 PHE B C 1
ATOM 5098 O O . PHE B 1 156 ? 12.412 0.810 35.104 1.00 12.79 802 PHE B O 1
ATOM 5115 N N . LEU B 1 157 ? 12.064 1.076 37.314 1.00 10.09 803 LEU B N 1
ATOM 5116 C CA . LEU B 1 157 ? 11.187 -0.067 37.504 1.00 9.97 803 LEU B CA 1
ATOM 5117 C C . LEU B 1 157 ? 9.844 0.496 37.904 1.00 10.35 803 LEU B C 1
ATOM 5118 O O . LEU B 1 157 ? 9.668 1.036 38.992 1.00 11.01 803 LEU B O 1
ATOM 5134 N N . LEU B 1 158 ? 8.876 0.458 36.993 1.00 10.40 804 LEU B N 1
ATOM 5135 C CA . LEU B 1 158 ? 7.573 1.099 37.192 1.00 10.42 804 LEU B CA 1
ATOM 5136 C C . LEU B 1 158 ? 6.461 0.168 37.596 1.00 10.44 804 LEU B C 1
ATOM 5137 O O . LEU B 1 158 ? 5.359 0.622 37.888 1.00 12.35 804 LEU B O 1
ATOM 5153 N N . GLY B 1 159 ? 6.773 -1.125 37.684 1.00 10.35 805 GLY B N 1
ATOM 5154 C CA . GLY B 1 159 ? 5.896 -2.145 38.224 1.00 11.81 805 GLY B CA 1
ATOM 5155 C C . GLY B 1 159 ? 5.423 -3.138 37.197 1.00 13.34 805 GLY B C 1
ATOM 5156 O O . GLY B 1 159 ? 5.414 -2.856 36.027 1.00 13.39 805 GLY B O 1
ATOM 5160 N N . GLY B 1 160 ? 5.040 -4.320 37.680 1.00 16.82 806 GLY B N 1
ATOM 5161 C CA . GLY B 1 160 ? 4.522 -5.372 36.837 1.00 16.86 806 GLY B CA 1
ATOM 5162 C C . GLY B 1 160 ? 5.567 -5.962 35.909 1.00 16.08 806 GLY B C 1
ATOM 5163 O O . GLY B 1 160 ? 6.744 -5.802 36.078 1.00 16.54 806 GLY B O 1
ATOM 5167 N N . ARG B 1 161 ? 5.082 -6.706 34.941 1.00 19.70 807 ARG B N 1
ATOM 5168 C CA . ARG B 1 161 ? 5.890 -7.540 34.079 1.00 21.23 807 ARG B CA 1
ATOM 5169 C C . ARG B 1 161 ? 7.045 -6.813 33.390 1.00 19.66 807 ARG B C 1
ATOM 5170 O O . ARG B 1 161 ? 8.114 -7.418 33.193 1.00 23.15 807 ARG B O 1
ATOM 5174 N N . HIS B 1 162 ? 6.853 -5.551 33.011 0.71 15.66 808 HIS B N 1
ATOM 5175 C CA . HIS B 1 162 ? 7.897 -4.796 32.281 0.71 15.44 808 HIS B CA 1
ATOM 5176 C C . HIS B 1 162 ? 8.883 -4.004 33.152 0.71 16.11 808 HIS B C 1
ATOM 5177 O O . HIS B 1 162 ? 9.768 -3.337 32.628 0.71 16.97 808 HIS B O 1
ATOM 5191 N N . GLY B 1 163 ? 8.735 -4.020 34.463 1.00 16.79 809 GLY B N 1
ATOM 5192 C CA . GLY B 1 163 ? 9.758 -3.455 35.335 1.00 15.03 809 GLY B CA 1
ATOM 5193 C C . GLY B 1 163 ? 9.392 -3.826 36.753 1.00 12.14 809 GLY B C 1
ATOM 5194 O O . GLY B 1 163 ? 8.866 -3.000 37.500 1.00 12.29 809 GLY B O 1
ATOM 5198 N N . GLU B 1 164 ? 9.596 -5.086 37.107 1.00 12.75 810 GLU B N 1
ATOM 5199 C CA . GLU B 1 164 ? 9.126 -5.617 38.369 1.00 12.90 810 GLU B CA 1
ATOM 5200 C C . GLU B 1 164 ? 9.854 -4.973 39.543 1.00 11.41 810 GLU B C 1
ATOM 5201 O O . GLU B 1 164 ? 11.093 -4.867 39.568 1.00 12.64 810 GLU B O 1
ATOM 5213 N N . PHE B 1 165 ? 9.075 -4.607 40.544 1.00 11.78 811 PHE B N 1
ATOM 5214 C CA . PHE B 1 165 ? 9.679 -4.115 41.763 1.00 10.35 811 PHE B CA 1
ATOM 5215 C C . PHE B 1 165 ? 10.435 -5.190 42.495 1.00 10.66 811 PHE B C 1
ATOM 5216 O O . PHE B 1 165 ? 10.050 -6.363 42.517 1.00 12.11 811 PHE B O 1
ATOM 5233 N N A LYS B 1 166 ? 11.496 -4.777 43.159 0.47 10.26 812 LYS B N 1
ATOM 5234 N N B LYS B 1 166 ? 11.502 -4.786 43.158 0.53 10.22 812 LYS B N 1
ATOM 5235 C CA A LYS B 1 166 ? 12.185 -5.668 44.075 0.47 11.38 812 LYS B CA 1
ATOM 5236 C CA B LYS B 1 166 ? 12.176 -5.665 44.104 0.53 11.29 812 LYS B CA 1
ATOM 5237 C C A LYS B 1 166 ? 11.486 -5.739 45.430 0.47 9.95 812 LYS B C 1
ATOM 5238 C C B LYS B 1 166 ? 11.373 -5.795 45.396 0.53 10.30 812 LYS B C 1
ATOM 5239 O O A LYS B 1 166 ? 11.632 -6.749 46.126 0.47 11.06 812 LYS B O 1
ATOM 5240 O O B LYS B 1 166 ? 11.316 -6.879 46.007 0.53 10.93 812 LYS B O 1
ATOM 5277 N N . PHE B 1 167 ? 10.733 -4.718 45.824 1.00 9.57 813 PHE B N 1
ATOM 5278 C CA . PHE B 1 167 ? 10.109 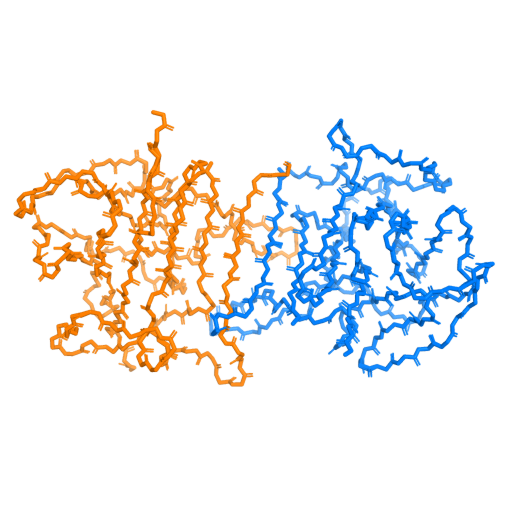-4.664 47.136 1.00 10.38 813 PHE B CA 1
ATOM 5279 C C . PHE B 1 167 ? 8.614 -4.363 47.001 1.00 10.01 813 PHE B C 1
ATOM 5280 O O . PHE B 1 167 ? 8.166 -3.750 46.045 1.00 12.81 813 PHE B O 1
ATOM 5298 N N . LEU B 1 168 ? 7.869 -4.838 47.976 1.00 11.25 814 LEU B N 1
ATOM 5299 C CA . LEU B 1 168 ? 6.449 -4.511 48.092 1.00 12.09 814 LEU B CA 1
ATOM 5300 C C . LEU B 1 168 ? 6.266 -3.017 48.439 1.00 13.03 814 LEU B C 1
ATOM 5301 O O . LEU B 1 168 ? 6.889 -2.536 49.358 1.00 14.02 814 LEU B O 1
ATOM 5317 N N . PRO B 1 169 ? 5.433 -2.289 47.695 1.00 13.71 815 PRO B N 1
ATOM 5318 C CA . PRO B 1 169 ? 5.193 -0.890 48.084 1.00 15.35 815 PRO B CA 1
ATOM 5319 C C . PRO B 1 169 ? 4.587 -0.799 49.486 1.00 15.11 815 PRO B C 1
ATOM 5320 O O . PRO B 1 169 ? 3.987 -1.756 49.986 1.00 16.41 815 PRO B O 1
ATOM 5331 N N . PRO B 1 170 ? 4.686 0.352 50.121 1.00 15.25 816 PRO B N 1
ATOM 5332 C CA . PRO B 1 170 ? 4.007 0.498 51.400 1.00 15.40 816 PRO B CA 1
ATOM 5333 C C . PRO B 1 170 ? 2.487 0.391 51.249 1.00 15.36 816 PRO B C 1
ATOM 5334 O O . PRO B 1 170 ? 1.943 0.614 50.165 1.00 15.08 816 PRO B O 1
ATOM 5345 N N . PRO B 1 171 ? 1.800 0.120 52.356 1.00 16.38 817 PRO B N 1
ATOM 5346 C CA . PRO B 1 171 ? 0.328 0.036 52.296 1.00 17.48 817 PRO B CA 1
ATOM 5347 C C . PRO B 1 171 ? -0.282 1.305 51.689 1.00 14.89 817 PRO B C 1
ATOM 5348 O O . PRO B 1 171 ? 0.177 2.423 51.991 1.00 15.90 817 PRO B O 1
ATOM 5359 N N . GLY B 1 172 ? -1.243 1.135 50.792 1.00 15.87 818 GLY B N 1
ATOM 5360 C CA . GLY B 1 172 ? -1.914 2.219 50.123 1.00 15.54 818 GLY B CA 1
ATOM 5361 C C . GLY B 1 172 ? -1.300 2.643 48.797 1.00 15.34 818 GLY B C 1
ATOM 5362 O O . GLY B 1 172 ? -1.933 3.360 48.051 1.00 15.65 818 GLY B O 1
ATOM 5366 N N . TYR B 1 173 ? -0.0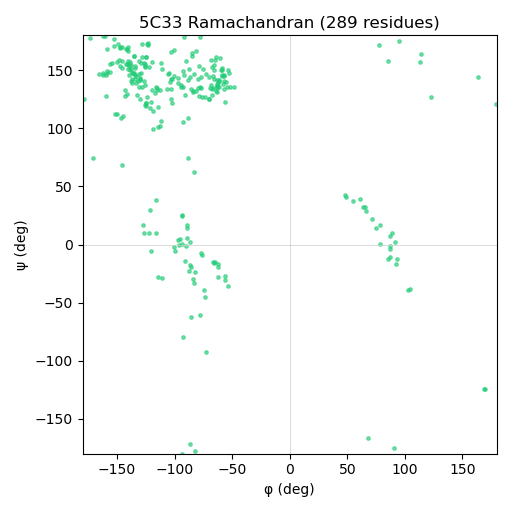56 2.259 48.513 1.00 13.83 819 TYR B N 1
ATOM 5367 C CA . TYR B 1 173 ? 0.622 2.746 47.312 1.00 12.31 819 TYR B CA 1
ATOM 5368 C C . TYR B 1 173 ? 0.352 1.932 46.090 1.00 13.89 819 TYR B C 1
ATOM 5369 O O . TYR B 1 173 ? 0.262 0.710 46.140 1.00 18.53 819 TYR B O 1
ATOM 5387 N N . ALA B 1 174 ? 0.272 2.595 44.956 1.00 13.58 820 ALA B N 1
ATOM 5388 C CA . ALA B 1 174 ? 0.067 1.980 43.655 1.00 15.18 820 ALA B CA 1
ATOM 5389 C C . ALA B 1 174 ? 1.316 2.114 42.797 1.00 13.27 820 ALA B C 1
ATOM 5390 O O . ALA B 1 174 ? 2.079 3.074 42.898 1.00 12.32 820 ALA B O 1
ATOM 5397 N N . ALA B 1 175 ? 1.503 1.160 41.911 1.00 13.79 821 ALA B N 1
ATOM 5398 C CA . ALA B 1 175 ? 2.614 1.192 40.982 1.00 13.06 821 ALA B CA 1
ATOM 5399 C C . ALA B 1 175 ? 2.466 2.282 39.967 1.00 12.50 821 ALA B C 1
ATOM 5400 O O . ALA B 1 175 ? 1.445 2.415 39.328 1.00 13.17 821 ALA B O 1
ATOM 5407 N N . CYS B 1 176 ? 3.542 3.008 39.732 1.00 12.62 822 CYS B N 1
ATOM 5408 C CA . CYS B 1 176 ? 3.490 4.095 38.764 1.00 12.51 822 CYS B CA 1
ATOM 5409 C C . CYS B 1 176 ? 3.024 3.712 37.339 1.00 13.81 822 CYS B C 1
ATOM 5410 O O . CYS B 1 176 ? 2.384 4.545 36.675 1.00 13.96 822 CYS B O 1
ATOM 5418 N N A TYR B 1 177 ? 3.295 2.469 36.882 0.54 12.77 823 TYR B N 1
ATOM 5419 N N B TYR B 1 177 ? 3.344 2.534 36.811 0.46 14.97 823 TYR B N 1
ATOM 5420 C CA A TYR B 1 177 ? 2.912 2.051 35.525 0.54 13.93 823 TYR B CA 1
ATOM 5421 C CA B TYR B 1 177 ? 2.930 2.260 35.442 0.46 16.02 823 TYR B CA 1
ATOM 5422 C C A TYR B 1 177 ? 1.415 2.101 35.315 0.54 16.32 823 TYR B C 1
ATOM 5423 C C B TYR B 1 177 ? 1.404 2.377 35.325 0.46 15.94 823 TYR B C 1
ATOM 5424 O O A TYR B 1 177 ? 0.942 2.110 34.167 0.54 17.82 823 TYR B O 1
ATOM 5425 O O B TYR B 1 177 ? 0.892 2.732 34.261 0.46 15.60 823 TYR B O 1
ATOM 5460 N N . GLU B 1 178 ? 0.684 2.133 36.417 1.00 15.43 824 GLU B N 1
ATOM 5461 C CA . GLU B 1 178 ? -0.776 2.133 36.360 1.00 18.37 824 GLU B CA 1
ATOM 5462 C C . GLU B 1 178 ? -1.321 3.543 36.141 1.00 18.22 824 GLU B C 1
ATOM 5463 O O . GLU B 1 178 ? -2.532 3.708 35.916 1.00 19.48 824 GLU B O 1
ATOM 5475 N N . ALA B 1 179 ? -0.451 4.556 36.185 1.00 17.97 825 ALA B N 1
ATOM 5476 C CA . ALA B 1 179 ? -0.893 5.954 36.043 1.00 18.28 825 ALA B CA 1
ATOM 5477 C C . ALA B 1 179 ? -0.762 6.491 34.627 1.00 19.49 825 ALA B C 1
ATOM 5478 O O . ALA B 1 179 ? -1.038 7.666 34.395 1.00 20.09 825 ALA B O 1
ATOM 5485 N N . VAL B 1 180 ? -0.277 5.674 33.696 1.00 20.81 826 VAL B N 1
ATOM 5486 C CA . VAL B 1 180 ? -0.125 6.154 32.325 1.00 21.52 826 VAL B CA 1
ATOM 5487 C C . VAL B 1 180 ? -1.481 6.636 31.802 1.00 21.41 826 VAL B C 1
ATOM 5488 O O . VAL B 1 180 ? -2.547 6.077 32.106 1.00 22.66 826 VAL B O 1
ATOM 5501 N N . LEU B 1 181 ? -1.443 7.728 31.058 1.00 21.31 827 LEU B N 1
ATOM 5502 C CA . LEU B 1 181 ? -2.642 8.291 30.470 1.00 23.95 827 LEU B CA 1
ATOM 5503 C C . LEU B 1 181 ? -3.233 7.276 29.488 1.00 27.49 827 LEU B C 1
ATOM 5504 O O . LEU B 1 181 ? -2.488 6.633 28.729 1.00 29.14 827 LEU B O 1
ATOM 5520 N N . PRO B 1 182 ? -4.570 7.113 29.498 1.00 28.64 828 PRO B N 1
ATOM 5521 C CA . PRO B 1 182 ? -5.169 6.103 28.624 1.00 32.57 828 PRO B CA 1
ATOM 5522 C C . PRO B 1 182 ? -4.802 6.353 27.176 1.00 37.41 828 PRO B C 1
ATOM 5523 O O . PRO B 1 182 ? -4.826 7.504 26.722 1.00 37.31 828 PRO B O 1
ATOM 5534 N N . LYS B 1 183 ? -4.408 5.282 26.494 1.00 39.99 829 LYS B N 1
ATOM 5535 C CA . LYS B 1 183 ? -4.079 5.308 25.074 1.00 41.56 829 LYS B CA 1
ATOM 5536 C C . LYS B 1 183 ? -2.631 5.725 24.754 1.00 42.63 829 LYS B C 1
ATOM 5537 O O . LYS B 1 183 ? -2.193 5.549 23.618 1.00 45.34 829 LYS B O 1
ATOM 5541 N N . GLU B 1 184 ? -1.889 6.259 25.728 1.00 38.64 830 GLU B N 1
ATOM 5542 C CA . GLU B 1 184 ? -0.461 6.549 25.548 1.00 36.27 830 GLU B CA 1
ATOM 5543 C C . GLU B 1 184 ? 0.362 5.267 25.808 1.00 34.84 830 GLU B C 1
ATOM 5544 O O . GLU B 1 184 ? -0.003 4.454 26.650 1.00 35.90 830 GLU B O 1
ATOM 5556 N N . LYS B 1 185 ? 1.475 5.092 25.091 1.00 31.06 831 LYS B N 1
ATOM 5557 C CA . LYS B 1 185 ? 2.449 4.042 25.402 1.00 29.47 831 LYS B CA 1
ATOM 5558 C C . LYS B 1 185 ? 3.456 4.566 26.418 1.00 24.06 831 LYS B C 1
ATOM 5559 O O . LYS B 1 185 ? 3.755 5.742 26.452 1.00 24.82 831 LYS B O 1
ATOM 5563 N N . LEU B 1 186 ? 3.993 3.676 27.230 1.00 21.64 832 LEU B N 1
ATOM 5564 C CA . LEU B 1 186 ? 4.990 4.070 28.210 1.00 18.96 832 LEU B CA 1
ATOM 5565 C C . LEU B 1 186 ? 6.341 4.302 27.515 1.00 17.46 832 LEU B C 1
ATOM 5566 O O . LEU B 1 186 ? 6.862 3.458 26.773 1.00 18.18 832 LEU B O 1
ATOM 5582 N N . LYS B 1 187 ? 6.920 5.482 27.751 1.00 16.17 833 LYS B N 1
ATOM 5583 C CA . LYS B 1 187 ? 8.161 5.908 27.121 1.00 15.03 833 LYS B CA 1
ATOM 5584 C C . LYS B 1 187 ? 9.083 6.509 28.160 1.00 14.72 833 LYS B C 1
ATOM 5585 O O . LYS B 1 187 ? 8.619 6.988 29.187 1.00 14.63 833 LYS B O 1
ATOM 5604 N N . VAL B 1 188 ? 10.373 6.440 27.895 1.00 14.76 834 VAL B N 1
ATOM 5605 C CA . VAL B 1 188 ? 11.377 7.111 28.697 1.00 13.62 834 VAL B CA 1
ATOM 5606 C C . VAL B 1 188 ? 12.044 8.193 27.856 1.00 13.78 834 VAL B C 1
ATOM 5607 O O . VAL B 1 188 ? 12.472 7.950 26.715 1.00 17.24 834 VAL B O 1
ATOM 5620 N N A GLU B 1 189 ? 12.154 9.369 28.459 0.59 12.50 835 GLU B N 1
ATOM 5621 N N B GLU B 1 189 ? 12.055 9.405 28.413 0.41 12.50 835 GLU B N 1
ATOM 5622 C CA A GLU B 1 189 ? 12.753 10.533 27.827 0.59 11.65 835 GLU B CA 1
ATOM 5623 C CA B GLU B 1 189 ? 12.700 10.570 27.804 0.41 11.65 835 GLU B CA 1
ATOM 5624 C C A GLU B 1 189 ? 14.063 10.882 28.487 0.59 12.21 835 GLU B C 1
ATOM 5625 C C B GLU B 1 189 ? 14.065 10.736 28.472 0.41 11.45 835 GLU B C 1
ATOM 5626 O O A GLU B 1 189 ? 14.131 11.059 29.692 0.59 13.92 835 GLU B O 1
ATOM 5627 O O B GLU B 1 189 ? 14.186 10.561 29.673 0.41 11.24 835 GLU B O 1
ATOM 5650 N N . HIS B 1 190 ? 15.092 11.018 27.673 1.00 12.60 836 HIS B N 1
ATOM 5651 C CA . HIS B 1 190 ? 16.428 11.333 28.153 1.00 13.72 836 HIS B CA 1
ATOM 5652 C C . HIS B 1 190 ? 16.836 12.707 27.672 1.00 14.88 836 HIS B C 1
ATOM 5653 O O . HIS B 1 190 ? 16.683 12.979 26.507 1.00 22.98 836 HIS B O 1
ATOM 5668 N N . SER B 1 191 ? 17.327 13.577 28.519 1.00 14.43 837 SER B N 1
ATOM 5669 C CA . SER B 1 191 ? 17.796 14.890 28.158 1.00 14.60 837 SER B CA 1
ATOM 5670 C C . SER B 1 191 ? 19.273 14.975 28.437 1.00 17.73 837 SER B C 1
ATOM 5671 O O . SER B 1 191 ? 19.737 14.549 29.513 1.00 21.02 837 SER B O 1
ATOM 5679 N N . ARG B 1 192 ? 20.036 15.524 27.524 1.00 17.32 838 ARG B N 1
ATOM 5680 C CA . ARG B 1 192 ? 21.461 15.669 27.668 1.00 20.04 838 ARG B CA 1
ATOM 5681 C C . ARG B 1 192 ? 21.919 16.913 26.971 1.00 19.21 838 ARG B C 1
ATOM 5682 O O . ARG B 1 192 ? 21.342 17.324 25.986 1.00 18.66 838 ARG B O 1
ATOM 5686 N N . GLU B 1 193 ? 23.034 17.497 27.409 1.00 23.13 839 GLU B N 1
ATOM 5687 C CA . GLU B 1 193 ? 23.657 18.588 26.637 1.00 27.01 839 GLU B CA 1
ATOM 5688 C C . GLU B 1 193 ? 24.089 18.115 25.231 1.00 30.51 839 GLU B C 1
ATOM 5689 O O . GLU B 1 193 ? 24.570 16.992 25.081 1.00 32.54 839 GLU B O 1
ATOM 5693 N N . TYR B 1 194 ? 23.910 18.988 24.235 1.00 32.39 840 TYR B N 1
ATOM 5694 C CA . TYR B 1 194 ? 24.316 18.772 22.831 1.00 36.12 840 TYR B CA 1
ATOM 5695 C C . TYR B 1 194 ? 25.825 18.835 22.628 1.00 39.42 840 TYR B C 1
ATOM 5696 O O . TYR B 1 194 ? 26.557 17.994 23.136 1.00 43.35 840 TYR B O 1
#

Organism: Mus musculus (NCBI:txid10090)